Protein AF-A0A8X7VTL6-F1 (afdb_monomer)

Foldseek 3Di:
DPDDPVRVVVDDDDDPLDAAEEECEQLLDALVSLLVSLLVCVVVRHLAYEHEQFDNVDGDDLQDAATEGEALVRSVSSLVSNVVSCVVVVHPRAYEYEYSQQRHFWYQDPPHLLQLQFFWWFQQCVCVVPALLVVLVVCVVVPDDDPRNVVSLVVCVVRRPIDRLLVLLLVVLVPDPDDPVLSVVLNVVSCVCSPSLNSQGVVNSQVSSVVSVNNPGDTGQQRSADNSRITTGHGNLSSLLSSLLSCQVRGQEYEYRDNELDVVSLLSNLCSNCVNPVLHAYAEAPEPVYPPVPNPDDPVCVVCSVVVSVVSRRVYYDYPCPVVVVVVVCVVVLVVVCVPPPVVSCVPVPQVVCLVVVPPCNLVCVVVCLVVVLVVVCVVVVNDDPPRPPDPPDPCVVSVDDDDDPDPDDPDDDPDDPDDDPDPDDDVVVVVVVVVVVVVVVVPDDDDDDDDDDDDDDDDDDDPPVVPVVVVPPCPVVVVPDPPVVVVVVVVVPPDD

Organism: Brassica carinata (NCBI:txid52824)

Radius of gyration: 31.62 Å; Cα contacts (8 Å, |Δi|>4): 593; chains: 1; bounding box: 69×74×93 Å

pLDDT: mean 82.2, std 24.92, range [20.39, 98.81]

Mean predicted aligned error: 12.76 Å

InterPro domains:
  IPR006254 Isocitrate lyase [PF00463] (1-399)
  IPR006254 Isocitrate lyase [PTHR21631] (1-404)
  IPR006254 Isocitrate lyase [TIGR01346] (1-399)
  IPR015813 Pyruvate/Phosphoenolpyruvate kinase-like domain superfamily [SSF51621] (2-383)
  IPR018523 Isocitrate lyase/phosphorylmutase, conserved site [PS00161] (59-64)
  IPR039556 ICL/PEPM domain [cd00377] (18-337)
  IPR040442 Pyruvate kinase-like domain superfamily [G3DSA:3.20.20.60] (1-383)

Solvent-accessible surface area (backbone atoms only — not comparable to full-atom values): 29318 Å² total; per-residue (Å²): 136,88,68,55,74,71,53,50,77,72,46,85,86,78,84,80,87,66,81,40,74,42,85,42,57,42,28,78,53,57,49,72,40,18,28,55,50,46,49,53,40,51,79,71,64,40,43,19,41,32,38,34,32,42,30,63,90,56,65,64,61,84,85,49,82,76,29,36,27,46,33,66,66,58,42,48,47,39,46,52,30,35,51,51,40,30,57,76,71,72,48,89,56,41,36,30,40,32,34,53,34,37,70,18,46,26,25,59,52,80,86,34,41,74,51,39,71,36,32,31,17,34,50,41,71,92,45,68,94,56,30,48,42,57,56,50,49,54,40,44,76,75,68,46,53,70,71,60,45,51,51,51,50,54,54,49,55,72,63,28,53,70,35,28,62,66,58,54,48,49,51,53,49,67,68,47,98,61,56,71,68,57,34,50,50,50,44,51,55,46,54,67,59,64,31,77,92,62,36,50,32,65,67,61,47,48,53,50,35,34,75,74,72,47,66,86,69,62,67,38,45,72,40,65,18,44,85,91,56,29,30,35,31,57,40,26,60,67,51,32,22,59,49,40,56,65,42,58,78,73,29,66,27,43,26,64,53,64,88,57,97,49,66,65,59,53,48,53,36,37,54,50,28,30,73,81,37,72,83,57,36,26,34,43,73,57,52,75,87,46,61,64,83,76,64,77,58,50,73,69,52,59,72,42,44,64,68,55,46,35,77,64,33,35,78,44,73,47,53,86,51,52,68,60,54,53,50,52,52,51,52,55,58,48,51,63,40,29,77,74,52,41,69,58,36,47,47,57,71,42,55,47,44,31,60,74,71,64,45,63,66,76,42,45,59,64,62,77,35,49,67,57,52,41,48,52,50,20,62,78,52,76,72,52,66,98,77,49,79,87,46,98,84,49,74,64,61,69,74,76,58,81,78,83,74,92,81,83,75,67,97,62,95,68,94,78,79,79,76,71,72,80,84,84,76,93,64,74,68,64,58,56,58,53,54,52,58,56,54,59,68,62,68,82,70,85,87,87,82,90,87,90,84,83,88,85,88,86,85,89,83,76,88,75,66,60,72,62,56,62,62,58,74,72,45,66,83,65,68,79,78,58,79,75,61,53,69,65,56,58,62,67,74,75,74,81,130

Nearest PDB structures (foldseek):
  5e9h-assembly1_B  TM=9.713E-01  e=7.195E-42  Fusarium graminearum PH-1
  5e9f-assembly1_A  TM=9.830E-01  e=7.163E-38  Pyricularia oryzae 70-15
  8z1r-assembly1_B  TM=9.354E-01  e=1.987E-36  Pyricularia oryzae
  6edw-assembly1_A  TM=8.773E-01  e=8.609E-32  Mycobacterium tuberculosis CDC1551
  6ee1-assembly1_D  TM=8.859E-01  e=6.822E-31  Mycobacterium tuberculosis CDC1551

Sequence (497 aa):
MSMSREERTKTPFVDYLKPIIADGDTGFGGTTATVKLCKLFVERGAAGVHIEDQSSVTKKCGHMAGKVLVAVSEHINRLVAARLQFDVMGTETVLVARTDAVAATLIQSNIDSRDHQFILGVTNPSLRGKSLSSLLAEGMAVGKNGPALQAIEDQWLSSARLMTFSDAVVEALKRMDLSENEKSRRVNEWLNHARYENCLSNEQGRELAAKLGVAELFWDWDLPRTREGFYRFQGSVTAAVVRGWAFAQISDIIWMETASPDLKECTQFAEGVKSKTPEAMLAYNLSPSFNWDASGMTDQQMMEFIPRIARLGYCWQFITLAGFHADALVVDTFAKDYARRGMLAYVERIQREERSNGVDTLAHQKWSGANYYDRYLKTVQGGISSTAAMGKGVTEEQFKESWTRPGAAGMGEGTSLVVAKSRMEDELVKERVVELRERERKKQLGPANGLRVSVCAVAGVSLVTVKVLVFTSIMSPLLSALPELWSQLFVAFLNLE

Structure (mmCIF, N/CA/C/O backbone):
data_AF-A0A8X7VTL6-F1
#
_entry.id   AF-A0A8X7VTL6-F1
#
loop_
_atom_site.group_PDB
_atom_site.id
_atom_site.type_symbol
_atom_site.label_atom_id
_atom_site.label_alt_id
_atom_site.label_comp_id
_atom_site.label_asym_id
_atom_site.label_entity_id
_atom_site.label_seq_id
_atom_site.pdbx_PDB_ins_code
_atom_site.Cartn_x
_atom_site.Cartn_y
_atom_site.Cartn_z
_atom_site.occupancy
_atom_site.B_iso_or_equiv
_atom_site.auth_seq_id
_atom_site.auth_comp_id
_atom_site.auth_asym_id
_atom_site.auth_atom_id
_atom_site.pdbx_PDB_model_num
ATOM 1 N N . MET A 1 1 ? -34.498 -0.957 30.367 1.00 52.75 1 MET A N 1
ATOM 2 C CA . MET A 1 1 ? -33.807 0.316 30.674 1.00 52.75 1 MET A CA 1
ATOM 3 C C . MET A 1 1 ? -34.189 0.734 32.087 1.00 52.75 1 MET A C 1
ATOM 5 O O . MET A 1 1 ? -35.372 0.905 32.318 1.00 52.75 1 MET A O 1
ATOM 9 N N . SER A 1 2 ? -33.252 0.808 33.038 1.00 74.88 2 SER A N 1
ATOM 10 C CA . SER A 1 2 ? -33.579 1.049 34.464 1.00 74.88 2 SER A CA 1
ATOM 11 C C . SER A 1 2 ? -33.291 2.447 34.976 1.00 74.88 2 SER A C 1
ATOM 13 O O . SER A 1 2 ? -33.708 2.766 36.077 1.00 74.88 2 SER A O 1
ATOM 15 N N . MET A 1 3 ? -32.517 3.231 34.233 1.00 86.44 3 MET A N 1
ATOM 16 C CA . MET A 1 3 ? -32.206 4.596 34.637 1.00 86.44 3 MET A CA 1
ATOM 17 C C . MET A 1 3 ? -33.421 5.495 34.406 1.00 86.44 3 MET A C 1
ATOM 19 O O . MET A 1 3 ? -34.154 5.307 33.424 1.00 86.44 3 MET A O 1
ATOM 23 N N . SER A 1 4 ? -33.611 6.485 35.270 1.00 91.12 4 SER A N 1
ATOM 24 C CA . SER A 1 4 ? -34.533 7.592 35.032 1.00 91.12 4 SER A CA 1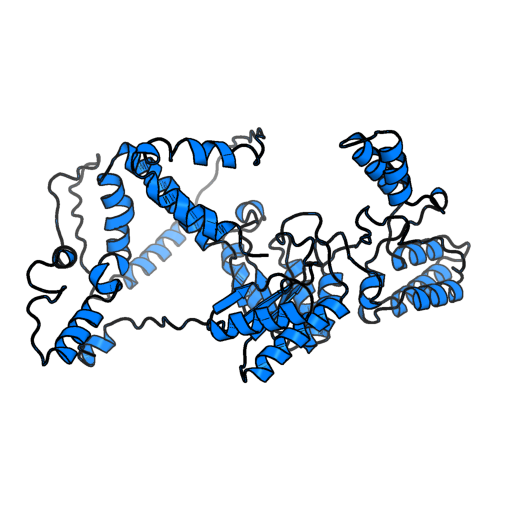
ATOM 25 C C . SER A 1 4 ? -34.074 8.423 33.824 1.00 91.12 4 SER A C 1
ATOM 27 O O . SER A 1 4 ? -32.987 8.228 33.265 1.00 91.12 4 SER A O 1
ATOM 29 N N . ARG A 1 5 ? -34.917 9.352 33.366 1.00 90.06 5 ARG A N 1
ATOM 30 C CA . ARG A 1 5 ? -34.535 10.258 32.275 1.00 90.06 5 ARG A CA 1
ATOM 31 C C . ARG A 1 5 ? -33.399 11.189 32.710 1.00 90.06 5 ARG A C 1
ATOM 33 O O . ARG A 1 5 ? -32.470 11.395 31.937 1.00 90.06 5 ARG A O 1
ATOM 40 N N . GLU A 1 6 ? -33.454 11.670 33.947 1.00 92.44 6 GLU A N 1
ATOM 41 C CA . GLU A 1 6 ? -32.462 12.542 34.579 1.00 92.44 6 GLU A CA 1
ATOM 42 C C . GLU A 1 6 ? -31.118 11.821 34.775 1.00 92.44 6 GLU A C 1
ATOM 44 O O . GLU A 1 6 ? -30.053 12.395 34.544 1.00 92.44 6 GLU A O 1
ATOM 49 N N . GLU A 1 7 ? -31.147 10.542 35.154 1.00 90.81 7 GLU A N 1
ATOM 50 C CA . GLU A 1 7 ? -29.940 9.716 35.268 1.00 90.81 7 GLU A CA 1
ATOM 51 C C . GLU A 1 7 ? -29.293 9.464 33.902 1.00 90.81 7 GLU A C 1
ATOM 53 O O . GLU A 1 7 ? -28.072 9.563 33.769 1.00 90.81 7 GLU A O 1
ATOM 58 N N . ARG A 1 8 ? -30.098 9.208 32.858 1.00 91.00 8 ARG A N 1
ATOM 59 C CA . ARG A 1 8 ? -29.589 9.062 31.484 1.00 91.00 8 ARG A CA 1
ATOM 60 C C . ARG A 1 8 ? -28.898 10.328 30.989 1.00 91.00 8 ARG A C 1
ATOM 62 O O . ARG A 1 8 ? -27.847 10.216 30.380 1.00 91.00 8 ARG A O 1
ATOM 69 N N . THR A 1 9 ? -29.434 11.515 31.282 1.00 89.88 9 THR A N 1
ATOM 70 C CA . THR A 1 9 ? -28.790 12.783 30.887 1.00 89.88 9 THR A CA 1
ATOM 71 C C . THR A 1 9 ? -27.435 13.017 31.552 1.00 89.88 9 THR A C 1
ATOM 73 O O . THR A 1 9 ? -26.610 13.732 30.997 1.00 89.88 9 THR A O 1
ATOM 76 N N . LYS A 1 10 ? -27.189 12.414 32.722 1.00 89.56 10 LYS A N 1
ATOM 77 C CA . LYS A 1 10 ? -25.905 12.500 33.437 1.00 89.56 10 LYS A CA 1
ATOM 78 C C . LYS A 1 10 ? -24.942 11.366 33.081 1.00 89.56 10 LYS A C 1
ATOM 80 O O . LYS A 1 10 ? -23.772 11.432 33.440 1.00 89.56 10 LYS A O 1
ATOM 85 N N . THR A 1 11 ? -25.429 10.318 32.419 1.00 87.12 11 THR A N 1
ATOM 86 C CA . THR A 1 11 ? -24.624 9.154 32.047 1.00 87.12 11 THR A CA 1
ATOM 87 C C . THR A 1 11 ? -24.042 9.382 30.653 1.00 87.12 11 THR A C 1
ATOM 89 O O . THR A 1 11 ? -24.818 9.547 29.711 1.00 87.12 11 THR A O 1
ATOM 92 N N . PRO A 1 12 ? -22.708 9.380 30.485 1.00 87.88 12 PRO A N 1
ATOM 93 C CA . PRO A 1 12 ? -22.094 9.530 29.172 1.00 87.88 12 PRO A CA 1
ATOM 94 C C . PRO A 1 12 ? -22.610 8.472 28.193 1.00 87.88 12 PRO A C 1
ATOM 96 O O . PRO A 1 12 ? -22.637 7.280 28.504 1.00 87.88 12 PRO A O 1
ATOM 99 N N . PHE A 1 13 ? -23.026 8.913 27.007 1.00 89.62 13 PHE A N 1
ATOM 100 C CA . PHE A 1 13 ? -23.388 8.010 25.924 1.00 89.62 13 PHE A CA 1
ATOM 101 C C . PHE A 1 13 ? -22.121 7.537 25.212 1.00 89.62 13 PHE A C 1
ATOM 103 O O . PHE A 1 13 ? -21.337 8.354 24.726 1.00 89.62 13 PHE A O 1
ATOM 110 N N . VAL A 1 14 ? -21.944 6.220 25.137 1.00 92.75 14 VAL A N 1
ATOM 111 C CA . VAL A 1 14 ? -20.884 5.584 24.355 1.00 92.75 14 VAL A CA 1
ATOM 112 C C . VAL A 1 14 ? -21.527 4.930 23.144 1.00 92.75 14 VAL A C 1
ATOM 114 O O . VAL A 1 14 ? -22.373 4.046 23.271 1.00 92.75 14 VAL A O 1
ATOM 117 N N . ASP A 1 15 ? -21.120 5.376 21.965 1.00 96.06 15 ASP A N 1
ATOM 118 C CA . ASP A 1 15 ? -21.501 4.736 20.716 1.00 96.06 15 ASP A CA 1
ATOM 119 C C . ASP A 1 15 ? -20.557 3.560 20.437 1.00 96.06 15 ASP A C 1
ATOM 121 O O . ASP A 1 15 ? -19.428 3.755 19.990 1.00 96.06 15 ASP A O 1
ATOM 125 N N . TYR A 1 16 ? -21.015 2.345 20.739 1.00 95.69 16 TYR A N 1
ATOM 126 C CA . TYR A 1 16 ? -20.265 1.111 20.489 1.00 95.69 16 TYR A CA 1
ATOM 127 C C . TYR A 1 16 ? -20.318 0.655 19.025 1.00 95.69 16 TYR A C 1
ATOM 129 O O . TYR A 1 16 ? -19.499 -0.165 18.617 1.00 95.69 16 TYR A O 1
ATOM 137 N N . LEU A 1 17 ? -21.255 1.168 18.221 1.00 97.00 17 LEU A N 1
ATOM 138 C CA . LEU A 1 17 ? -21.481 0.722 16.845 1.00 97.00 17 LEU A CA 1
ATOM 139 C C . LEU A 1 17 ? -20.582 1.495 15.871 1.00 97.00 17 LEU A C 1
ATOM 141 O O . LEU A 1 17 ? -21.045 2.117 14.917 1.00 97.00 17 LEU A O 1
ATOM 145 N N . LYS A 1 18 ? -19.270 1.463 16.132 1.00 97.38 18 LYS A N 1
ATOM 146 C CA . LYS A 1 18 ? -18.262 2.112 15.289 1.00 97.38 18 LYS A CA 1
ATOM 147 C C . LYS A 1 18 ? -18.055 1.317 13.990 1.00 97.38 18 LYS A C 1
ATOM 149 O O . LYS A 1 18 ? -17.749 0.129 14.077 1.00 97.38 18 LYS A O 1
ATOM 154 N N . PRO A 1 19 ? -18.180 1.940 12.801 1.00 98.12 19 PRO A N 1
ATOM 155 C CA . PRO A 1 19 ? -17.911 1.271 11.530 1.00 98.12 19 PRO A CA 1
ATOM 156 C C . PRO A 1 19 ? -16.477 0.732 11.452 1.00 98.12 19 PRO A C 1
ATOM 158 O O . PRO A 1 19 ? -15.525 1.438 11.786 1.00 98.12 19 PRO A O 1
ATOM 161 N N . ILE A 1 20 ? -16.325 -0.509 10.985 1.00 98.50 20 ILE A N 1
ATOM 162 C CA . ILE A 1 20 ? -15.029 -1.186 10.852 1.00 98.50 20 ILE A CA 1
ATOM 163 C C . ILE A 1 20 ? -14.631 -1.225 9.376 1.00 98.50 20 ILE A C 1
ATOM 165 O O . ILE A 1 20 ? -15.407 -1.698 8.544 1.00 98.50 20 ILE A O 1
ATOM 169 N N . ILE A 1 21 ? -13.411 -0.781 9.068 1.00 98.62 21 ILE A N 1
ATOM 170 C CA . ILE A 1 21 ? -12.754 -1.033 7.780 1.00 98.62 21 ILE A CA 1
ATOM 171 C C . ILE A 1 21 ? -11.718 -2.136 7.990 1.00 98.62 21 ILE A C 1
ATOM 173 O O . ILE A 1 21 ? -10.886 -2.032 8.891 1.00 98.62 21 ILE A O 1
ATOM 177 N N . ALA A 1 22 ? -11.797 -3.195 7.186 1.00 98.50 22 ALA A N 1
ATOM 178 C CA . ALA A 1 22 ? -10.975 -4.391 7.328 1.00 98.50 22 ALA A CA 1
ATOM 179 C C . ALA A 1 22 ? -9.967 -4.564 6.178 1.00 98.50 22 ALA A C 1
ATOM 181 O O . ALA A 1 22 ? -10.212 -4.133 5.049 1.00 98.50 22 ALA A O 1
ATOM 182 N N . ASP A 1 23 ? -8.847 -5.221 6.480 1.00 98.50 23 ASP A N 1
ATOM 183 C CA . ASP A 1 23 ? -7.784 -5.546 5.524 1.00 98.50 23 ASP A CA 1
ATOM 184 C C . ASP A 1 23 ? -8.140 -6.804 4.723 1.00 98.50 23 ASP A C 1
ATOM 186 O O . ASP A 1 23 ? -8.254 -7.891 5.288 1.00 98.50 23 ASP A O 1
ATOM 190 N N . GLY A 1 24 ? -8.337 -6.652 3.414 1.00 97.50 24 GLY A N 1
ATOM 191 C CA . GLY A 1 24 ? -8.557 -7.745 2.468 1.00 97.50 24 GLY A CA 1
ATOM 192 C C . GLY A 1 24 ? -7.282 -8.247 1.784 1.00 97.50 24 GLY A C 1
ATOM 193 O O . GLY A 1 24 ? -7.379 -9.011 0.818 1.00 97.50 24 GLY A O 1
ATOM 194 N N . ASP A 1 25 ? -6.105 -7.814 2.240 1.00 97.44 25 ASP A N 1
ATOM 195 C CA . ASP A 1 25 ? -4.803 -8.045 1.623 1.00 97.44 25 ASP A CA 1
ATOM 196 C C . ASP A 1 25 ? -4.866 -7.744 0.114 1.00 97.44 25 ASP A C 1
ATOM 198 O O . ASP A 1 25 ? -5.258 -6.665 -0.320 1.00 97.44 25 ASP A O 1
ATOM 202 N N . THR A 1 26 ? -4.527 -8.727 -0.715 1.00 97.12 26 THR A N 1
ATOM 203 C CA . THR A 1 26 ? -4.569 -8.657 -2.182 1.00 97.12 26 THR A CA 1
ATOM 204 C C . THR A 1 26 ? -5.831 -9.309 -2.756 1.00 97.12 26 THR A C 1
ATOM 206 O O . THR A 1 26 ? -5.921 -9.508 -3.964 1.00 97.12 26 THR A O 1
ATOM 209 N N . GLY A 1 27 ? -6.792 -9.704 -1.910 1.00 94.31 27 GLY A N 1
ATOM 210 C CA . GLY A 1 27 ? -7.962 -10.501 -2.294 1.00 94.31 27 GLY A CA 1
ATOM 211 C C . GLY A 1 27 ? -7.755 -12.023 -2.222 1.00 94.31 27 GLY A C 1
ATOM 212 O O . GLY A 1 27 ? -8.614 -12.762 -2.701 1.00 94.31 27 GLY A O 1
ATOM 213 N N . PHE A 1 28 ? -6.634 -12.482 -1.639 1.00 91.62 28 PHE A N 1
ATOM 214 C CA . PHE A 1 28 ? -6.278 -13.893 -1.385 1.00 91.62 28 PHE A CA 1
ATOM 215 C C . PHE A 1 28 ? -6.325 -14.827 -2.614 1.00 91.62 28 PHE A C 1
ATOM 217 O O . PHE A 1 28 ? -6.581 -16.025 -2.491 1.00 91.62 28 PHE A O 1
ATOM 224 N N . GLY A 1 29 ? -6.051 -14.300 -3.811 1.00 90.56 29 GLY A N 1
ATOM 225 C CA . GLY A 1 29 ? -5.970 -15.081 -5.044 1.00 90.56 29 GLY A CA 1
ATOM 226 C C . GLY A 1 29 ? -6.555 -14.355 -6.254 1.00 90.56 29 GLY A C 1
ATOM 227 O O . GLY A 1 29 ? -6.406 -13.143 -6.410 1.00 90.56 29 GLY A O 1
ATOM 228 N N . GLY A 1 30 ? -7.201 -15.125 -7.134 1.00 90.31 30 GLY A N 1
ATOM 229 C CA . GLY A 1 30 ? -7.930 -14.595 -8.288 1.00 90.31 30 GLY A CA 1
ATOM 230 C C . GLY A 1 30 ? -9.289 -13.991 -7.915 1.00 90.31 30 GLY A C 1
ATOM 231 O O . GLY A 1 30 ? -9.716 -14.022 -6.761 1.00 90.31 30 GLY A O 1
ATOM 232 N N . THR A 1 31 ? -10.020 -13.501 -8.915 1.00 93.88 31 THR A N 1
ATOM 233 C CA . THR A 1 31 ? -11.300 -12.791 -8.729 1.00 93.88 31 THR A CA 1
ATOM 234 C C . THR A 1 31 ? -12.335 -13.582 -7.927 1.00 93.88 31 THR A C 1
ATOM 236 O O . THR A 1 31 ? -12.996 -13.020 -7.061 1.00 93.88 31 THR A O 1
ATOM 239 N N . THR A 1 32 ? -12.448 -14.899 -8.125 1.00 96.62 32 THR A N 1
ATOM 240 C CA . THR A 1 32 ? -13.384 -15.742 -7.357 1.00 96.62 32 THR A CA 1
ATOM 241 C C . THR A 1 32 ? -13.050 -15.809 -5.866 1.00 96.62 32 THR A C 1
ATOM 243 O O . THR A 1 32 ? -13.956 -15.935 -5.043 1.00 96.62 32 THR A O 1
ATOM 246 N N . ALA A 1 33 ? -11.763 -15.744 -5.506 1.00 97.44 33 ALA A N 1
ATOM 247 C CA . ALA A 1 33 ? -11.337 -15.679 -4.111 1.00 97.44 33 ALA A CA 1
ATOM 248 C C . ALA A 1 33 ? -11.706 -14.318 -3.511 1.00 97.44 33 ALA A C 1
ATOM 250 O O . ALA A 1 33 ? -12.282 -14.276 -2.427 1.00 97.44 33 ALA A O 1
ATOM 251 N N . THR A 1 34 ? -11.500 -13.233 -4.266 1.00 97.56 34 THR A N 1
ATOM 252 C CA . THR A 1 34 ? -11.905 -11.877 -3.868 1.00 97.56 34 THR A CA 1
ATOM 253 C C . THR A 1 34 ? -13.409 -11.785 -3.603 1.00 97.56 34 THR A C 1
ATOM 255 O O . THR A 1 34 ? -13.809 -11.289 -2.556 1.00 97.56 34 THR A O 1
ATOM 258 N N . VAL A 1 35 ? -14.247 -12.350 -4.480 1.00 98.06 35 VAL A N 1
ATOM 259 C CA . VAL A 1 35 ? -15.707 -12.432 -4.277 1.00 98.06 35 VAL A CA 1
ATOM 260 C C . VAL A 1 35 ? -16.043 -13.143 -2.960 1.00 98.06 35 VAL A C 1
ATOM 262 O O . VAL A 1 35 ? -16.788 -12.619 -2.134 1.00 98.06 35 VAL A O 1
ATOM 265 N N . LYS A 1 36 ? -15.469 -14.328 -2.713 1.00 98.44 36 LYS A N 1
ATOM 266 C CA . LYS A 1 36 ? -15.723 -15.081 -1.471 1.00 98.44 36 LYS A CA 1
ATOM 267 C C . LYS A 1 36 ? -15.239 -14.333 -0.228 1.00 98.44 36 LYS A C 1
ATOM 269 O O . LYS A 1 36 ? -15.924 -14.352 0.790 1.00 98.44 36 LYS A O 1
ATOM 274 N N . LEU A 1 37 ? -14.094 -13.663 -0.312 1.00 98.38 37 LEU A N 1
ATOM 275 C CA . LEU A 1 37 ? -13.549 -12.853 0.771 1.00 98.38 37 LEU A CA 1
ATOM 276 C C . LEU A 1 37 ? -14.473 -11.674 1.106 1.00 98.38 37 LEU A C 1
ATOM 278 O O . LEU A 1 37 ? -14.837 -11.489 2.264 1.00 98.38 37 LEU A O 1
ATOM 282 N N . CYS A 1 38 ? -14.906 -10.916 0.097 1.00 98.44 38 CYS A N 1
ATOM 283 C CA . CYS A 1 38 ? -15.832 -9.799 0.271 1.00 98.44 38 CYS A CA 1
ATOM 284 C C . CYS A 1 38 ? -17.165 -10.254 0.871 1.00 98.44 38 CYS A C 1
ATOM 286 O O . CYS A 1 38 ? -17.679 -9.596 1.773 1.00 98.44 38 CYS A O 1
ATOM 288 N N . LYS A 1 39 ? -17.679 -11.418 0.453 1.00 98.62 39 LYS A N 1
ATOM 289 C CA . LYS A 1 39 ? -18.854 -12.033 1.078 1.00 98.62 39 LYS A CA 1
ATOM 290 C C . LYS A 1 39 ? -18.652 -12.253 2.580 1.00 98.62 39 LYS A C 1
ATOM 292 O O . LYS A 1 39 ? -19.498 -11.847 3.372 1.00 98.62 39 LYS A O 1
ATOM 297 N N . LEU A 1 40 ? -17.528 -12.860 2.968 1.00 98.69 40 LEU A N 1
ATOM 298 C CA . LEU A 1 40 ? -17.212 -13.106 4.376 1.00 98.69 40 LEU A CA 1
ATOM 299 C C . LEU A 1 40 ? -17.118 -11.801 5.170 1.00 98.69 40 LEU A C 1
ATOM 301 O O . LEU A 1 40 ? -17.628 -11.741 6.283 1.00 98.69 40 LEU A O 1
ATOM 305 N N . PHE A 1 41 ? -16.517 -10.747 4.616 1.00 98.62 41 PHE A N 1
ATOM 306 C CA . PHE A 1 41 ? -16.455 -9.451 5.295 1.00 98.62 41 PHE A CA 1
ATOM 307 C C . PHE A 1 41 ? -17.838 -8.867 5.576 1.00 98.62 41 PHE A C 1
ATOM 309 O O . PHE A 1 41 ? -18.108 -8.454 6.707 1.00 98.62 41 PHE A O 1
ATOM 316 N N . VAL A 1 42 ? -18.727 -8.882 4.583 1.00 98.31 42 VAL A N 1
ATOM 317 C CA . VAL A 1 42 ? -20.096 -8.378 4.743 1.00 98.31 42 VAL A CA 1
ATOM 318 C C . VAL A 1 42 ? -20.864 -9.196 5.786 1.00 98.31 42 VAL A C 1
ATOM 320 O O . VAL A 1 42 ? -21.459 -8.623 6.695 1.00 98.31 42 VAL A O 1
ATOM 323 N N . GLU A 1 43 ? -20.793 -10.530 5.733 1.00 98.50 43 GLU A N 1
ATOM 324 C CA . GLU A 1 43 ? -21.457 -11.415 6.709 1.00 98.50 43 GLU A CA 1
ATOM 325 C C . GLU A 1 43 ? -20.937 -11.235 8.147 1.00 98.50 43 GLU A C 1
ATOM 327 O O . GLU A 1 43 ? -21.632 -11.570 9.108 1.00 98.50 43 GLU A O 1
ATOM 332 N N . ARG A 1 44 ? -19.720 -10.702 8.314 1.00 98.44 44 ARG A N 1
ATOM 333 C CA . ARG A 1 44 ? -19.115 -10.391 9.619 1.00 98.44 44 ARG A CA 1
ATOM 334 C C . ARG A 1 44 ? -19.307 -8.937 10.057 1.00 98.44 44 ARG A C 1
ATOM 336 O O . ARG A 1 44 ? -18.829 -8.578 11.130 1.00 98.44 44 ARG A O 1
ATOM 343 N N . GLY A 1 45 ? -20.033 -8.127 9.285 1.00 98.00 45 GLY A N 1
ATOM 344 C CA . GLY A 1 45 ? -20.388 -6.753 9.648 1.00 98.00 45 GLY A CA 1
ATOM 345 C C . GLY A 1 45 ? -19.316 -5.708 9.331 1.00 98.00 45 GLY A C 1
ATOM 346 O O . GLY A 1 45 ? -19.308 -4.647 9.954 1.00 98.00 45 GLY A O 1
ATOM 347 N N . ALA A 1 46 ? -18.407 -5.979 8.388 1.00 98.44 46 ALA A N 1
ATOM 348 C CA . ALA A 1 46 ? -17.464 -4.967 7.918 1.00 98.44 46 ALA A CA 1
ATOM 349 C C . ALA A 1 46 ? -18.210 -3.836 7.189 1.00 98.44 46 ALA A C 1
ATOM 351 O O . ALA A 1 46 ? -18.985 -4.079 6.262 1.00 98.44 46 ALA A O 1
ATOM 352 N N . ALA A 1 47 ? -17.948 -2.592 7.590 1.00 98.62 47 ALA A N 1
ATOM 353 C CA . ALA A 1 47 ? -18.488 -1.408 6.927 1.00 98.62 47 ALA A CA 1
ATOM 354 C C . ALA A 1 47 ? -17.667 -1.024 5.687 1.00 98.62 47 ALA A C 1
ATOM 356 O O . ALA A 1 47 ? -18.199 -0.434 4.749 1.00 98.62 47 ALA A O 1
ATOM 357 N N . GLY A 1 48 ? -16.384 -1.390 5.666 1.00 98.56 48 GLY A N 1
ATOM 358 C CA . GLY A 1 48 ? -15.535 -1.263 4.492 1.00 98.56 48 GLY A CA 1
ATOM 359 C C . GLY A 1 48 ? -14.433 -2.312 4.431 1.00 98.56 48 GLY A C 1
ATOM 360 O O . GLY A 1 48 ? -14.108 -2.962 5.426 1.00 98.56 48 GLY A O 1
ATOM 361 N N . VAL A 1 49 ? -13.852 -2.469 3.246 1.00 98.56 49 VAL A N 1
ATOM 362 C CA . VAL A 1 49 ? -12.751 -3.394 2.966 1.00 98.56 49 VAL A CA 1
ATOM 363 C C . VAL A 1 49 ? -11.717 -2.673 2.114 1.00 98.56 49 VAL A C 1
ATOM 365 O O . VAL A 1 49 ? -12.077 -2.015 1.136 1.00 98.56 49 VAL A O 1
ATOM 368 N N . HIS A 1 50 ? -10.437 -2.810 2.457 1.00 98.62 50 HIS A N 1
ATOM 369 C CA . HIS A 1 50 ? -9.348 -2.354 1.600 1.00 98.62 50 HIS A CA 1
ATOM 370 C C . HIS A 1 50 ? -8.637 -3.519 0.912 1.00 98.62 50 HIS A C 1
ATOM 372 O O . HIS A 1 50 ? -8.410 -4.555 1.529 1.00 98.62 50 HIS A O 1
ATOM 378 N N . ILE A 1 51 ? -8.276 -3.355 -0.363 1.00 98.44 51 ILE A N 1
ATOM 379 C CA . ILE A 1 51 ? -7.546 -4.357 -1.159 1.00 98.44 51 ILE A CA 1
ATOM 380 C C . ILE A 1 51 ? -6.357 -3.671 -1.831 1.00 98.44 51 ILE A C 1
ATOM 382 O O . ILE A 1 51 ? -6.493 -2.546 -2.307 1.00 98.44 51 ILE A O 1
ATOM 386 N N . GLU A 1 52 ? -5.205 -4.340 -1.892 1.00 98.12 52 GLU A N 1
ATOM 387 C CA . GLU A 1 52 ? -3.956 -3.797 -2.438 1.00 98.12 52 GLU A CA 1
ATOM 388 C C . GLU A 1 52 ? -3.510 -4.428 -3.770 1.00 98.12 52 GLU A C 1
ATOM 390 O O . GLU A 1 52 ? -3.872 -5.557 -4.126 1.00 98.12 52 GLU A O 1
ATOM 395 N N . ASP A 1 53 ? -2.716 -3.677 -4.533 1.00 98.06 53 ASP A N 1
ATOM 396 C CA . ASP A 1 53 ? -2.232 -4.036 -5.872 1.00 98.06 53 ASP A CA 1
ATOM 397 C C . ASP A 1 53 ? -0.925 -4.849 -5.882 1.00 98.06 53 ASP A C 1
ATOM 399 O O . ASP A 1 53 ? -0.267 -4.967 -6.920 1.00 98.06 53 ASP A O 1
ATOM 403 N N . GLN A 1 54 ? -0.563 -5.465 -4.754 1.00 97.81 54 GLN A N 1
ATOM 404 C CA . GLN A 1 54 ? 0.493 -6.474 -4.700 1.00 97.81 54 GLN A CA 1
ATOM 405 C C . GLN A 1 54 ? 0.014 -7.830 -5.240 1.00 97.81 54 GLN A C 1
ATOM 407 O O . GLN A 1 54 ? -1.180 -8.139 -5.313 1.00 97.81 54 GLN A O 1
ATOM 412 N N . SER A 1 55 ? 0.969 -8.678 -5.609 1.00 94.69 55 SER A N 1
ATOM 413 C CA . SER A 1 55 ? 0.712 -10.076 -5.944 1.00 94.69 55 SER A CA 1
ATOM 414 C C . SER A 1 55 ? 0.363 -10.898 -4.705 1.00 94.69 55 SER A C 1
ATOM 416 O O . SER A 1 55 ? 1.090 -10.881 -3.710 1.00 94.69 55 SER A O 1
ATOM 418 N N . SER A 1 56 ? -0.690 -11.716 -4.792 1.00 90.94 56 SER A N 1
ATOM 419 C CA . SER A 1 56 ? -1.066 -12.649 -3.719 1.00 90.94 56 SER A CA 1
ATOM 420 C C . SER A 1 56 ? 0.001 -13.706 -3.417 1.00 90.94 56 SER A C 1
ATOM 422 O O . SER A 1 56 ? 0.021 -14.248 -2.318 1.00 90.94 56 SER A O 1
ATOM 424 N N . VAL A 1 57 ? 0.903 -13.996 -4.362 1.00 87.06 57 VAL A N 1
ATOM 425 C CA . VAL A 1 57 ? 1.962 -15.009 -4.189 1.00 87.06 57 VAL A CA 1
ATOM 426 C C . VAL A 1 57 ? 3.144 -14.458 -3.392 1.00 87.06 57 VAL A C 1
ATOM 428 O O . VAL A 1 57 ? 3.853 -15.201 -2.716 1.00 87.06 57 VAL A O 1
ATOM 431 N N . THR A 1 58 ? 3.379 -13.149 -3.464 1.00 88.50 58 THR A N 1
ATOM 432 C CA . THR A 1 58 ? 4.585 -12.518 -2.914 1.00 88.50 58 THR A CA 1
ATOM 433 C C . THR A 1 58 ? 4.287 -11.377 -1.955 1.00 88.50 58 THR A C 1
ATOM 435 O O . THR A 1 58 ? 5.217 -10.654 -1.601 1.00 88.50 58 THR A O 1
ATOM 438 N N . LYS A 1 59 ? 3.036 -11.248 -1.494 1.00 86.38 59 LYS A N 1
ATOM 439 C CA . LYS A 1 59 ? 2.579 -10.174 -0.605 1.00 86.38 59 LYS A CA 1
ATOM 440 C C . LYS A 1 59 ? 3.553 -9.932 0.544 1.00 86.38 59 LYS A C 1
ATOM 442 O O . LYS A 1 59 ? 3.938 -10.859 1.267 1.00 86.38 59 LYS A O 1
ATOM 447 N N . LYS A 1 60 ? 3.933 -8.668 0.727 1.00 84.62 60 LYS A N 1
ATOM 448 C CA . LYS A 1 60 ? 4.758 -8.197 1.844 1.00 84.62 60 LYS A CA 1
ATOM 449 C C . LYS A 1 60 ? 4.059 -7.063 2.579 1.00 84.62 60 LYS A C 1
ATOM 451 O O . LYS A 1 60 ? 3.148 -6.425 2.062 1.00 84.62 60 LYS A O 1
ATOM 456 N N . CYS A 1 61 ? 4.508 -6.802 3.805 1.00 81.69 61 CYS A N 1
ATOM 457 C CA . CYS A 1 61 ? 4.134 -5.573 4.497 1.00 81.69 61 CYS A CA 1
ATOM 458 C C . CYS A 1 61 ? 4.629 -4.360 3.691 1.00 81.69 61 CYS A C 1
ATOM 460 O O . CYS A 1 61 ? 5.720 -4.401 3.120 1.00 81.69 61 CYS A O 1
ATOM 462 N N . GLY A 1 62 ? 3.867 -3.264 3.697 1.00 60.41 62 GLY A N 1
ATOM 463 C CA . GLY A 1 62 ? 4.160 -2.044 2.940 1.00 60.41 62 GLY A CA 1
ATOM 464 C C . GLY A 1 62 ? 5.500 -1.358 3.245 1.00 60.41 62 GLY A C 1
ATOM 465 O O . GLY A 1 62 ? 5.928 -0.485 2.500 1.00 60.41 62 GLY A O 1
ATOM 466 N N . HIS A 1 63 ? 6.215 -1.785 4.283 1.00 71.69 63 HIS A N 1
ATOM 467 C CA . HIS A 1 63 ? 7.525 -1.241 4.661 1.00 71.69 63 HIS A CA 1
ATOM 468 C C . HIS A 1 63 ? 8.677 -2.223 4.396 1.00 71.69 63 HIS A C 1
ATOM 470 O O . HIS A 1 63 ? 9.818 -1.965 4.767 1.00 71.69 63 HIS A O 1
ATOM 476 N N . MET A 1 64 ? 8.392 -3.370 3.773 1.00 69.06 64 MET A N 1
ATOM 477 C CA . MET A 1 64 ? 9.396 -4.362 3.390 1.00 69.06 64 MET A CA 1
ATOM 478 C C . MET A 1 64 ? 9.828 -4.173 1.932 1.00 69.06 64 MET A C 1
ATOM 480 O O . MET A 1 64 ? 9.035 -3.787 1.074 1.00 69.06 64 MET A O 1
ATOM 484 N N . ALA A 1 65 ? 11.095 -4.484 1.652 1.00 78.88 65 ALA A N 1
ATOM 485 C CA . ALA A 1 65 ? 11.633 -4.508 0.297 1.00 78.88 65 ALA A CA 1
ATOM 486 C C . ALA A 1 65 ? 11.085 -5.692 -0.523 1.00 78.88 65 ALA A C 1
ATOM 488 O O . ALA A 1 65 ? 10.562 -6.665 0.025 1.00 78.88 65 ALA A O 1
ATOM 489 N N . GLY A 1 66 ? 11.258 -5.626 -1.847 1.00 84.75 66 GLY A N 1
ATOM 490 C CA . GLY A 1 66 ? 10.905 -6.721 -2.755 1.00 84.75 66 GLY A CA 1
ATOM 491 C C . GLY A 1 66 ? 9.405 -6.865 -3.007 1.00 84.75 66 GLY A C 1
ATOM 492 O O . GLY A 1 66 ? 8.938 -7.973 -3.266 1.00 84.75 66 GLY A O 1
ATOM 493 N N . LYS A 1 67 ? 8.644 -5.766 -2.918 1.00 93.31 67 LYS A N 1
ATOM 494 C CA . LYS A 1 67 ? 7.225 -5.769 -3.285 1.00 93.31 67 LYS A CA 1
ATOM 495 C C . LYS A 1 67 ? 7.073 -6.014 -4.781 1.00 93.31 67 LYS A C 1
ATOM 497 O O . LYS A 1 67 ? 7.778 -5.400 -5.588 1.00 93.31 67 LYS A O 1
ATOM 502 N N . VAL A 1 68 ? 6.119 -6.871 -5.123 1.00 97.50 68 VAL A N 1
ATOM 503 C CA . VAL A 1 68 ? 5.773 -7.198 -6.505 1.00 97.50 68 VAL A CA 1
ATOM 504 C C . VAL A 1 68 ? 4.343 -6.754 -6.756 1.00 97.50 68 VAL A C 1
ATOM 506 O O . VAL A 1 68 ? 3.420 -7.268 -6.124 1.00 97.50 68 VAL A O 1
ATOM 509 N N . LEU A 1 69 ? 4.167 -5.812 -7.675 1.00 98.25 69 LEU A N 1
ATOM 510 C CA . LEU A 1 69 ? 2.850 -5.355 -8.102 1.00 98.25 69 LEU A CA 1
ATOM 511 C C . LEU A 1 69 ? 2.221 -6.334 -9.090 1.00 98.25 69 LEU A C 1
ATOM 513 O O . LEU A 1 69 ? 2.918 -7.037 -9.828 1.00 98.25 69 LEU A O 1
ATOM 517 N N . VAL A 1 70 ? 0.897 -6.316 -9.159 1.00 98.31 70 VAL A N 1
ATOM 518 C CA . VAL A 1 70 ? 0.148 -6.853 -10.298 1.00 98.31 70 VAL A CA 1
ATOM 519 C C . VAL A 1 70 ? -0.050 -5.775 -11.364 1.00 98.31 70 VAL A C 1
ATOM 521 O O . VAL A 1 70 ? 0.139 -4.578 -11.105 1.00 98.31 70 VAL A O 1
ATOM 524 N N . ALA A 1 71 ? -0.432 -6.195 -12.568 1.00 98.25 71 ALA A N 1
ATOM 525 C CA . ALA A 1 71 ? -0.831 -5.273 -13.628 1.00 98.25 71 ALA A CA 1
ATOM 526 C C . ALA A 1 71 ? -2.044 -4.430 -13.191 1.00 98.25 71 ALA A C 1
ATOM 528 O O . ALA A 1 71 ? -2.910 -4.925 -12.463 1.00 98.25 71 ALA A O 1
ATOM 529 N N . VAL A 1 72 ? -2.146 -3.178 -13.652 1.00 98.38 72 VAL A N 1
ATOM 530 C CA . VAL A 1 72 ? -3.275 -2.289 -13.286 1.00 98.38 72 VAL A CA 1
ATOM 531 C C . VAL A 1 72 ? -4.637 -2.944 -13.546 1.00 98.38 72 VAL A C 1
ATOM 533 O O . VAL A 1 72 ? -5.518 -2.909 -12.687 1.00 98.38 72 VAL A O 1
ATOM 536 N N . SER A 1 73 ? -4.804 -3.585 -14.702 1.00 98.00 73 SER A N 1
ATOM 537 C CA . SER A 1 73 ? -6.011 -4.338 -15.072 1.00 98.00 73 SER A CA 1
ATOM 538 C C . SER A 1 73 ? -6.355 -5.479 -14.111 1.00 98.00 73 SER A C 1
ATOM 540 O O . SER A 1 73 ? -7.533 -5.714 -13.849 1.00 98.00 73 SER A O 1
ATOM 542 N N . GLU A 1 74 ? -5.367 -6.166 -13.537 1.00 98.12 74 GLU A N 1
ATOM 543 C CA . GLU A 1 74 ? -5.622 -7.232 -12.566 1.00 98.12 74 GLU A CA 1
ATOM 544 C C . GLU A 1 74 ? -6.192 -6.671 -11.260 1.00 98.12 74 GLU A C 1
ATOM 546 O O . GLU A 1 74 ? -7.174 -7.200 -10.737 1.00 98.12 74 GLU A O 1
ATOM 551 N N . HIS A 1 75 ? -5.630 -5.570 -10.753 1.00 98.56 75 HIS A N 1
ATOM 552 C CA . HIS A 1 75 ? -6.164 -4.941 -9.548 1.00 98.56 75 HIS A CA 1
ATOM 553 C C . HIS A 1 75 ? -7.556 -4.337 -9.789 1.00 98.56 75 HIS A C 1
ATOM 555 O O . HIS A 1 75 ? -8.444 -4.510 -8.959 1.00 98.56 75 HIS A O 1
ATOM 561 N N . ILE A 1 76 ? -7.802 -3.747 -10.964 1.00 98.38 76 ILE A N 1
ATOM 562 C CA . ILE A 1 76 ? -9.151 -3.336 -11.391 1.00 98.38 76 ILE A CA 1
ATOM 563 C C . ILE A 1 76 ? -10.138 -4.504 -11.310 1.00 98.38 76 ILE A C 1
ATOM 565 O O . ILE A 1 76 ? -11.215 -4.352 -10.740 1.00 98.38 76 ILE A O 1
ATOM 569 N N . ASN A 1 77 ? -9.768 -5.684 -11.815 1.00 98.25 77 ASN A N 1
ATOM 570 C CA . ASN A 1 77 ? -10.642 -6.856 -11.762 1.00 98.25 77 ASN A CA 1
ATOM 571 C C . ASN A 1 77 ? -10.962 -7.281 -10.321 1.00 98.25 77 ASN A C 1
ATOM 573 O O . ASN A 1 77 ? -12.081 -7.718 -10.057 1.00 98.25 77 ASN A O 1
ATOM 577 N N . ARG A 1 78 ? -10.021 -7.128 -9.378 1.00 98.44 78 ARG A N 1
ATOM 578 C CA . ARG A 1 78 ? -10.272 -7.362 -7.943 1.00 98.44 78 ARG A CA 1
ATOM 579 C C . ARG A 1 78 ? -11.273 -6.355 -7.380 1.00 98.44 78 ARG A C 1
ATOM 581 O O . ARG A 1 78 ? -12.211 -6.761 -6.701 1.00 98.44 78 ARG A O 1
ATOM 588 N N . LEU A 1 79 ? -11.113 -5.070 -7.696 1.00 98.56 79 LEU A N 1
ATOM 589 C CA . LEU A 1 79 ? -12.023 -4.014 -7.240 1.00 98.56 79 LEU A CA 1
ATOM 590 C C . LEU A 1 79 ? -13.439 -4.198 -7.810 1.00 98.56 79 LEU A C 1
ATOM 592 O O . LEU A 1 79 ? -14.415 -4.119 -7.069 1.00 98.56 79 LEU A O 1
ATOM 596 N N . VAL A 1 80 ? -13.558 -4.528 -9.100 1.00 98.50 80 VAL A N 1
ATOM 597 C CA . VAL A 1 80 ? -14.849 -4.832 -9.743 1.00 98.50 80 VAL A CA 1
ATOM 598 C C . VAL A 1 80 ? -15.487 -6.077 -9.126 1.00 98.50 80 VAL A C 1
ATOM 600 O O . VAL A 1 80 ? -16.683 -6.074 -8.850 1.00 98.50 80 VAL A O 1
ATOM 603 N N . ALA A 1 81 ? -14.706 -7.128 -8.861 1.00 98.50 81 ALA A N 1
ATOM 604 C CA . ALA A 1 81 ? -15.198 -8.334 -8.197 1.00 98.50 81 ALA A CA 1
ATOM 605 C C . ALA A 1 81 ? -15.711 -8.048 -6.774 1.00 98.50 81 ALA A C 1
ATOM 607 O O . ALA A 1 81 ? -16.751 -8.577 -6.382 1.00 98.50 81 ALA A O 1
ATOM 608 N N . ALA A 1 82 ? -15.010 -7.194 -6.022 1.00 98.44 82 ALA A N 1
ATOM 609 C CA . ALA A 1 82 ? -15.438 -6.750 -4.700 1.00 98.44 82 ALA A CA 1
ATOM 610 C C . ALA A 1 82 ? -16.754 -5.962 -4.769 1.00 98.44 82 ALA A C 1
ATOM 612 O O . ALA A 1 82 ? -17.706 -6.311 -4.072 1.00 98.44 82 ALA A O 1
ATOM 613 N N . ARG A 1 83 ? -16.840 -4.961 -5.659 1.00 98.31 83 ARG A N 1
ATOM 614 C CA . ARG A 1 83 ? -18.059 -4.161 -5.848 1.00 98.31 83 ARG A CA 1
ATOM 615 C C . ARG A 1 83 ? -19.246 -5.024 -6.264 1.00 98.31 83 ARG A C 1
ATOM 617 O O . ARG A 1 83 ? -20.287 -4.948 -5.624 1.00 98.31 83 ARG A O 1
ATOM 624 N N . LEU A 1 84 ? -19.065 -5.904 -7.251 1.00 98.25 84 LEU A N 1
ATOM 625 C CA . LEU A 1 84 ? -20.113 -6.824 -7.693 1.00 98.25 84 LEU A CA 1
ATOM 626 C C . LEU A 1 84 ? -20.628 -7.691 -6.538 1.00 98.25 84 LEU A C 1
ATOM 628 O O . LEU A 1 84 ? -21.828 -7.922 -6.428 1.00 98.25 84 LEU A O 1
ATOM 632 N N . GLN A 1 85 ? -19.740 -8.175 -5.666 1.00 98.62 85 GLN A N 1
ATOM 633 C CA . GLN A 1 85 ? -20.167 -8.962 -4.514 1.00 98.62 85 GLN A CA 1
ATOM 634 C C . GLN A 1 85 ? -20.994 -8.132 -3.520 1.00 98.62 85 GLN A C 1
ATOM 636 O O . GLN A 1 85 ? -21.963 -8.656 -2.970 1.00 98.62 85 GLN A O 1
ATOM 641 N N . PHE A 1 86 ? -20.637 -6.866 -3.290 1.00 98.56 86 PHE A N 1
ATOM 642 C CA . PHE A 1 86 ? -21.425 -5.959 -2.449 1.00 98.56 86 PHE A CA 1
ATOM 643 C C . PHE A 1 86 ? -22.804 -5.688 -3.062 1.00 98.56 86 PHE A C 1
ATOM 645 O O . PHE A 1 86 ? -23.811 -5.813 -2.367 1.00 98.56 86 PHE A O 1
ATOM 652 N N . ASP A 1 87 ? -22.869 -5.462 -4.377 1.00 98.50 87 ASP A N 1
ATOM 653 C CA . ASP A 1 87 ? -24.128 -5.267 -5.106 1.00 98.50 87 ASP A CA 1
ATOM 654 C C . ASP A 1 87 ? -25.037 -6.503 -5.012 1.00 98.50 87 ASP A C 1
ATOM 656 O O . ASP A 1 87 ? -26.227 -6.388 -4.721 1.00 98.50 87 ASP A O 1
ATOM 660 N N . VAL A 1 88 ? -24.480 -7.709 -5.186 1.00 98.56 88 VAL A N 1
ATOM 661 C CA . VAL A 1 88 ? -25.218 -8.982 -5.053 1.00 98.56 88 VAL A CA 1
ATOM 662 C C . VAL A 1 88 ? -25.786 -9.170 -3.644 1.00 98.56 88 VAL A C 1
ATOM 664 O O . VAL A 1 88 ? -26.862 -9.749 -3.487 1.00 98.56 88 VAL A O 1
ATOM 667 N N . MET A 1 89 ? -25.080 -8.699 -2.614 1.00 98.62 89 MET A N 1
ATOM 668 C CA . MET A 1 89 ? -25.550 -8.743 -1.224 1.00 98.62 89 MET A CA 1
ATOM 669 C C . MET A 1 89 ? -26.452 -7.559 -0.854 1.00 98.62 89 MET A C 1
ATOM 671 O O . MET A 1 89 ? -27.013 -7.559 0.241 1.00 98.62 89 MET A O 1
ATOM 675 N N . GLY A 1 90 ? -26.609 -6.576 -1.746 1.00 98.44 90 GLY A N 1
ATOM 676 C CA . GLY A 1 90 ? -27.390 -5.367 -1.511 1.00 98.44 90 GLY A CA 1
ATOM 677 C C . GLY A 1 90 ? -26.793 -4.460 -0.434 1.00 98.44 90 GLY A C 1
ATOM 678 O O . GLY A 1 90 ? -27.550 -3.895 0.355 1.00 98.44 90 GLY A O 1
ATOM 679 N N . THR A 1 91 ? -25.459 -4.354 -0.353 1.00 98.25 91 THR A N 1
ATOM 680 C CA . THR A 1 91 ? -24.771 -3.541 0.664 1.00 98.25 91 THR A CA 1
ATOM 681 C C . THR A 1 91 ? -23.993 -2.373 0.073 1.00 98.25 91 THR A C 1
ATOM 683 O O . THR A 1 91 ? -23.381 -2.465 -0.986 1.00 98.25 91 THR A O 1
ATOM 686 N N . GLU A 1 92 ? -23.944 -1.272 0.820 1.00 97.31 92 GLU A N 1
ATOM 687 C CA . GLU A 1 92 ? -23.164 -0.070 0.490 1.00 97.31 92 GLU A CA 1
ATOM 688 C C . GLU A 1 92 ? -21.760 -0.128 1.120 1.00 97.31 92 GLU A C 1
ATOM 690 O O . GLU A 1 92 ? -21.245 0.857 1.646 1.00 97.31 92 GLU A O 1
ATOM 695 N N . THR A 1 93 ? -21.149 -1.316 1.141 1.00 98.38 93 THR A N 1
ATOM 696 C CA . THR A 1 93 ? -19.837 -1.523 1.767 1.00 98.38 93 THR A CA 1
ATOM 697 C C . THR A 1 93 ? -18.780 -0.661 1.072 1.00 98.38 93 THR A C 1
ATOM 699 O O . THR A 1 93 ? -18.654 -0.687 -0.157 1.00 98.38 93 THR A O 1
ATOM 702 N N . VAL A 1 94 ? -18.015 0.091 1.870 1.00 98.56 94 VAL A N 1
ATOM 703 C CA . VAL A 1 94 ? -16.963 0.994 1.384 1.00 98.56 94 VAL A CA 1
ATOM 704 C C . VAL A 1 94 ? -15.791 0.179 0.844 1.00 98.56 94 VAL A C 1
ATOM 706 O O . VAL A 1 94 ? -15.233 -0.663 1.547 1.00 98.56 94 VAL A O 1
ATOM 709 N N . LEU A 1 95 ? -15.380 0.450 -0.389 1.00 98.69 95 LEU A N 1
ATOM 710 C CA . LEU A 1 95 ? -14.231 -0.175 -1.030 1.00 98.69 95 LEU A CA 1
ATOM 711 C C . LEU A 1 95 ? -13.052 0.797 -1.071 1.00 98.69 95 LEU A C 1
ATOM 713 O O . LEU A 1 95 ? -13.138 1.868 -1.672 1.00 98.69 95 LEU A O 1
ATOM 717 N N . VAL A 1 96 ? -11.930 0.401 -0.477 1.00 98.81 96 VAL A N 1
ATOM 718 C CA . VAL A 1 96 ? -10.690 1.184 -0.479 1.00 98.81 96 VAL A CA 1
ATOM 719 C C . VAL A 1 96 ? -9.653 0.498 -1.371 1.00 98.81 96 VAL A C 1
ATOM 721 O O . VAL A 1 96 ? -9.282 -0.650 -1.127 1.00 98.81 96 VAL A O 1
ATOM 724 N N . ALA A 1 97 ? -9.155 1.189 -2.395 1.00 98.75 97 ALA A N 1
ATOM 725 C CA . ALA A 1 97 ? -8.068 0.681 -3.228 1.00 98.75 97 ALA A CA 1
ATOM 726 C C . ALA A 1 97 ? -6.723 1.174 -2.697 1.00 98.75 97 ALA A C 1
ATOM 728 O O . ALA A 1 97 ? -6.458 2.380 -2.650 1.00 98.75 97 ALA A O 1
ATOM 729 N N . ARG A 1 98 ? -5.864 0.234 -2.307 1.00 98.75 98 ARG A N 1
ATOM 730 C CA . ARG A 1 98 ? -4.498 0.507 -1.871 1.00 98.75 98 ARG A CA 1
ATOM 731 C C . ARG A 1 98 ? -3.520 0.274 -3.017 1.00 98.75 98 ARG A C 1
ATOM 733 O O . ARG A 1 98 ? -3.562 -0.759 -3.678 1.00 98.75 98 ARG A O 1
ATOM 740 N N . THR A 1 99 ? -2.584 1.200 -3.196 1.00 98.50 99 THR A N 1
ATOM 741 C CA . THR A 1 99 ? -1.438 1.016 -4.088 1.00 98.50 99 THR A CA 1
ATOM 742 C C . THR A 1 99 ? -0.115 1.031 -3.329 1.00 98.50 99 THR A C 1
ATOM 744 O O . THR A 1 99 ? 0.154 1.927 -2.527 1.00 98.50 99 THR A O 1
ATOM 747 N N . ASP A 1 100 ? 0.735 0.042 -3.603 1.00 98.12 100 ASP A N 1
ATOM 748 C CA . ASP A 1 100 ? 2.083 -0.087 -3.034 1.00 98.12 100 ASP A CA 1
ATOM 749 C C . ASP A 1 100 ? 3.186 0.427 -3.978 1.00 98.12 100 ASP A C 1
ATOM 751 O O . ASP A 1 100 ? 4.383 0.221 -3.736 1.00 98.12 100 ASP A O 1
ATOM 755 N N . ALA A 1 101 ? 2.795 1.123 -5.049 1.00 97.75 101 ALA A N 1
ATOM 756 C CA . ALA A 1 101 ? 3.666 1.485 -6.160 1.00 97.75 101 ALA A CA 1
ATOM 757 C C . ALA A 1 101 ? 4.789 2.474 -5.825 1.00 97.75 101 ALA A C 1
ATOM 759 O O . ALA A 1 101 ? 5.732 2.572 -6.601 1.00 97.75 101 ALA A O 1
ATOM 760 N N . VAL A 1 102 ? 4.751 3.174 -4.687 1.00 96.94 102 VAL A N 1
ATOM 761 C CA . VAL A 1 102 ? 5.824 4.111 -4.298 1.00 96.94 102 VAL A CA 1
ATOM 762 C C . VAL A 1 102 ? 7.145 3.383 -4.066 1.00 96.94 102 VAL A C 1
ATOM 764 O O . VAL A 1 102 ? 8.179 3.793 -4.581 1.00 96.94 102 VAL A O 1
ATOM 767 N N . ALA A 1 103 ? 7.107 2.283 -3.313 1.00 95.19 103 ALA A N 1
ATOM 768 C CA . ALA A 1 103 ? 8.299 1.537 -2.905 1.00 95.19 103 ALA A CA 1
ATOM 769 C C . ALA A 1 103 ? 8.452 0.191 -3.634 1.00 95.19 103 ALA A C 1
ATOM 771 O O . ALA A 1 103 ? 9.336 -0.601 -3.302 1.00 95.19 103 ALA A O 1
ATOM 772 N N . ALA A 1 104 ? 7.573 -0.108 -4.594 1.00 96.44 104 ALA A N 1
ATOM 773 C CA . ALA A 1 104 ? 7.655 -1.339 -5.360 1.00 96.44 104 ALA A CA 1
ATOM 774 C C . ALA A 1 104 ? 8.835 -1.325 -6.335 1.00 96.44 104 ALA A C 1
ATOM 776 O O . ALA A 1 104 ? 9.097 -0.332 -7.012 1.00 96.44 104 ALA A O 1
ATOM 777 N N . THR A 1 105 ? 9.525 -2.460 -6.425 1.00 97.19 105 THR A N 1
ATOM 778 C CA . THR A 1 105 ? 10.687 -2.638 -7.309 1.00 97.19 105 THR A CA 1
ATOM 779 C C . THR A 1 105 ? 10.444 -3.673 -8.402 1.00 97.19 105 THR A C 1
ATOM 781 O O . THR A 1 105 ? 11.287 -3.852 -9.284 1.00 97.19 105 THR A O 1
ATOM 784 N N . LEU A 1 106 ? 9.305 -4.370 -8.352 1.00 98.25 106 LEU A N 1
ATOM 785 C CA . LEU A 1 106 ? 8.952 -5.456 -9.256 1.00 98.25 106 LEU A CA 1
ATOM 786 C C . LEU A 1 106 ? 7.477 -5.382 -9.669 1.00 98.25 106 LEU A C 1
ATOM 788 O O . LEU A 1 106 ? 6.631 -4.914 -8.906 1.00 98.25 106 LEU A O 1
ATOM 792 N N . ILE A 1 107 ? 7.165 -5.911 -10.851 1.00 98.44 107 ILE A N 1
ATOM 793 C CA . ILE A 1 107 ? 5.796 -6.128 -11.337 1.00 98.44 107 ILE A CA 1
ATOM 794 C C . ILE A 1 107 ? 5.691 -7.500 -12.013 1.00 98.44 107 ILE A C 1
ATOM 796 O O . ILE A 1 107 ? 6.626 -7.950 -12.677 1.00 98.44 107 ILE A O 1
ATOM 800 N N . GLN A 1 108 ? 4.569 -8.197 -11.828 1.00 96.94 108 GLN A N 1
ATOM 801 C CA . GLN A 1 108 ? 4.393 -9.561 -12.334 1.00 96.94 108 GLN A CA 1
ATOM 802 C C . GLN A 1 108 ? 4.346 -9.651 -13.857 1.00 96.94 108 GLN A C 1
ATOM 804 O O . GLN A 1 108 ? 4.831 -10.621 -14.431 1.00 96.94 108 GLN A O 1
ATOM 809 N N . SER A 1 109 ? 3.741 -8.663 -14.507 1.00 96.94 109 SER A N 1
ATOM 810 C CA . SER A 1 109 ? 3.492 -8.680 -15.941 1.00 96.94 109 SER A CA 1
ATOM 811 C C . SER A 1 109 ? 3.599 -7.275 -16.515 1.00 96.94 109 SER A C 1
ATOM 813 O O . SER A 1 109 ? 3.246 -6.299 -15.857 1.00 96.94 109 SER A O 1
ATOM 815 N N . ASN A 1 110 ? 4.062 -7.193 -17.756 1.00 97.56 110 ASN A N 1
ATOM 816 C CA . ASN A 1 110 ? 4.086 -5.990 -18.576 1.00 97.56 110 ASN A CA 1
ATOM 817 C C . ASN A 1 110 ? 2.876 -5.911 -19.523 1.00 97.56 110 ASN A C 1
ATOM 819 O O . ASN A 1 110 ? 2.947 -5.212 -20.519 1.00 97.56 110 ASN A O 1
ATOM 823 N N . ILE A 1 111 ? 1.795 -6.657 -19.276 1.00 98.25 111 ILE A N 1
ATOM 824 C CA . ILE A 1 111 ? 0.663 -6.742 -20.213 1.00 98.25 111 ILE A CA 1
ATOM 825 C C . ILE A 1 111 ? -0.150 -5.440 -20.317 1.00 98.25 111 ILE A C 1
ATOM 827 O O . ILE A 1 111 ? -0.842 -5.217 -21.307 1.00 98.25 111 ILE A O 1
ATOM 831 N N . ASP A 1 112 ? -0.096 -4.589 -19.291 1.00 98.31 112 ASP A N 1
ATOM 832 C CA . ASP A 1 112 ? -0.894 -3.369 -19.204 1.00 98.31 112 ASP A CA 1
ATOM 833 C C . ASP A 1 112 ? -0.080 -2.141 -19.616 1.00 98.31 112 ASP A C 1
ATOM 835 O O . ASP A 1 112 ? 0.948 -1.818 -19.013 1.00 98.31 112 ASP A O 1
ATOM 839 N N . SER A 1 113 ? -0.564 -1.407 -20.621 1.00 97.69 113 SER A N 1
ATOM 840 C CA . SER A 1 113 ? 0.171 -0.268 -21.175 1.00 97.69 113 SER A CA 1
ATOM 841 C C . SER A 1 113 ? 0.399 0.862 -20.175 1.00 97.69 113 SER A C 1
ATOM 843 O O . SER A 1 113 ? 1.382 1.592 -20.299 1.00 97.69 113 SER A O 1
ATOM 845 N N . ARG A 1 114 ? -0.458 0.980 -19.154 1.00 97.75 114 ARG A N 1
ATOM 846 C CA . ARG A 1 114 ? -0.324 1.980 -18.082 1.00 97.75 114 ARG A CA 1
ATOM 847 C C . ARG A 1 114 ? 0.917 1.747 -17.223 1.00 97.75 114 ARG A C 1
ATOM 849 O O . ARG A 1 114 ? 1.442 2.705 -16.658 1.00 97.75 114 ARG A O 1
ATOM 856 N N . ASP A 1 115 ? 1.403 0.507 -17.166 1.00 98.44 115 ASP A N 1
ATOM 857 C CA . ASP A 1 115 ? 2.592 0.127 -16.405 1.00 98.44 115 ASP A CA 1
ATOM 858 C C . ASP A 1 115 ? 3.894 0.304 -17.197 1.00 98.44 115 ASP A C 1
ATOM 860 O O . ASP A 1 115 ? 4.946 0.506 -16.593 1.00 98.44 115 ASP A O 1
ATOM 864 N N . HIS A 1 116 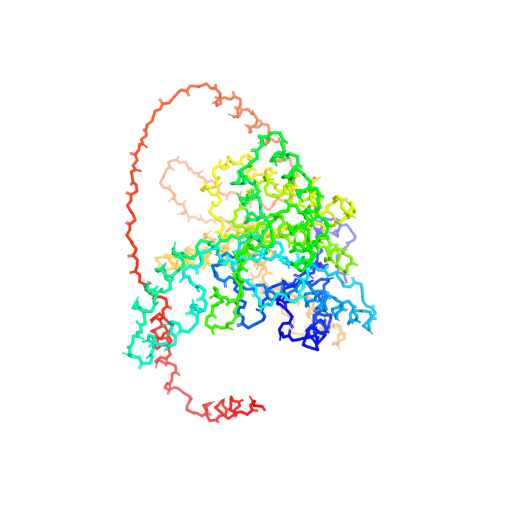? 3.850 0.285 -18.535 1.00 98.50 116 HIS A N 1
ATOM 865 C CA . HIS A 1 116 ? 5.048 0.278 -19.389 1.00 98.50 116 HIS A CA 1
ATOM 866 C C . HIS A 1 116 ? 6.034 1.412 -19.094 1.00 98.50 116 HIS A C 1
ATOM 868 O O . HIS A 1 116 ? 7.245 1.201 -19.101 1.00 98.50 116 HIS A O 1
ATOM 874 N N . GLN A 1 117 ? 5.518 2.607 -18.813 1.00 97.38 117 GLN A N 1
ATOM 875 C CA . GLN A 1 117 ? 6.306 3.804 -18.514 1.00 97.38 117 GLN A CA 1
ATOM 876 C C . GLN A 1 117 ? 7.157 3.697 -17.238 1.00 97.38 117 GLN A C 1
ATOM 878 O O . GLN A 1 117 ? 8.095 4.471 -17.069 1.00 97.38 117 GLN A O 1
ATOM 883 N N . PHE A 1 118 ? 6.859 2.730 -16.369 1.00 98.38 118 PHE A N 1
ATOM 884 C CA . PHE A 1 118 ? 7.574 2.484 -15.116 1.00 98.38 118 PHE A CA 1
ATOM 885 C C . PHE A 1 118 ? 8.407 1.197 -15.151 1.00 98.38 118 PHE A C 1
ATOM 887 O O . PHE A 1 118 ? 9.149 0.919 -14.211 1.00 98.38 118 PHE A O 1
ATOM 894 N N . ILE A 1 119 ? 8.304 0.389 -16.209 1.00 98.62 119 ILE A N 1
ATOM 895 C CA . ILE A 1 119 ? 9.089 -0.841 -16.331 1.00 98.62 119 ILE A CA 1
ATOM 896 C C . ILE A 1 119 ? 10.507 -0.489 -16.776 1.00 98.62 119 ILE A C 1
ATOM 898 O O . ILE A 1 119 ? 10.720 0.312 -17.687 1.00 98.62 119 ILE A O 1
ATOM 902 N N . LEU A 1 120 ? 11.487 -1.102 -16.119 1.00 98.56 120 LEU A N 1
ATOM 903 C CA . LEU A 1 120 ? 12.900 -0.886 -16.388 1.00 98.56 120 LEU A CA 1
ATOM 904 C C . LEU A 1 120 ? 13.428 -1.932 -17.371 1.00 98.56 120 LEU A C 1
ATOM 906 O O . LEU A 1 120 ? 13.272 -3.136 -17.164 1.00 98.56 120 LEU A O 1
ATOM 910 N N . GLY A 1 121 ? 14.114 -1.457 -18.407 1.00 98.00 121 GLY A N 1
ATOM 911 C CA . GLY A 1 121 ? 14.795 -2.290 -19.390 1.00 98.00 121 GLY A CA 1
ATOM 912 C C . GLY A 1 121 ? 16.296 -2.046 -19.427 1.00 98.00 121 GLY A C 1
ATOM 913 O O . GLY A 1 121 ? 16.803 -1.005 -19.002 1.00 98.00 121 GLY A O 1
ATOM 914 N N . VAL A 1 122 ? 17.012 -3.043 -19.933 1.00 97.94 122 VAL A N 1
ATOM 915 C CA . VAL A 1 122 ? 18.458 -3.016 -20.162 1.00 97.94 122 VAL A CA 1
ATOM 916 C C . VAL A 1 122 ? 18.760 -2.114 -21.345 1.00 97.94 122 VAL A C 1
ATOM 918 O O . VAL A 1 122 ? 18.186 -2.300 -22.414 1.00 97.94 122 VAL A O 1
ATOM 921 N N . THR A 1 123 ? 19.710 -1.193 -21.183 1.00 96.75 123 THR A N 1
ATOM 922 C CA . THR A 1 123 ? 20.180 -0.320 -22.275 1.00 96.75 123 THR A CA 1
ATOM 923 C C . THR A 1 123 ? 21.595 -0.650 -22.747 1.00 96.75 123 THR A C 1
ATOM 925 O O . THR A 1 123 ? 22.044 -0.105 -23.751 1.00 96.75 123 THR A O 1
ATOM 928 N N . ASN A 1 124 ? 22.312 -1.552 -22.063 1.00 96.00 124 ASN A N 1
ATOM 929 C CA . ASN A 1 124 ? 23.655 -1.989 -22.449 1.00 96.00 124 ASN A CA 1
ATOM 930 C C . ASN A 1 124 ? 23.616 -3.062 -23.565 1.00 96.00 124 ASN A C 1
ATOM 932 O O . ASN A 1 124 ? 23.301 -4.221 -23.275 1.00 96.00 124 ASN A O 1
ATOM 936 N N . PRO A 1 125 ? 24.027 -2.753 -24.814 1.00 93.69 125 PRO A N 1
ATOM 937 C CA . PRO A 1 125 ? 23.940 -3.698 -25.931 1.00 93.69 125 PRO A CA 1
ATOM 938 C C . PRO A 1 125 ? 24.827 -4.941 -25.782 1.00 93.69 125 PRO A C 1
ATOM 940 O O . PRO A 1 125 ? 24.551 -5.960 -26.410 1.00 93.69 125 PRO A O 1
ATOM 943 N N . SER A 1 126 ? 25.869 -4.899 -24.941 1.00 94.31 126 SER A N 1
ATOM 944 C CA . SER A 1 126 ? 26.757 -6.054 -24.699 1.00 94.31 126 SER A CA 1
ATOM 945 C C . SER A 1 126 ? 26.075 -7.221 -23.968 1.00 94.31 126 SER A C 1
ATOM 947 O O . SER A 1 126 ? 26.593 -8.347 -23.966 1.00 94.31 126 SER A O 1
ATOM 949 N N . LEU A 1 127 ? 24.904 -6.955 -23.376 1.00 93.94 127 LEU A N 1
ATOM 950 C CA . LEU A 1 127 ? 24.039 -7.938 -22.729 1.00 93.94 127 LEU A CA 1
ATOM 951 C C . LEU A 1 127 ? 22.948 -8.481 -23.658 1.00 93.94 127 LEU A C 1
ATOM 953 O O . LEU A 1 127 ? 22.119 -9.274 -23.217 1.00 93.94 127 LEU A O 1
ATOM 957 N N . ARG A 1 128 ? 22.933 -8.100 -24.942 1.00 93.44 128 ARG A N 1
ATOM 958 C CA . ARG A 1 128 ? 21.989 -8.656 -25.919 1.00 93.44 128 ARG A CA 1
ATOM 959 C C . ARG A 1 128 ? 22.087 -10.186 -25.927 1.00 93.44 128 ARG A C 1
ATOM 961 O O . ARG A 1 128 ? 23.166 -10.743 -26.118 1.00 93.44 128 ARG A O 1
ATOM 968 N N . GLY A 1 129 ? 20.957 -10.851 -25.684 1.00 91.31 129 GLY A N 1
ATOM 969 C CA . GLY A 1 129 ? 20.870 -12.312 -25.587 1.00 91.31 129 GLY A CA 1
ATOM 970 C C . GLY A 1 129 ? 21.411 -12.922 -24.284 1.00 91.31 129 GLY A C 1
ATOM 971 O O . GLY A 1 129 ? 21.385 -14.139 -24.143 1.00 91.31 129 GLY A O 1
ATOM 972 N N . LYS A 1 130 ? 21.878 -12.115 -23.322 1.00 92.81 130 LYS A N 1
ATOM 973 C CA . LYS A 1 130 ? 22.417 -12.569 -22.028 1.00 92.81 130 LYS A CA 1
ATOM 974 C C . LYS A 1 130 ? 21.464 -12.199 -20.897 1.00 92.81 130 LYS A C 1
ATOM 976 O O . LYS A 1 130 ? 21.702 -11.237 -20.163 1.00 92.81 130 LYS A O 1
ATOM 981 N N . SER A 1 131 ? 20.364 -12.941 -20.790 1.00 95.62 131 SER A N 1
ATOM 982 C CA . SER A 1 131 ? 19.371 -12.697 -19.741 1.00 95.62 131 SER A CA 1
ATOM 983 C C . SER A 1 131 ? 19.934 -13.017 -18.352 1.00 95.62 131 SER A C 1
ATOM 985 O O . SER A 1 131 ? 20.740 -13.940 -18.189 1.00 95.62 131 SER A O 1
ATOM 987 N N . LEU A 1 132 ? 19.492 -12.264 -17.343 1.00 95.62 132 LEU A N 1
ATOM 988 C CA . LEU A 1 132 ? 19.854 -12.503 -15.948 1.00 95.62 132 LEU A CA 1
ATOM 989 C C . LEU A 1 132 ? 19.455 -13.919 -15.509 1.00 95.62 132 LEU A C 1
ATOM 991 O O . LEU A 1 132 ? 20.240 -14.620 -14.873 1.00 95.62 132 LEU A O 1
ATOM 995 N N . SER A 1 133 ? 18.255 -14.364 -15.887 1.00 94.00 133 SER A N 1
ATOM 996 C CA . SER A 1 133 ? 17.743 -15.686 -15.521 1.00 94.00 133 SER A CA 1
ATOM 997 C C . SER A 1 133 ? 18.579 -16.822 -16.117 1.00 94.00 133 SER A C 1
ATOM 999 O O . SER A 1 133 ? 18.876 -17.779 -15.403 1.00 94.00 133 SER A O 1
ATOM 1001 N N . SER A 1 134 ? 19.030 -16.700 -17.372 1.00 93.69 134 SER A N 1
ATOM 1002 C CA . SER A 1 134 ? 19.940 -17.671 -17.999 1.00 93.69 134 SER A CA 1
ATOM 1003 C C . SER A 1 134 ? 21.273 -17.758 -17.256 1.00 93.69 134 SER A C 1
ATOM 1005 O O . SER A 1 134 ? 21.709 -18.855 -16.921 1.00 93.69 134 SER A O 1
ATOM 1007 N N . LEU A 1 135 ? 21.885 -16.619 -16.916 1.00 94.38 135 LEU A N 1
ATOM 1008 C CA . LEU A 1 135 ? 23.168 -16.594 -16.202 1.00 94.38 135 LEU A CA 1
ATOM 1009 C C . LEU A 1 135 ? 23.071 -17.176 -14.787 1.00 94.38 135 LEU A C 1
ATOM 1011 O O . LEU A 1 135 ? 23.978 -17.876 -14.334 1.00 94.38 135 LE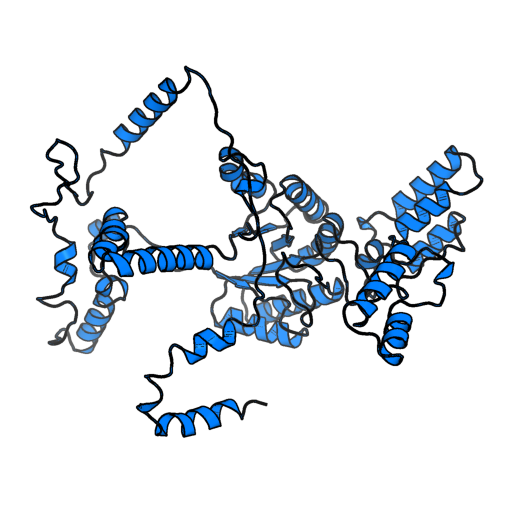U A O 1
ATOM 1015 N N . LEU A 1 136 ? 21.965 -16.918 -14.086 1.00 94.81 136 LEU A N 1
ATOM 1016 C CA . LEU A 1 136 ? 21.705 -17.530 -12.784 1.00 94.81 136 LEU A CA 1
ATOM 1017 C C . LEU A 1 136 ? 21.480 -19.043 -12.912 1.00 94.81 136 LEU A C 1
ATOM 1019 O O . LEU A 1 136 ? 21.995 -19.800 -12.089 1.00 94.81 136 LEU A O 1
ATOM 1023 N N . ALA A 1 137 ? 20.759 -19.494 -13.944 1.00 94.12 137 ALA A N 1
ATOM 1024 C CA . ALA A 1 137 ? 20.545 -20.915 -14.216 1.00 94.12 137 ALA A CA 1
ATOM 1025 C C . ALA A 1 137 ? 21.857 -21.648 -14.541 1.00 94.12 137 ALA A C 1
ATOM 1027 O O . ALA A 1 137 ? 22.122 -22.705 -13.970 1.00 94.12 137 ALA A O 1
ATOM 1028 N N . GLU A 1 138 ? 22.714 -21.061 -15.377 1.00 94.88 138 GLU A N 1
ATOM 1029 C CA . GLU A 1 138 ? 24.059 -21.571 -15.668 1.00 94.88 138 GLU A CA 1
ATOM 1030 C C . GLU A 1 138 ? 24.927 -21.625 -14.404 1.00 94.88 138 GLU A C 1
ATOM 1032 O O . GLU A 1 138 ? 25.586 -22.630 -14.140 1.00 94.88 138 GLU A O 1
ATOM 1037 N N . GLY A 1 139 ? 24.882 -20.574 -13.577 1.00 94.56 139 GLY A N 1
ATOM 1038 C CA . GLY A 1 139 ? 25.568 -20.531 -12.287 1.00 94.56 139 GLY A CA 1
ATOM 1039 C C . GLY A 1 139 ? 25.140 -21.664 -11.351 1.00 94.56 139 GLY A C 1
ATOM 1040 O O . GLY A 1 139 ? 25.993 -22.320 -10.752 1.00 94.56 139 GLY A O 1
ATOM 1041 N N . MET A 1 140 ? 23.835 -21.931 -11.260 1.00 94.56 140 MET A N 1
ATOM 1042 C CA . MET A 1 140 ? 23.291 -23.044 -10.476 1.00 94.56 140 MET A CA 1
ATOM 1043 C C . MET A 1 140 ? 23.702 -24.406 -11.044 1.00 94.56 140 MET A C 1
ATOM 1045 O O . MET A 1 140 ? 24.062 -25.294 -10.273 1.00 94.56 140 MET A O 1
ATOM 1049 N N . ALA A 1 141 ? 23.709 -24.567 -12.371 1.00 96.06 141 ALA A N 1
ATOM 1050 C CA . ALA A 1 141 ? 24.098 -25.815 -13.029 1.00 96.06 141 ALA A CA 1
ATOM 1051 C C . ALA A 1 141 ? 25.555 -26.215 -12.735 1.00 96.06 141 ALA A C 1
ATOM 1053 O O . ALA A 1 141 ? 25.864 -27.402 -12.663 1.00 96.06 141 ALA A O 1
ATOM 1054 N N . VAL A 1 142 ? 26.438 -25.238 -12.498 1.00 96.31 142 VAL A N 1
ATOM 1055 C CA . VAL A 1 142 ? 27.833 -25.472 -12.076 1.00 96.31 142 VAL A CA 1
ATOM 1056 C C . VAL A 1 142 ? 28.026 -25.454 -10.551 1.00 96.31 142 VAL A C 1
ATOM 1058 O O . VAL A 1 142 ? 29.155 -25.392 -10.068 1.00 96.31 142 VAL A O 1
ATOM 1061 N N . GLY A 1 143 ? 26.939 -25.500 -9.775 1.00 95.75 143 GLY A N 1
ATOM 1062 C CA . GLY A 1 143 ? 26.961 -25.651 -8.317 1.00 95.75 143 GLY A CA 1
ATOM 1063 C C . GLY A 1 143 ? 27.070 -24.355 -7.504 1.00 95.75 143 GLY A C 1
ATOM 1064 O O . GLY A 1 143 ? 27.218 -24.428 -6.282 1.00 95.75 143 GLY A O 1
ATOM 1065 N N . LYS A 1 144 ? 26.984 -23.165 -8.121 1.00 95.31 144 LYS A N 1
ATOM 1066 C CA . LYS A 1 144 ? 26.971 -21.896 -7.368 1.00 95.31 144 LYS A CA 1
ATOM 1067 C C . LYS A 1 144 ? 25.659 -21.747 -6.597 1.00 95.31 144 LYS A C 1
ATOM 1069 O O . LYS A 1 144 ? 24.585 -22.049 -7.109 1.00 95.31 144 LYS A O 1
ATOM 1074 N N . ASN A 1 145 ? 25.743 -21.230 -5.374 1.00 95.25 145 ASN A N 1
ATOM 1075 C CA . ASN A 1 145 ? 24.593 -20.997 -4.502 1.00 95.25 145 ASN A CA 1
ATOM 1076 C C . ASN A 1 145 ? 24.810 -19.772 -3.597 1.00 95.25 145 ASN A C 1
ATOM 1078 O O . ASN A 1 145 ? 25.917 -19.234 -3.513 1.00 95.25 145 ASN A O 1
ATOM 1082 N N . GLY A 1 146 ? 23.729 -19.321 -2.951 1.00 94.31 146 GLY A N 1
ATOM 1083 C CA . GLY A 1 146 ? 23.755 -18.269 -1.933 1.00 94.31 146 GLY A CA 1
ATOM 1084 C C . GLY A 1 146 ? 24.527 -17.015 -2.380 1.00 94.31 146 GLY A C 1
ATOM 1085 O O . GLY A 1 146 ? 24.191 -16.451 -3.425 1.00 94.31 146 GLY A O 1
ATOM 1086 N N . PRO A 1 147 ? 25.580 -16.593 -1.650 1.00 95.62 147 PRO A N 1
ATOM 1087 C CA . PRO A 1 147 ? 26.354 -15.392 -1.977 1.00 95.62 147 PRO A CA 1
ATOM 1088 C C . PRO A 1 147 ? 26.950 -15.379 -3.391 1.00 95.62 147 PRO A C 1
ATOM 1090 O O . PRO A 1 147 ? 27.060 -14.319 -3.999 1.00 95.62 147 PRO A O 1
ATOM 1093 N N . ALA A 1 148 ? 27.317 -16.543 -3.939 1.00 95.38 148 ALA A N 1
ATOM 1094 C CA . ALA A 1 148 ? 27.913 -16.619 -5.272 1.00 95.38 148 ALA A CA 1
ATOM 1095 C C . ALA A 1 148 ? 26.902 -16.303 -6.386 1.00 95.38 148 ALA A C 1
ATOM 1097 O O . ALA A 1 148 ? 27.282 -15.728 -7.403 1.00 95.38 148 ALA A O 1
ATOM 1098 N N . LEU A 1 149 ? 25.626 -16.665 -6.203 1.00 94.31 149 LEU A N 1
ATOM 1099 C CA . LEU A 1 149 ? 24.558 -16.286 -7.136 1.00 94.31 149 LEU A CA 1
ATOM 1100 C C . LEU A 1 149 ? 24.185 -14.812 -6.976 1.00 94.31 149 LEU A C 1
ATOM 1102 O O . LEU A 1 149 ? 24.014 -14.132 -7.983 1.00 94.31 149 LEU A O 1
ATOM 1106 N N . GLN A 1 150 ? 24.137 -14.310 -5.738 1.00 94.12 150 GLN A N 1
ATOM 1107 C CA . GLN A 1 150 ? 23.876 -12.891 -5.484 1.00 94.12 150 GLN A CA 1
ATOM 1108 C C . GLN A 1 150 ? 24.931 -12.002 -6.151 1.00 94.12 150 GLN A C 1
ATOM 1110 O O . GLN A 1 150 ? 24.586 -11.047 -6.833 1.00 94.12 150 GLN A O 1
ATOM 1115 N N . ALA A 1 151 ? 26.213 -12.372 -6.059 1.00 95.62 151 ALA A N 1
ATOM 1116 C CA . ALA A 1 151 ? 27.289 -11.636 -6.717 1.00 95.62 151 ALA A CA 1
ATOM 1117 C C . ALA A 1 151 ? 27.144 -11.598 -8.252 1.00 95.62 151 ALA A C 1
ATOM 1119 O O . ALA A 1 151 ? 27.473 -10.587 -8.869 1.00 95.62 151 ALA A O 1
ATOM 1120 N N . ILE A 1 152 ? 26.639 -12.675 -8.873 1.00 94.69 152 ILE A N 1
ATOM 1121 C CA . ILE A 1 152 ? 26.343 -12.698 -10.317 1.00 94.69 152 ILE A CA 1
ATOM 1122 C C . ILE A 1 152 ? 25.214 -11.721 -10.642 1.00 94.69 152 ILE A C 1
ATOM 1124 O O . ILE A 1 152 ? 25.336 -10.958 -11.599 1.00 94.69 152 ILE A O 1
ATOM 1128 N N . GLU A 1 153 ? 24.132 -11.738 -9.860 1.00 95.31 153 GLU A N 1
ATOM 1129 C CA . GLU A 1 153 ? 23.010 -10.817 -10.046 1.00 95.31 153 GLU A CA 1
ATOM 1130 C C . GLU A 1 153 ? 23.453 -9.360 -9.888 1.00 95.31 153 GLU A C 1
ATOM 1132 O O . GLU A 1 153 ? 23.203 -8.551 -10.780 1.00 95.31 153 GLU A O 1
ATOM 1137 N N . ASP A 1 154 ? 24.175 -9.038 -8.817 1.00 95.19 154 ASP A N 1
ATOM 1138 C CA . ASP A 1 154 ? 24.646 -7.683 -8.531 1.00 95.19 154 ASP A CA 1
ATOM 1139 C C . ASP A 1 154 ? 25.588 -7.176 -9.635 1.00 95.19 154 ASP A C 1
ATOM 1141 O O . ASP A 1 154 ? 25.441 -6.056 -10.137 1.00 95.19 154 ASP A O 1
ATOM 1145 N N . GLN A 1 155 ? 26.529 -8.021 -10.079 1.00 95.62 155 GLN A N 1
ATOM 1146 C CA . GLN A 1 155 ? 27.428 -7.694 -11.184 1.00 95.62 155 GLN A CA 1
ATOM 1147 C C . GLN A 1 155 ? 26.644 -7.455 -12.477 1.00 95.62 155 GLN A C 1
ATOM 1149 O O . GLN A 1 155 ? 26.876 -6.459 -13.167 1.00 95.62 155 GLN A O 1
ATOM 1154 N N . TRP A 1 156 ? 25.698 -8.334 -12.803 1.00 96.44 156 TRP A N 1
ATOM 1155 C CA . TRP A 1 156 ? 24.893 -8.194 -14.008 1.00 96.44 156 TRP A CA 1
ATOM 1156 C C . TRP A 1 156 ? 24.060 -6.909 -13.970 1.00 96.44 156 TRP A C 1
ATOM 1158 O O . TRP A 1 156 ? 24.128 -6.116 -14.910 1.00 96.44 156 TRP A O 1
ATOM 1168 N N . LEU A 1 157 ? 23.363 -6.642 -12.861 1.00 95.00 157 LEU A N 1
ATOM 1169 C CA . LEU A 1 157 ? 22.537 -5.446 -12.671 1.00 95.00 157 LEU A CA 1
ATOM 1170 C C . LEU A 1 157 ? 23.361 -4.159 -12.759 1.00 95.00 157 LEU A C 1
ATOM 1172 O O . LEU A 1 157 ? 22.943 -3.217 -13.434 1.00 95.00 157 LEU A O 1
ATOM 1176 N N . SER A 1 158 ? 24.556 -4.132 -12.158 1.00 94.94 158 SER A N 1
ATOM 1177 C CA . SER A 1 158 ? 25.460 -2.977 -12.257 1.00 94.94 158 SER A CA 1
ATOM 1178 C C . SER A 1 158 ? 25.896 -2.690 -13.700 1.00 94.94 158 SER A C 1
ATOM 1180 O O . SER A 1 158 ? 26.052 -1.532 -14.084 1.00 94.94 158 SER A O 1
ATOM 1182 N N . SER A 1 159 ? 26.024 -3.731 -14.531 1.00 95.50 159 SER A N 1
ATOM 1183 C CA . SER A 1 159 ? 26.375 -3.599 -15.948 1.00 95.50 159 SER A CA 1
ATOM 1184 C C . SER A 1 159 ? 25.177 -3.315 -16.864 1.00 95.50 159 SER A C 1
ATOM 1186 O O . SER A 1 159 ? 25.361 -2.827 -17.980 1.00 95.50 159 SER A O 1
ATOM 1188 N N . ALA A 1 160 ? 23.952 -3.611 -16.421 1.00 95.25 160 ALA A N 1
ATOM 1189 C CA . ALA A 1 160 ? 22.753 -3.592 -17.256 1.00 95.25 160 ALA A CA 1
ATOM 1190 C C . ALA A 1 160 ? 22.263 -2.192 -17.624 1.00 95.25 160 ALA A C 1
ATOM 1192 O O . ALA A 1 160 ? 21.642 -2.015 -18.677 1.00 95.25 160 ALA A O 1
ATOM 1193 N N . ARG A 1 161 ? 22.569 -1.202 -16.775 1.00 96.00 161 ARG A N 1
ATOM 1194 C CA . ARG A 1 161 ? 22.125 0.186 -16.939 1.00 96.00 161 ARG A CA 1
ATOM 1195 C C . ARG A 1 161 ? 20.606 0.256 -17.147 1.00 96.00 161 ARG A C 1
ATOM 1197 O O . ARG A 1 161 ? 20.114 0.602 -18.222 1.00 96.00 161 ARG A O 1
ATOM 1204 N N . LEU A 1 162 ? 19.879 -0.149 -16.109 1.00 97.44 162 LEU A N 1
ATOM 1205 C CA . LEU A 1 162 ? 18.421 -0.203 -16.119 1.00 97.44 162 LEU A CA 1
ATOM 1206 C C . LEU A 1 162 ? 17.820 1.202 -16.178 1.00 97.44 162 LEU A C 1
ATOM 1208 O O . LEU A 1 162 ? 18.146 2.049 -15.349 1.00 97.44 162 LEU A O 1
ATOM 1212 N N . MET A 1 163 ? 16.951 1.437 -17.158 1.00 97.38 163 MET A N 1
ATOM 1213 C CA . MET A 1 163 ? 16.273 2.718 -17.377 1.00 97.38 163 MET A CA 1
ATOM 1214 C C . MET A 1 163 ? 14.854 2.476 -17.893 1.00 97.38 163 MET A C 1
ATOM 1216 O O . MET A 1 163 ? 14.583 1.433 -18.500 1.00 97.38 163 MET A O 1
ATOM 1220 N N . THR A 1 164 ? 13.952 3.438 -17.700 1.00 98.19 164 THR A N 1
ATOM 1221 C CA . THR A 1 164 ? 12.666 3.423 -18.412 1.00 98.19 164 THR A CA 1
ATOM 1222 C C . THR A 1 164 ? 12.907 3.596 -19.912 1.00 98.19 164 THR A C 1
ATOM 1224 O O . THR A 1 164 ? 13.943 4.124 -20.335 1.00 98.19 164 THR A O 1
ATOM 1227 N N . PHE A 1 165 ? 11.955 3.167 -20.744 1.00 98.06 165 PHE A N 1
ATOM 1228 C CA . PHE A 1 165 ? 12.064 3.392 -22.188 1.00 98.06 165 PHE A CA 1
ATOM 1229 C C . PHE A 1 165 ? 12.121 4.893 -22.520 1.00 98.06 165 PHE A C 1
ATOM 1231 O O . PHE A 1 165 ? 12.909 5.312 -23.365 1.00 98.06 165 PHE A O 1
ATOM 1238 N N . SER A 1 166 ? 11.349 5.716 -21.799 1.00 97.19 166 SER A N 1
ATOM 1239 C CA . SER A 1 166 ? 11.331 7.172 -21.978 1.00 97.19 166 SER A CA 1
ATOM 1240 C C . SER A 1 166 ? 12.695 7.808 -21.710 1.00 97.19 166 SER A C 1
ATOM 1242 O O . SER A 1 166 ? 13.188 8.568 -22.545 1.00 97.19 166 SER A O 1
ATOM 1244 N N . ASP A 1 167 ? 13.357 7.441 -20.608 1.00 97.31 167 ASP A N 1
ATOM 1245 C CA . ASP A 1 167 ? 14.689 7.967 -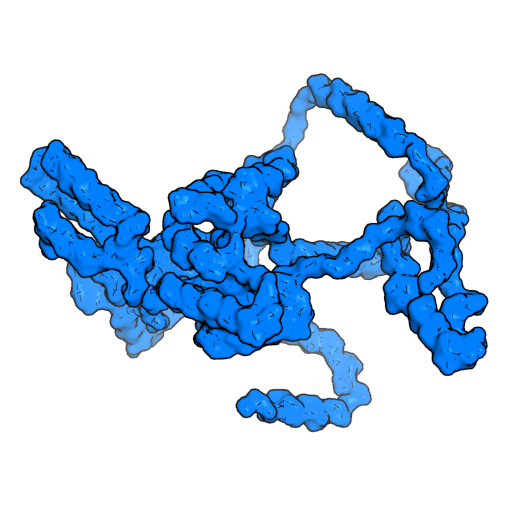20.291 1.00 97.31 167 ASP A CA 1
ATOM 1246 C C . ASP A 1 167 ? 15.728 7.544 -21.336 1.00 97.31 167 ASP A C 1
ATOM 1248 O O . ASP A 1 167 ? 16.569 8.349 -21.744 1.00 97.31 167 ASP A O 1
ATOM 1252 N N . ALA A 1 168 ? 15.645 6.299 -21.819 1.00 97.44 168 ALA A N 1
ATOM 1253 C CA . ALA A 1 168 ? 16.529 5.791 -22.863 1.00 97.44 168 ALA A CA 1
ATOM 1254 C C . ALA A 1 168 ? 16.352 6.552 -24.193 1.00 97.44 168 ALA A C 1
ATOM 1256 O O . ALA A 1 168 ? 17.345 6.881 -24.849 1.00 97.44 168 ALA A O 1
ATOM 1257 N N . VAL A 1 169 ? 15.113 6.894 -24.572 1.00 97.56 169 VAL A N 1
ATOM 1258 C CA . VAL A 1 169 ? 14.825 7.713 -25.763 1.00 97.56 169 VAL A CA 1
ATOM 1259 C C . VAL A 1 169 ? 15.333 9.142 -25.589 1.00 97.56 169 VAL A C 1
ATOM 1261 O O . VAL A 1 169 ? 16.020 9.652 -26.475 1.00 97.56 169 VAL A O 1
ATOM 1264 N N . VAL A 1 170 ? 15.062 9.788 -24.449 1.00 97.12 170 VAL A N 1
ATOM 1265 C CA . VAL A 1 170 ? 15.548 11.151 -24.166 1.00 97.12 170 VAL A CA 1
ATOM 1266 C C . VAL A 1 170 ? 17.072 11.211 -24.232 1.00 97.12 170 VAL A C 1
ATOM 1268 O O . VAL A 1 170 ? 17.640 12.157 -24.781 1.00 97.12 170 VAL A O 1
ATOM 1271 N N . GLU A 1 171 ? 17.752 10.201 -23.698 1.00 96.38 171 GLU A N 1
ATOM 1272 C CA . GLU A 1 171 ? 19.203 10.129 -23.764 1.00 96.38 171 GLU A CA 1
ATOM 1273 C C . GLU A 1 171 ? 19.719 9.932 -25.196 1.00 96.38 171 GLU A C 1
ATOM 1275 O O . GLU A 1 171 ? 20.673 10.602 -25.599 1.00 96.38 171 GLU A O 1
ATOM 1280 N N . ALA A 1 172 ? 19.083 9.060 -25.980 1.00 95.94 172 ALA A N 1
ATOM 1281 C CA . ALA A 1 172 ? 19.441 8.853 -27.379 1.00 95.94 172 ALA A CA 1
ATOM 1282 C C . ALA A 1 172 ? 19.262 10.134 -28.210 1.00 95.94 172 ALA A C 1
ATOM 1284 O O . ALA A 1 172 ? 20.166 10.502 -28.959 1.00 95.94 172 ALA A O 1
ATOM 1285 N N . LEU A 1 173 ? 18.159 10.865 -28.009 1.00 95.81 173 LEU A N 1
ATOM 1286 C CA . LEU A 1 173 ? 17.897 12.150 -28.666 1.00 95.81 173 LEU A CA 1
ATOM 1287 C C . LEU A 1 173 ? 18.971 13.197 -28.340 1.00 95.81 173 LEU A C 1
ATOM 1289 O O . LEU A 1 173 ? 19.443 13.904 -29.230 1.00 95.81 173 LEU A O 1
ATOM 1293 N N . LYS A 1 174 ? 19.412 13.275 -27.079 1.00 95.06 174 LYS A N 1
ATOM 1294 C CA . LYS A 1 174 ? 20.470 14.212 -26.652 1.00 95.06 174 LYS A CA 1
ATOM 1295 C C . LYS A 1 174 ? 21.841 13.895 -27.261 1.00 95.06 174 LYS A C 1
ATOM 1297 O O . LYS A 1 174 ? 22.660 14.802 -27.420 1.00 95.06 174 LYS A O 1
ATOM 1302 N N . ARG A 1 175 ? 22.092 12.629 -27.606 1.00 93.56 175 ARG A N 1
ATOM 1303 C CA . ARG A 1 175 ? 23.351 12.151 -28.205 1.00 93.56 175 ARG A CA 1
ATOM 1304 C C . ARG A 1 175 ? 23.408 12.282 -29.728 1.00 93.56 175 ARG A C 1
ATOM 1306 O O . ARG A 1 175 ? 24.467 12.036 -30.294 1.00 93.56 175 ARG A O 1
ATOM 1313 N N . MET A 1 176 ? 22.306 12.639 -30.389 1.00 92.50 176 MET A N 1
ATOM 1314 C CA . MET A 1 176 ? 22.287 12.800 -31.845 1.00 92.50 176 MET A CA 1
ATOM 1315 C C . MET A 1 176 ? 23.246 13.908 -32.296 1.00 92.50 176 MET A C 1
ATOM 1317 O O . MET A 1 176 ? 23.393 14.923 -31.617 1.00 92.50 176 MET A O 1
ATOM 1321 N N . ASP A 1 177 ? 23.856 13.745 -33.466 1.00 92.50 177 ASP A N 1
ATOM 1322 C CA . ASP A 1 177 ? 24.689 14.780 -34.083 1.00 92.50 177 ASP A CA 1
ATOM 1323 C C . ASP A 1 177 ? 23.807 15.834 -34.777 1.00 92.50 177 ASP A C 1
ATOM 1325 O O . ASP A 1 177 ? 23.601 15.830 -35.988 1.00 92.50 177 ASP A O 1
ATOM 1329 N N . LEU A 1 178 ? 23.160 16.670 -33.962 1.00 92.75 178 LEU A N 1
ATOM 1330 C CA . LEU A 1 178 ? 22.223 17.721 -34.364 1.00 92.75 178 LEU A CA 1
ATOM 1331 C C . LEU A 1 178 ? 22.484 18.993 -33.549 1.00 92.75 178 LEU A C 1
ATOM 1333 O O . LEU A 1 178 ? 23.110 18.952 -32.488 1.00 92.75 178 LEU A O 1
ATOM 1337 N N . SER A 1 179 ? 21.957 20.130 -34.008 1.00 94.50 179 SER A N 1
ATOM 1338 C CA . SER A 1 179 ? 22.018 21.377 -33.238 1.00 94.50 179 SER A CA 1
ATOM 1339 C C . SER A 1 179 ? 21.243 21.261 -31.917 1.00 94.50 179 SER A C 1
ATOM 1341 O O . SER A 1 179 ? 20.229 20.566 -31.834 1.00 94.50 179 SER A O 1
ATOM 1343 N N . GLU A 1 180 ? 21.680 21.982 -30.881 1.00 93.25 180 GLU A N 1
ATOM 1344 C CA . GLU A 1 180 ? 21.032 21.948 -29.557 1.00 93.25 180 GLU A CA 1
ATOM 1345 C C . GLU A 1 180 ? 19.557 22.380 -29.597 1.00 93.25 180 GLU A C 1
ATOM 1347 O O . GLU A 1 180 ? 18.724 21.839 -28.865 1.00 93.25 180 GLU A O 1
ATOM 1352 N N . ASN A 1 181 ? 19.206 23.292 -30.509 1.00 94.12 181 ASN A N 1
ATOM 1353 C CA . ASN A 1 181 ? 17.819 23.702 -30.734 1.00 94.12 181 ASN A CA 1
ATOM 1354 C C . ASN A 1 181 ? 16.969 22.542 -31.266 1.00 94.12 181 ASN A C 1
ATOM 1356 O O . ASN A 1 181 ? 15.854 22.326 -30.793 1.00 94.12 181 ASN A O 1
ATOM 1360 N N . GLU A 1 182 ? 17.499 21.769 -32.215 1.00 94.50 182 GLU A N 1
ATOM 1361 C CA . GLU A 1 182 ? 16.785 20.633 -32.797 1.00 94.50 182 GLU A CA 1
ATOM 1362 C C . GLU A 1 182 ? 16.675 19.466 -31.806 1.00 94.50 182 GLU A C 1
ATOM 1364 O O . GLU A 1 182 ? 15.604 18.869 -31.681 1.00 94.50 182 GLU A O 1
ATOM 1369 N N . LYS A 1 183 ? 17.731 19.188 -31.027 1.00 93.88 183 LYS A N 1
ATOM 1370 C CA . LYS A 1 183 ? 17.675 18.219 -29.918 1.00 93.88 183 LYS A CA 1
ATOM 1371 C C . LYS A 1 183 ? 16.592 18.593 -28.913 1.00 93.88 183 LYS A C 1
ATOM 1373 O O . LYS A 1 183 ? 15.749 17.765 -28.575 1.00 93.88 183 LYS A O 1
ATOM 1378 N N . SER A 1 184 ? 16.584 19.852 -28.473 1.00 94.88 184 SER A N 1
ATOM 1379 C CA . SER A 1 184 ? 15.601 20.362 -27.513 1.00 94.88 184 SER A CA 1
ATOM 1380 C C . SER A 1 184 ? 14.181 20.269 -28.066 1.00 94.88 184 SER A C 1
ATOM 1382 O O . SER A 1 184 ? 13.275 19.839 -27.354 1.00 94.88 184 SER A O 1
ATOM 1384 N N . ARG A 1 185 ? 13.982 20.591 -29.353 1.00 96.62 185 ARG A N 1
ATOM 1385 C CA . ARG A 1 185 ? 12.690 20.445 -30.034 1.00 96.62 185 ARG A CA 1
ATOM 1386 C C . ARG A 1 185 ? 12.191 19.000 -29.985 1.00 96.62 185 ARG A C 1
ATOM 1388 O O . ARG A 1 185 ? 11.064 18.779 -29.553 1.00 96.62 185 ARG A O 1
ATOM 1395 N N . ARG A 1 186 ? 13.025 18.026 -30.366 1.00 96.69 186 ARG A N 1
ATOM 1396 C CA . ARG A 1 186 ? 12.652 16.598 -30.376 1.00 96.69 186 ARG A CA 1
ATOM 1397 C C . ARG A 1 186 ? 12.433 16.027 -28.980 1.00 96.69 186 ARG A C 1
ATOM 1399 O O . ARG A 1 186 ? 11.506 15.251 -28.787 1.00 96.69 186 ARG A O 1
ATOM 1406 N N . VAL A 1 187 ? 13.248 16.422 -28.000 1.00 96.38 187 VAL A N 1
ATOM 1407 C CA . VAL A 1 187 ? 13.055 16.022 -26.596 1.00 96.38 187 VAL A CA 1
ATOM 1408 C C . VAL A 1 187 ? 11.731 16.566 -26.065 1.00 96.38 187 VAL A C 1
ATOM 1410 O O . VAL A 1 187 ? 10.972 15.819 -25.457 1.00 96.38 187 VAL A O 1
ATOM 1413 N N . ASN A 1 188 ? 11.409 17.832 -26.333 1.00 96.38 188 ASN A N 1
ATOM 1414 C CA . ASN A 1 188 ? 10.125 18.410 -25.936 1.00 96.38 188 ASN A CA 1
ATOM 1415 C C . ASN A 1 188 ? 8.950 17.728 -26.651 1.00 96.38 188 ASN A C 1
ATOM 1417 O O . ASN A 1 188 ? 7.916 17.478 -26.037 1.00 96.38 188 ASN A O 1
ATOM 1421 N N . GLU A 1 189 ? 9.109 17.393 -27.933 1.00 96.31 189 GLU A N 1
ATOM 1422 C CA . GLU A 1 189 ? 8.119 16.636 -28.702 1.00 96.31 189 GLU A CA 1
ATOM 1423 C C . GLU A 1 189 ? 7.878 15.246 -28.093 1.00 96.31 189 GLU A C 1
ATOM 1425 O O . GLU A 1 189 ? 6.724 14.880 -27.867 1.00 96.31 189 GLU A O 1
ATOM 1430 N N . TRP A 1 190 ? 8.942 14.518 -27.731 1.00 97.00 190 TRP A N 1
ATOM 1431 C CA . TRP A 1 190 ? 8.852 13.245 -27.011 1.00 97.00 190 TRP A CA 1
ATOM 1432 C C . TRP A 1 190 ? 8.134 13.401 -25.670 1.00 97.00 190 TRP A C 1
ATOM 1434 O O . TRP A 1 190 ? 7.122 12.746 -25.439 1.00 97.00 190 TRP A O 1
ATOM 1444 N N . LEU A 1 191 ? 8.612 14.300 -24.805 1.00 95.38 191 LEU A N 1
ATOM 1445 C CA . LEU A 1 191 ? 8.076 14.490 -23.454 1.00 95.38 191 LEU A CA 1
ATOM 1446 C C . LEU A 1 191 ? 6.611 14.939 -23.452 1.00 95.38 191 LEU A C 1
ATOM 1448 O O . LEU A 1 191 ? 5.886 14.632 -22.512 1.00 95.38 191 LEU A O 1
ATOM 1452 N N . ASN A 1 192 ? 6.152 15.634 -24.496 1.00 95.31 192 ASN A N 1
ATOM 1453 C CA . ASN A 1 192 ? 4.745 16.004 -24.640 1.00 95.31 192 ASN A CA 1
ATOM 1454 C C . ASN A 1 192 ? 3.834 14.816 -24.977 1.00 95.31 192 ASN A C 1
ATOM 1456 O O . ASN A 1 192 ? 2.689 14.792 -24.529 1.00 95.31 192 ASN A O 1
ATOM 1460 N N . HIS A 1 193 ? 4.324 13.834 -25.732 1.00 93.75 193 HIS A N 1
ATOM 1461 C CA . HIS A 1 193 ? 3.556 12.633 -26.069 1.00 93.75 193 HIS A CA 1
ATOM 1462 C C . HIS A 1 193 ? 3.697 11.543 -25.001 1.00 93.75 193 HIS A C 1
ATOM 1464 O O . HIS A 1 193 ? 2.712 10.896 -24.655 1.00 93.75 193 HIS A O 1
ATOM 1470 N N . ALA A 1 194 ? 4.890 11.383 -24.429 1.00 93.25 194 ALA A N 1
ATOM 1471 C CA . ALA A 1 194 ? 5.215 10.418 -23.381 1.00 93.25 194 ALA A CA 1
ATOM 1472 C C . ALA A 1 194 ? 4.844 10.909 -21.967 1.00 93.25 194 ALA A C 1
ATOM 1474 O O . ALA A 1 194 ? 5.419 10.456 -20.979 1.00 93.25 194 ALA A O 1
ATOM 1475 N N . ARG A 1 195 ? 3.900 11.854 -21.858 1.00 93.94 195 ARG A N 1
ATOM 1476 C CA . ARG A 1 195 ? 3.355 12.287 -20.569 1.00 93.94 195 ARG A CA 1
ATOM 1477 C C . ARG A 1 195 ? 2.645 11.130 -19.873 1.00 93.94 195 ARG A C 1
ATOM 1479 O O . ARG A 1 195 ? 1.975 10.327 -20.528 1.00 93.94 195 ARG A O 1
ATOM 1486 N N . TYR A 1 196 ? 2.739 11.089 -18.546 1.00 93.25 196 TYR A N 1
ATOM 1487 C CA . TYR A 1 196 ? 2.206 9.984 -17.750 1.00 93.25 196 TYR A CA 1
ATOM 1488 C C . TYR A 1 196 ? 0.691 9.793 -17.924 1.00 93.25 196 TYR A C 1
ATOM 1490 O O . TYR A 1 196 ? 0.187 8.670 -17.908 1.00 93.25 196 TYR A O 1
ATOM 1498 N N . GLU A 1 197 ? -0.044 10.881 -18.173 1.00 93.25 197 GLU A N 1
ATOM 1499 C CA . GLU A 1 197 ? -1.486 10.875 -18.420 1.00 93.25 197 GLU A CA 1
ATOM 1500 C C . GLU A 1 197 ? -1.887 10.095 -19.672 1.00 93.25 197 GLU A C 1
ATOM 1502 O O . GLU A 1 197 ? -3.008 9.584 -19.705 1.00 93.25 197 GLU A O 1
ATOM 1507 N N . ASN A 1 198 ? -1.000 10.021 -20.670 1.00 94.06 198 ASN A N 1
ATOM 1508 C CA . ASN A 1 198 ? -1.272 9.397 -21.962 1.00 94.06 198 ASN A CA 1
ATOM 1509 C C . ASN A 1 198 ? -1.075 7.878 -21.929 1.00 94.06 198 ASN A C 1
ATOM 1511 O O . ASN A 1 198 ? -1.598 7.194 -22.805 1.00 94.06 198 ASN A O 1
ATOM 1515 N N . CYS A 1 199 ? -0.337 7.350 -20.939 1.00 94.38 199 CYS A N 1
ATOM 1516 C CA . CYS A 1 199 ? -0.108 5.910 -20.760 1.00 94.38 199 CYS A CA 1
ATOM 1517 C C . CYS A 1 199 ? 0.342 5.211 -22.060 1.00 94.38 199 CYS A C 1
ATOM 1519 O O . CYS A 1 199 ? -0.198 4.170 -22.448 1.00 94.38 199 CYS A O 1
ATOM 1521 N N . LEU A 1 200 ? 1.304 5.834 -22.751 1.00 95.31 200 LEU A N 1
ATOM 1522 C CA . LEU A 1 200 ? 1.793 5.399 -24.056 1.00 95.31 200 LEU A CA 1
ATOM 1523 C C . LEU A 1 200 ? 2.323 3.962 -23.976 1.00 95.31 200 LEU A C 1
ATOM 1525 O O . LEU A 1 200 ? 3.191 3.653 -23.157 1.00 95.31 200 LEU A O 1
ATOM 1529 N N . SER A 1 201 ? 1.821 3.079 -24.841 1.00 97.44 201 SER A N 1
ATOM 1530 C CA . SER A 1 201 ? 2.336 1.710 -24.895 1.00 97.44 201 SER A CA 1
ATOM 1531 C C . SER A 1 201 ? 3.783 1.680 -25.409 1.00 97.44 201 SER A C 1
ATOM 1533 O O . SER A 1 201 ? 4.226 2.592 -26.105 1.00 97.44 201 SER A O 1
ATOM 1535 N N . ASN A 1 202 ? 4.534 0.615 -25.109 1.00 97.00 202 ASN A N 1
ATOM 1536 C CA . ASN A 1 202 ? 5.917 0.481 -25.568 1.00 97.00 202 ASN A CA 1
ATOM 1537 C C . ASN A 1 202 ? 6.000 0.417 -27.103 1.00 97.00 202 ASN A C 1
ATOM 1539 O O . ASN A 1 202 ? 6.929 0.958 -27.689 1.00 97.00 202 ASN A O 1
ATOM 1543 N N . GLU A 1 203 ? 5.013 -0.195 -27.760 1.00 96.38 203 GLU A N 1
ATOM 1544 C CA . GLU A 1 203 ? 4.912 -0.245 -29.224 1.00 96.38 203 GLU A CA 1
ATOM 1545 C C . GLU A 1 203 ? 4.747 1.160 -29.819 1.00 96.38 203 GLU A C 1
ATOM 1547 O O . GLU A 1 203 ? 5.587 1.601 -30.603 1.00 96.38 203 GLU A O 1
ATOM 1552 N N . GLN A 1 204 ? 3.755 1.921 -29.348 1.00 96.94 204 GLN A N 1
ATOM 1553 C CA . GLN A 1 204 ? 3.549 3.311 -29.772 1.00 96.94 204 GLN A CA 1
ATOM 1554 C C . GLN A 1 204 ? 4.754 4.203 -29.429 1.00 96.94 204 GLN A C 1
ATOM 1556 O O . GLN A 1 204 ? 5.126 5.088 -30.200 1.00 96.94 204 GLN A O 1
ATOM 1561 N N . GLY A 1 205 ? 5.392 3.959 -28.281 1.00 96.69 205 GLY A N 1
ATOM 1562 C CA . GLY A 1 205 ? 6.628 4.620 -27.881 1.00 96.69 205 GLY A CA 1
ATOM 1563 C C . GLY A 1 205 ? 7.760 4.364 -28.871 1.00 96.69 205 GLY A C 1
ATOM 1564 O O . GLY A 1 205 ? 8.443 5.305 -29.270 1.00 96.69 205 GLY A O 1
ATOM 1565 N N . ARG A 1 206 ? 7.952 3.116 -29.309 1.00 97.19 206 ARG A N 1
ATOM 1566 C CA . ARG A 1 206 ? 8.968 2.757 -30.310 1.00 97.19 206 ARG A CA 1
ATOM 1567 C C . ARG A 1 206 ? 8.688 3.395 -31.665 1.00 97.19 206 ARG A C 1
ATOM 1569 O O . ARG A 1 206 ? 9.613 3.920 -32.278 1.00 97.19 206 ARG A O 1
ATOM 1576 N N . GLU A 1 207 ? 7.433 3.421 -32.106 1.00 96.44 207 GLU A N 1
ATOM 1577 C CA . GLU A 1 207 ? 7.046 4.108 -33.344 1.00 96.44 207 GLU A CA 1
ATOM 1578 C C . GLU A 1 207 ? 7.341 5.610 -33.289 1.00 96.44 207 GLU A C 1
ATOM 1580 O O . GLU A 1 207 ? 7.869 6.185 -34.244 1.00 96.44 207 GLU A O 1
ATOM 1585 N N . LEU A 1 208 ? 7.018 6.261 -32.168 1.00 96.44 208 LEU A N 1
ATOM 1586 C CA . LEU A 1 208 ? 7.302 7.679 -31.974 1.00 96.44 208 LEU A CA 1
ATOM 1587 C C . LEU A 1 208 ? 8.811 7.944 -31.908 1.00 96.44 208 LEU A C 1
ATOM 1589 O O . LEU A 1 208 ? 9.296 8.876 -32.547 1.00 96.44 208 LEU A O 1
ATOM 1593 N N . ALA A 1 209 ? 9.566 7.109 -31.193 1.00 96.81 209 ALA A N 1
ATOM 1594 C CA . ALA A 1 209 ? 11.020 7.214 -31.130 1.00 96.81 209 ALA A CA 1
ATOM 1595 C C . ALA A 1 209 ? 11.640 7.092 -32.532 1.00 96.81 209 ALA A C 1
ATOM 1597 O O . ALA A 1 209 ? 12.474 7.918 -32.908 1.00 96.81 209 ALA A O 1
ATOM 1598 N N . ALA A 1 210 ? 11.165 6.145 -33.349 1.00 96.44 210 ALA A N 1
ATOM 1599 C CA . ALA A 1 210 ? 11.591 5.993 -34.736 1.00 96.44 210 ALA A CA 1
ATOM 1600 C C . ALA A 1 210 ? 11.297 7.250 -35.575 1.00 96.44 210 ALA A C 1
ATOM 1602 O O . ALA A 1 210 ? 12.188 7.732 -36.276 1.00 96.44 210 ALA A O 1
ATOM 1603 N N . LYS A 1 211 ? 10.100 7.842 -35.443 1.00 95.81 211 LYS A N 1
ATOM 1604 C CA . LYS A 1 211 ? 9.737 9.112 -36.110 1.00 95.81 211 LYS A CA 1
ATOM 1605 C C . LYS A 1 211 ? 10.651 10.275 -35.711 1.00 95.81 211 LYS A C 1
ATOM 1607 O O . LYS A 1 211 ? 10.960 11.121 -36.545 1.00 95.81 211 LYS A O 1
ATOM 1612 N N . LEU A 1 212 ? 11.127 10.298 -34.466 1.00 95.31 212 LEU A N 1
ATOM 1613 C CA . LEU A 1 212 ? 12.063 11.310 -33.962 1.00 95.31 212 LEU A CA 1
ATOM 1614 C C . LEU A 1 212 ? 13.536 11.021 -34.313 1.00 95.31 212 LEU A C 1
ATOM 1616 O O . LEU A 1 212 ? 14.423 11.795 -33.942 1.00 95.31 212 LEU A O 1
ATOM 1620 N N . GLY A 1 213 ? 13.811 9.952 -35.066 1.00 93.69 213 GLY A N 1
ATOM 1621 C CA . GLY A 1 213 ? 15.151 9.578 -35.527 1.00 93.69 213 GLY A CA 1
ATOM 1622 C C . GLY A 1 213 ? 15.891 8.592 -34.619 1.00 93.69 213 GLY A C 1
ATOM 1623 O O . GLY A 1 213 ? 17.102 8.445 -34.753 1.00 93.69 213 GLY A O 1
ATOM 1624 N N . VAL A 1 214 ? 15.183 7.914 -33.713 1.00 93.38 214 VAL A N 1
ATOM 1625 C CA . VAL A 1 214 ? 15.715 6.928 -32.759 1.00 93.38 214 VAL A CA 1
ATOM 1626 C C . VAL A 1 214 ? 15.078 5.555 -33.029 1.00 93.38 214 VAL A C 1
ATOM 1628 O O . VAL A 1 214 ? 14.326 5.022 -32.219 1.00 93.38 214 VAL A O 1
ATOM 1631 N N . ALA A 1 215 ? 15.334 4.988 -34.212 1.00 85.88 215 ALA A N 1
ATOM 1632 C CA . ALA A 1 215 ? 14.742 3.707 -34.621 1.00 85.88 215 ALA A CA 1
ATOM 1633 C C . ALA A 1 215 ? 15.436 2.483 -33.985 1.00 85.88 215 ALA A C 1
ATOM 1635 O O . ALA A 1 215 ? 14.775 1.541 -33.561 1.00 85.88 215 ALA A O 1
ATOM 1636 N N . GLU A 1 216 ? 16.764 2.520 -33.852 1.00 85.81 216 GLU A N 1
ATOM 1637 C CA . GLU A 1 216 ? 17.598 1.377 -33.436 1.00 85.81 216 GLU A CA 1
ATOM 1638 C C . GLU A 1 216 ? 17.985 1.420 -31.942 1.00 85.81 216 GLU A C 1
ATOM 1640 O O . GLU A 1 216 ? 19.099 1.062 -31.550 1.00 85.81 216 GLU A O 1
ATOM 1645 N N . LEU A 1 217 ? 17.089 1.902 -31.072 1.00 94.00 217 LEU A N 1
ATOM 1646 C CA . LEU A 1 217 ? 17.364 1.958 -29.634 1.00 94.00 217 LEU A CA 1
ATOM 1647 C C . LEU A 1 217 ? 17.309 0.563 -29.010 1.00 94.00 217 LEU A C 1
ATOM 1649 O O . LEU A 1 217 ? 16.244 -0.053 -28.895 1.00 94.00 217 LEU A O 1
ATOM 1653 N N . PHE A 1 218 ? 18.461 0.091 -28.535 1.00 96.31 218 PHE A N 1
ATOM 1654 C CA . PHE A 1 218 ? 18.519 -1.119 -27.728 1.00 96.31 218 PHE A CA 1
ATOM 1655 C C . PHE A 1 218 ? 17.933 -0.854 -26.338 1.00 96.31 218 PHE A C 1
ATOM 1657 O O . PHE A 1 218 ? 18.527 -0.154 -25.518 1.00 96.31 218 PHE A O 1
ATOM 1664 N N . TRP A 1 219 ? 16.762 -1.434 -26.098 1.00 97.81 219 TRP A N 1
ATOM 1665 C CA . TRP A 1 219 ? 16.087 -1.437 -24.811 1.00 97.81 219 TRP A CA 1
ATOM 1666 C C . TRP A 1 219 ? 15.278 -2.723 -24.678 1.00 97.81 219 TRP A C 1
ATOM 1668 O O . TRP A 1 219 ? 14.474 -3.025 -25.567 1.00 97.81 219 TRP A O 1
ATOM 1678 N N . ASP A 1 220 ? 15.494 -3.472 -23.599 1.00 97.81 220 ASP A N 1
ATOM 1679 C CA . ASP A 1 220 ? 14.876 -4.784 -23.390 1.00 97.81 220 ASP A CA 1
ATOM 1680 C C . ASP A 1 220 ? 14.533 -5.014 -21.907 1.00 97.81 220 ASP A C 1
ATOM 1682 O O . ASP A 1 220 ? 15.414 -5.074 -21.046 1.00 97.81 220 ASP A O 1
ATOM 1686 N N . TRP A 1 221 ? 13.239 -5.126 -21.610 1.00 98.12 221 TRP A N 1
ATOM 1687 C CA . TRP A 1 221 ? 12.685 -5.377 -20.274 1.00 98.12 221 TRP A CA 1
ATOM 1688 C C . TRP A 1 221 ? 12.572 -6.859 -19.890 1.00 98.12 221 TRP A C 1
ATOM 1690 O O . TRP A 1 221 ? 12.236 -7.157 -18.745 1.00 98.12 221 TRP A O 1
ATOM 1700 N N . ASP A 1 222 ? 12.871 -7.794 -20.797 1.00 98.00 222 ASP A N 1
ATOM 1701 C CA . ASP A 1 222 ? 12.784 -9.237 -20.557 1.00 98.00 222 ASP A CA 1
ATOM 1702 C C . ASP A 1 222 ? 14.116 -9.800 -20.056 1.00 98.00 222 ASP A C 1
ATOM 1704 O O . ASP A 1 222 ? 14.127 -10.729 -19.242 1.00 98.00 222 ASP A O 1
ATOM 1708 N N . LEU A 1 223 ? 15.237 -9.208 -20.488 1.00 97.69 223 LEU A N 1
ATOM 1709 C CA . LEU A 1 223 ? 16.584 -9.543 -20.010 1.00 97.69 223 LEU A CA 1
ATOM 1710 C C . LEU A 1 223 ? 16.800 -9.392 -18.487 1.00 97.69 223 LEU A C 1
ATOM 1712 O O . LEU A 1 223 ? 17.485 -10.251 -17.929 1.00 97.69 223 LEU A O 1
ATOM 1716 N N . PRO A 1 224 ? 16.273 -8.361 -17.789 1.00 97.69 224 PRO A N 1
ATOM 1717 C CA . PRO A 1 224 ? 16.505 -8.132 -16.365 1.00 97.69 224 PRO A CA 1
ATOM 1718 C C . PRO A 1 224 ? 15.485 -8.812 -15.445 1.00 97.69 224 PRO A C 1
ATOM 1720 O O . PRO A 1 224 ? 15.483 -8.527 -14.239 1.00 97.69 224 PRO A O 1
ATOM 1723 N N . ARG A 1 225 ? 14.608 -9.671 -15.984 1.00 97.50 225 ARG A N 1
ATOM 1724 C CA . ARG A 1 225 ? 13.589 -10.360 -15.186 1.00 97.50 225 ARG A CA 1
ATOM 1725 C C . ARG A 1 225 ? 14.215 -11.196 -14.076 1.00 97.50 225 ARG A C 1
ATOM 1727 O O . ARG A 1 225 ? 15.292 -11.773 -14.240 1.00 97.50 225 ARG A O 1
ATOM 1734 N N . THR A 1 226 ? 13.525 -11.254 -12.940 1.00 95.50 226 THR A N 1
ATOM 1735 C CA . THR A 1 226 ? 13.940 -12.103 -11.818 1.00 95.50 226 THR A CA 1
ATOM 1736 C C . THR A 1 226 ? 13.793 -13.579 -12.182 1.00 95.50 226 THR A C 1
ATOM 1738 O O . THR A 1 226 ? 13.172 -13.937 -13.186 1.00 95.50 226 THR A O 1
ATOM 1741 N N . ARG A 1 227 ? 14.339 -14.466 -11.348 1.00 92.12 227 ARG A N 1
ATOM 1742 C CA . ARG A 1 227 ? 14.210 -15.917 -11.536 1.00 92.12 227 ARG A CA 1
ATOM 1743 C C . ARG A 1 227 ? 12.750 -16.385 -11.508 1.00 92.12 227 ARG A C 1
ATOM 1745 O O . ARG A 1 227 ? 12.399 -17.338 -12.190 1.00 92.12 227 ARG A O 1
ATOM 1752 N N . GLU A 1 228 ? 11.910 -15.698 -10.744 1.00 93.94 228 GLU A N 1
ATOM 1753 C CA . GLU A 1 228 ? 10.464 -15.918 -10.648 1.00 93.94 228 GLU A CA 1
ATOM 1754 C C . GLU A 1 228 ? 9.702 -15.351 -11.860 1.00 93.94 228 GLU A C 1
ATOM 1756 O O . GLU A 1 228 ? 8.499 -15.561 -11.984 1.00 93.94 228 GLU A O 1
ATOM 1761 N N . GLY A 1 229 ? 10.394 -14.644 -12.761 1.00 95.50 229 GLY A N 1
ATOM 1762 C CA . GLY A 1 229 ? 9.834 -14.076 -13.985 1.00 95.50 229 GLY A CA 1
ATOM 1763 C C . GLY A 1 229 ? 9.314 -12.645 -13.849 1.00 95.50 229 GLY A C 1
ATOM 1764 O O . GLY A 1 229 ? 8.702 -12.147 -14.790 1.00 95.50 229 GLY A O 1
ATOM 1765 N N . PHE A 1 230 ? 9.553 -11.964 -12.724 1.00 97.44 230 PHE A N 1
ATOM 1766 C CA . PHE A 1 230 ? 9.047 -10.606 -12.512 1.00 97.44 230 PHE A CA 1
ATOM 1767 C C . PHE A 1 230 ? 9.862 -9.563 -13.274 1.00 97.44 230 PHE A C 1
ATOM 1769 O O . PHE A 1 230 ? 11.091 -9.633 -13.333 1.00 97.44 230 PHE A O 1
ATOM 1776 N N . TYR A 1 231 ? 9.173 -8.560 -13.807 1.00 98.38 231 TYR A N 1
ATOM 1777 C CA . TYR A 1 231 ? 9.778 -7.391 -14.433 1.00 98.38 231 TYR A CA 1
ATOM 1778 C C . TYR A 1 231 ? 10.291 -6.422 -13.369 1.00 98.38 231 TYR A C 1
ATOM 1780 O O . TYR A 1 231 ? 9.720 -6.309 -12.284 1.00 98.38 231 TYR A O 1
ATOM 1788 N N . ARG A 1 232 ? 11.363 -5.693 -13.690 1.00 98.19 232 ARG A N 1
ATOM 1789 C CA . ARG A 1 232 ? 11.883 -4.613 -12.843 1.00 98.19 232 ARG A CA 1
ATOM 1790 C C . ARG A 1 232 ? 10.985 -3.385 -12.988 1.00 98.19 232 ARG A C 1
ATOM 1792 O O . ARG A 1 232 ? 10.661 -2.994 -14.106 1.00 98.19 232 ARG A O 1
ATOM 1799 N N . PHE A 1 233 ? 10.602 -2.781 -11.870 1.00 98.31 233 PHE A N 1
ATOM 1800 C CA . PHE A 1 233 ? 9.662 -1.663 -11.818 1.00 98.31 233 PHE A CA 1
ATOM 1801 C C . PHE A 1 233 ? 10.281 -0.475 -11.080 1.00 98.31 233 PHE A C 1
ATOM 1803 O O . PHE A 1 233 ? 10.953 -0.650 -10.063 1.00 98.31 233 PHE A O 1
ATOM 1810 N N . GLN A 1 234 ? 10.053 0.730 -11.591 1.00 97.88 234 GLN A N 1
ATOM 1811 C CA . GLN A 1 234 ? 10.473 1.979 -10.974 1.00 97.88 23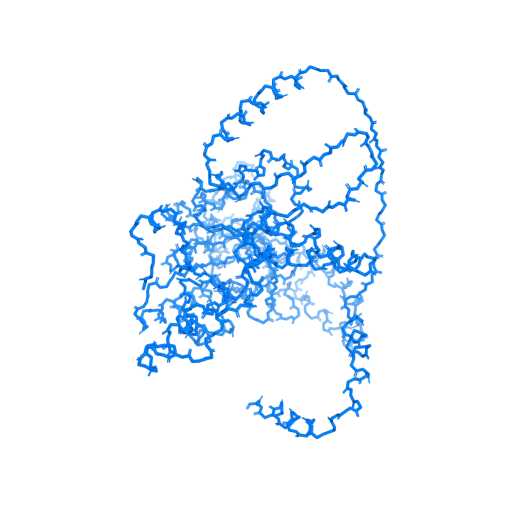4 GLN A CA 1
ATOM 1812 C C . GLN A 1 234 ? 9.325 2.562 -10.150 1.00 97.88 234 GLN A C 1
ATOM 1814 O O . GLN A 1 234 ? 8.492 3.321 -10.650 1.00 97.88 234 GLN A O 1
ATOM 1819 N N . GLY A 1 235 ? 9.293 2.198 -8.868 1.00 97.19 235 GLY A N 1
ATOM 1820 C CA . GLY A 1 235 ? 8.335 2.760 -7.929 1.00 97.19 235 GLY A CA 1
ATOM 1821 C C . GLY A 1 235 ? 8.488 4.273 -7.761 1.00 97.19 235 GLY A C 1
ATOM 1822 O O . GLY A 1 235 ? 9.598 4.808 -7.783 1.00 97.19 235 GLY A O 1
ATOM 1823 N N . SER A 1 236 ? 7.359 4.973 -7.650 1.00 97.44 236 SER A N 1
ATOM 1824 C CA . SER A 1 236 ? 7.307 6.425 -7.444 1.00 97.44 236 SER A CA 1
ATOM 1825 C C . SER A 1 236 ? 5.905 6.887 -7.035 1.00 97.44 236 SER A C 1
ATOM 1827 O O . SER A 1 236 ? 4.916 6.184 -7.256 1.00 97.44 236 SER A O 1
ATOM 1829 N N . VAL A 1 237 ? 5.800 8.111 -6.503 1.00 98.19 237 VAL A N 1
ATOM 1830 C CA . VAL A 1 237 ? 4.501 8.778 -6.290 1.00 98.19 237 VAL A CA 1
ATOM 1831 C C . VAL A 1 237 ? 3.742 8.913 -7.613 1.00 98.19 237 VAL A C 1
ATOM 1833 O O . VAL A 1 237 ? 2.541 8.673 -7.656 1.00 98.19 237 VAL A O 1
ATOM 1836 N N . THR A 1 238 ? 4.431 9.201 -8.720 1.00 97.81 238 THR A N 1
ATOM 1837 C CA . THR A 1 238 ? 3.812 9.270 -10.052 1.00 97.81 238 THR A CA 1
ATOM 1838 C C . THR A 1 238 ? 3.208 7.932 -10.479 1.00 97.81 238 THR A C 1
ATOM 1840 O O . THR A 1 238 ? 2.090 7.908 -10.991 1.00 97.81 238 THR A O 1
ATOM 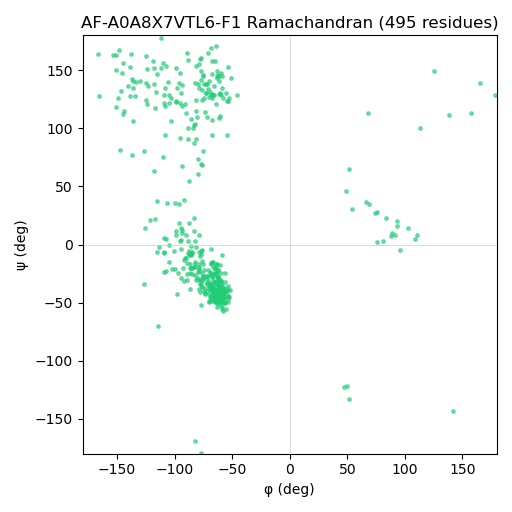1843 N N . ALA A 1 239 ? 3.898 6.814 -10.228 1.00 98.19 239 ALA A N 1
ATOM 1844 C CA . ALA A 1 239 ? 3.353 5.481 -10.481 1.00 98.19 239 ALA A CA 1
ATOM 1845 C C . ALA A 1 239 ? 2.085 5.226 -9.656 1.00 98.19 239 ALA A C 1
ATOM 1847 O O . ALA A 1 239 ? 1.082 4.754 -10.195 1.00 98.19 239 ALA A O 1
ATOM 1848 N N . ALA A 1 240 ? 2.094 5.612 -8.377 1.00 98.44 240 ALA A N 1
ATOM 1849 C CA . ALA A 1 240 ? 0.913 5.537 -7.525 1.00 98.44 240 ALA A CA 1
ATOM 1850 C C . ALA A 1 240 ? -0.234 6.428 -8.033 1.00 98.44 240 ALA A C 1
ATOM 1852 O O . ALA A 1 240 ? -1.379 5.989 -8.024 1.00 98.44 240 ALA A O 1
ATOM 1853 N N . VAL A 1 241 ? 0.044 7.641 -8.526 1.00 98.56 241 VAL A N 1
ATOM 1854 C CA . VAL A 1 241 ? -0.967 8.547 -9.104 1.00 98.56 241 VAL A CA 1
ATOM 1855 C C . VAL A 1 241 ? -1.606 7.947 -10.358 1.00 98.56 241 VAL A C 1
ATOM 1857 O O . VAL A 1 241 ? -2.832 7.911 -10.451 1.00 98.56 241 VAL A O 1
ATOM 1860 N N . VAL A 1 242 ? -0.804 7.431 -11.301 1.00 98.06 242 VAL A N 1
ATOM 1861 C CA . VAL A 1 242 ? -1.320 6.806 -12.535 1.00 98.06 242 VAL A CA 1
ATOM 1862 C C . VAL A 1 242 ? -2.235 5.626 -12.209 1.00 98.06 242 VAL A C 1
ATOM 1864 O O . VAL A 1 242 ? -3.309 5.488 -12.799 1.00 98.06 242 VAL A O 1
ATOM 1867 N N . ARG A 1 243 ? -1.835 4.798 -11.239 1.00 98.44 243 ARG A N 1
ATOM 1868 C CA . ARG A 1 243 ? -2.649 3.689 -10.730 1.00 98.44 243 ARG A CA 1
ATOM 1869 C C . ARG A 1 243 ? -3.909 4.192 -10.024 1.00 98.44 243 ARG A C 1
ATOM 1871 O O . ARG A 1 243 ? -5.003 3.716 -10.313 1.00 98.44 243 ARG A O 1
ATOM 1878 N N . GLY A 1 244 ? -3.774 5.221 -9.191 1.00 98.12 244 GLY A N 1
ATOM 1879 C CA . GLY A 1 244 ? -4.867 5.880 -8.481 1.00 98.12 244 GLY A CA 1
ATOM 1880 C C . GLY A 1 244 ? -5.958 6.410 -9.410 1.00 98.12 244 GLY A C 1
ATOM 1881 O O . GLY A 1 244 ? -7.131 6.195 -9.126 1.00 98.12 244 GLY A O 1
ATOM 1882 N N . TRP A 1 245 ? -5.611 7.004 -10.559 1.00 97.62 245 TRP A N 1
ATOM 1883 C CA . TRP A 1 245 ? -6.602 7.424 -11.564 1.00 97.62 245 TRP A CA 1
ATOM 1884 C C . TRP A 1 245 ? -7.454 6.271 -12.087 1.00 97.62 245 TRP A C 1
ATOM 1886 O O . TRP A 1 245 ? -8.640 6.449 -12.356 1.00 97.62 245 TRP A O 1
ATOM 1896 N N . ALA A 1 246 ? -6.848 5.099 -12.264 1.00 96.88 246 ALA A N 1
ATOM 1897 C CA . ALA A 1 246 ? -7.549 3.925 -12.754 1.00 96.88 246 ALA A CA 1
ATOM 1898 C C . ALA A 1 246 ? -8.428 3.297 -11.660 1.00 96.88 246 ALA A C 1
ATOM 1900 O O . ALA A 1 246 ? -9.528 2.832 -11.944 1.00 96.88 246 ALA A O 1
ATOM 1901 N N . PHE A 1 247 ? -7.960 3.305 -10.411 1.00 98.25 247 PHE A N 1
ATOM 1902 C CA . PHE A 1 247 ? -8.671 2.709 -9.279 1.00 98.25 247 PHE A CA 1
ATOM 1903 C C . PHE A 1 247 ? -9.830 3.588 -8.784 1.00 98.25 247 PHE A C 1
ATOM 1905 O O . PHE A 1 247 ? -10.889 3.062 -8.446 1.00 98.25 247 PHE A O 1
ATOM 1912 N N . ALA A 1 248 ? -9.684 4.916 -8.842 1.00 96.75 248 ALA A N 1
ATOM 1913 C CA . ALA A 1 248 ? -10.687 5.890 -8.396 1.00 96.75 248 ALA A CA 1
ATOM 1914 C C . ALA A 1 248 ? -12.029 5.805 -9.134 1.00 96.75 248 ALA A C 1
ATOM 1916 O O . ALA A 1 248 ? -13.031 6.295 -8.631 1.00 96.75 248 ALA A O 1
ATOM 1917 N N . GLN A 1 249 ? -12.076 5.164 -10.303 1.00 93.19 249 GLN A N 1
ATOM 1918 C CA . GLN A 1 249 ? -13.327 4.946 -11.034 1.00 93.19 249 GLN A CA 1
ATOM 1919 C C . GLN A 1 249 ? -14.196 3.826 -10.437 1.00 93.19 249 GLN A C 1
ATOM 1921 O O . GLN A 1 249 ? -15.349 3.683 -10.834 1.00 93.19 249 GLN A O 1
ATOM 1926 N N . ILE A 1 250 ? -13.642 2.997 -9.544 1.00 95.88 250 ILE A N 1
ATOM 1927 C CA . ILE A 1 250 ? -14.275 1.755 -9.062 1.00 95.88 250 ILE A CA 1
ATOM 1928 C C . ILE A 1 250 ? -14.338 1.707 -7.528 1.00 95.88 250 ILE A C 1
ATOM 1930 O O . ILE A 1 250 ? -15.283 1.153 -6.963 1.00 95.88 250 ILE A O 1
ATOM 1934 N N . SER A 1 251 ? -13.336 2.262 -6.845 1.00 97.69 251 SER A N 1
ATOM 1935 C CA . SER A 1 251 ? -13.266 2.314 -5.380 1.00 97.69 251 SER A CA 1
ATOM 1936 C C . SER A 1 251 ? -13.711 3.663 -4.825 1.00 97.69 251 SER A C 1
ATOM 1938 O O . SER A 1 251 ? -13.481 4.695 -5.449 1.00 97.69 251 SER A O 1
ATOM 1940 N N . ASP A 1 252 ? -14.231 3.657 -3.602 1.00 98.38 252 ASP A N 1
ATOM 1941 C CA . ASP A 1 252 ? -14.714 4.860 -2.920 1.00 98.38 252 ASP A CA 1
ATOM 1942 C C . ASP A 1 252 ? -13.562 5.704 -2.354 1.00 98.38 252 ASP A C 1
ATOM 1944 O O . ASP A 1 252 ? -13.645 6.930 -2.312 1.00 98.38 252 ASP A O 1
ATOM 1948 N N . ILE A 1 253 ? -12.482 5.051 -1.904 1.00 98.75 253 ILE A N 1
ATOM 1949 C CA . ILE A 1 253 ? -11.320 5.699 -1.281 1.00 98.75 253 ILE A CA 1
ATOM 1950 C C . ILE A 1 253 ? -10.026 5.148 -1.884 1.00 98.75 253 ILE A C 1
ATOM 1952 O O . ILE A 1 253 ? -9.896 3.941 -2.079 1.00 98.75 253 ILE A O 1
ATOM 1956 N N . ILE A 1 254 ? -9.039 6.018 -2.115 1.00 98.56 254 ILE A N 1
ATOM 1957 C CA . ILE A 1 254 ? -7.696 5.628 -2.562 1.00 98.56 254 ILE A CA 1
ATOM 1958 C C . ILE A 1 254 ? -6.670 5.801 -1.445 1.00 98.56 254 ILE A C 1
ATOM 1960 O O . ILE A 1 254 ? -6.601 6.841 -0.793 1.00 98.56 254 ILE A O 1
ATOM 1964 N N . TRP A 1 255 ? -5.816 4.801 -1.267 1.00 98.62 255 TRP A N 1
ATOM 1965 C CA . TRP A 1 255 ? -4.706 4.822 -0.322 1.00 98.62 255 TRP A CA 1
ATOM 1966 C C . TRP A 1 255 ? -3.388 4.534 -1.044 1.00 98.62 255 TRP A C 1
ATOM 1968 O O . TRP A 1 255 ? -3.206 3.477 -1.638 1.00 98.62 255 TRP A O 1
ATOM 1978 N N . MET A 1 256 ? -2.440 5.466 -0.970 1.00 98.06 256 MET A N 1
ATOM 1979 C CA . MET A 1 256 ? -1.049 5.224 -1.353 1.00 98.06 256 MET A CA 1
ATOM 1980 C C . MET A 1 256 ? -0.230 4.850 -0.120 1.00 98.06 256 MET A C 1
ATOM 1982 O O . MET A 1 256 ? -0.152 5.635 0.825 1.00 98.06 256 MET A O 1
ATOM 1986 N N . GLU A 1 257 ? 0.406 3.679 -0.129 1.00 96.62 257 GLU A N 1
ATOM 1987 C CA . GLU A 1 257 ? 1.353 3.329 0.929 1.00 96.62 257 GLU A CA 1
ATOM 1988 C C . GLU A 1 257 ? 2.654 4.131 0.778 1.00 96.62 257 GLU A C 1
ATOM 1990 O O . GLU A 1 257 ? 3.259 4.159 -0.298 1.00 96.62 257 GLU A O 1
ATOM 1995 N N . THR A 1 258 ? 3.107 4.749 1.871 1.00 93.44 258 THR A N 1
ATOM 1996 C CA . THR A 1 258 ? 4.330 5.561 1.933 1.00 93.44 258 THR A CA 1
ATOM 1997 C C . THR A 1 258 ? 5.445 4.858 2.705 1.00 93.44 258 THR A C 1
ATOM 1999 O O . THR A 1 258 ? 5.203 4.026 3.576 1.00 93.44 258 THR A O 1
ATOM 2002 N N . ALA A 1 259 ? 6.698 5.201 2.394 1.00 88.69 259 ALA A N 1
ATOM 2003 C CA . ALA A 1 259 ? 7.868 4.709 3.131 1.00 88.69 259 ALA A CA 1
ATOM 2004 C C . ALA A 1 259 ? 8.249 5.607 4.324 1.00 88.69 259 ALA A C 1
ATOM 2006 O O . ALA A 1 259 ? 9.018 5.191 5.191 1.00 88.69 259 ALA A O 1
ATOM 2007 N N . SER A 1 260 ? 7.727 6.836 4.369 1.00 91.00 260 SER A N 1
ATOM 2008 C CA . SER A 1 260 ? 7.964 7.805 5.438 1.00 91.00 260 SER A CA 1
ATOM 2009 C C . SER A 1 260 ? 6.787 8.787 5.557 1.00 91.00 260 SER A C 1
ATOM 2011 O O . SER A 1 260 ? 5.986 8.886 4.623 1.00 91.00 260 SER A O 1
ATOM 2013 N N . PRO A 1 261 ? 6.652 9.531 6.672 1.00 91.69 261 PRO A N 1
ATOM 2014 C CA . PRO A 1 261 ? 5.600 10.530 6.826 1.00 91.69 261 PRO A CA 1
ATOM 2015 C C . PRO A 1 261 ? 5.953 11.841 6.090 1.00 91.69 261 PRO A C 1
ATOM 2017 O O . PRO A 1 261 ? 6.082 12.896 6.707 1.00 91.69 261 PRO A O 1
ATOM 2020 N N . ASP A 1 262 ? 6.133 11.795 4.765 1.00 93.31 262 ASP A N 1
ATOM 2021 C CA . ASP A 1 262 ? 6.499 12.968 3.957 1.00 93.31 262 ASP A CA 1
ATOM 2022 C C . ASP A 1 262 ? 5.262 13.722 3.440 1.00 93.31 262 ASP A C 1
ATOM 2024 O O . ASP A 1 262 ? 4.509 13.261 2.578 1.00 93.31 262 ASP A O 1
ATOM 2028 N N . LEU A 1 263 ? 5.076 14.950 3.932 1.00 93.81 263 LEU A N 1
ATOM 2029 C CA . LEU A 1 263 ? 3.984 15.825 3.513 1.00 93.81 263 LEU A CA 1
ATOM 2030 C C . LEU A 1 263 ? 4.055 16.225 2.026 1.00 93.81 263 LEU A C 1
ATOM 2032 O O . LEU A 1 263 ? 3.016 16.497 1.418 1.00 93.81 263 LEU A O 1
ATOM 2036 N N . LYS A 1 264 ? 5.249 16.279 1.427 1.00 95.25 264 LYS A N 1
ATOM 2037 C CA . LYS A 1 264 ? 5.411 16.580 -0.001 1.00 95.25 264 LYS A CA 1
ATOM 2038 C C . LYS A 1 264 ? 4.866 15.442 -0.849 1.00 95.25 264 LYS A C 1
ATOM 2040 O O . LYS A 1 264 ? 4.088 15.716 -1.757 1.00 95.25 264 LYS A O 1
ATOM 2045 N N . GLU A 1 265 ? 5.201 14.196 -0.516 1.00 96.25 265 GLU A N 1
ATOM 2046 C CA . GLU A 1 265 ? 4.640 13.018 -1.191 1.00 96.25 265 GLU A CA 1
ATOM 2047 C C . GLU A 1 265 ? 3.116 12.970 -1.022 1.00 96.25 265 GLU A C 1
ATOM 2049 O O . GLU A 1 265 ? 2.394 12.759 -1.996 1.00 96.25 265 GLU A O 1
ATOM 2054 N N . CYS A 1 266 ? 2.610 13.273 0.183 1.00 96.81 266 CYS A N 1
ATOM 2055 C CA . CYS A 1 266 ? 1.169 13.349 0.443 1.00 96.81 266 CYS A CA 1
ATOM 2056 C C . CYS A 1 266 ? 0.467 14.379 -0.455 1.00 96.81 266 CYS A C 1
ATOM 2058 O O . CYS A 1 266 ? -0.602 14.095 -0.998 1.00 96.81 266 CYS A O 1
ATOM 2060 N N . THR A 1 267 ? 1.057 15.573 -0.591 1.00 98.00 267 THR A N 1
ATOM 2061 C CA . THR A 1 267 ? 0.534 16.660 -1.437 1.00 98.00 267 THR A CA 1
ATOM 2062 C C . THR A 1 267 ? 0.565 16.260 -2.909 1.00 98.00 267 THR A C 1
ATOM 2064 O O . THR A 1 267 ? -0.463 16.334 -3.575 1.00 98.00 267 THR A O 1
ATOM 2067 N N . GLN A 1 268 ? 1.704 15.756 -3.393 1.00 98.25 268 GLN A N 1
ATOM 2068 C CA . GLN A 1 268 ? 1.868 15.321 -4.783 1.00 98.25 268 GLN A CA 1
ATOM 2069 C C . GLN A 1 268 ? 0.870 14.227 -5.165 1.00 98.25 268 GLN A C 1
ATOM 2071 O O . GLN A 1 268 ? 0.267 14.293 -6.235 1.00 98.25 268 GLN A O 1
ATOM 2076 N N . PHE A 1 269 ? 0.663 13.240 -4.290 1.00 98.56 269 PHE A N 1
ATOM 2077 C CA . PHE A 1 269 ? -0.309 12.183 -4.537 1.00 98.56 269 PHE A CA 1
ATOM 2078 C C . PHE A 1 269 ? -1.742 12.721 -4.576 1.00 98.56 269 PHE A C 1
ATOM 2080 O O . PHE A 1 269 ? -2.490 12.418 -5.506 1.00 98.56 269 PHE A O 1
ATOM 2087 N N . ALA A 1 270 ? -2.114 13.550 -3.596 1.00 98.44 270 ALA A N 1
ATOM 2088 C CA . ALA A 1 270 ? -3.461 14.096 -3.501 1.00 98.44 270 ALA A CA 1
ATOM 2089 C C . ALA A 1 270 ? -3.811 14.981 -4.704 1.00 98.44 270 ALA A C 1
ATOM 2091 O O . ALA A 1 270 ? -4.844 14.768 -5.335 1.00 98.44 270 ALA A O 1
ATOM 2092 N N . GLU A 1 271 ? -2.942 15.931 -5.055 1.00 98.19 271 GLU A N 1
ATOM 2093 C CA . GLU A 1 271 ? -3.115 16.792 -6.231 1.00 98.19 271 GLU A CA 1
ATOM 2094 C C . GLU A 1 271 ? -3.105 15.973 -7.526 1.00 98.19 271 GLU A C 1
ATOM 2096 O O . GLU A 1 271 ? -3.944 16.183 -8.404 1.00 98.19 271 GLU A O 1
ATOM 2101 N N . GLY A 1 272 ? -2.204 14.990 -7.619 1.00 98.00 272 GLY A N 1
ATOM 2102 C CA . GLY A 1 272 ? -2.092 14.089 -8.757 1.00 98.00 272 GLY A CA 1
ATOM 2103 C C . GLY A 1 272 ? -3.390 13.332 -9.020 1.00 98.00 272 GLY A C 1
ATOM 2104 O O . GLY A 1 272 ? -3.958 13.460 -10.103 1.00 98.00 272 GLY A O 1
ATOM 2105 N N . VAL A 1 273 ? -3.912 12.592 -8.038 1.00 97.88 273 VAL A N 1
ATOM 2106 C CA . VAL A 1 273 ? -5.175 11.843 -8.183 1.00 97.88 273 VAL A CA 1
ATOM 2107 C C . VAL A 1 273 ? -6.346 12.793 -8.453 1.00 97.88 273 VAL A C 1
ATOM 2109 O O . VAL A 1 273 ? -7.120 12.574 -9.390 1.00 97.88 273 VAL A O 1
ATOM 2112 N N . LYS A 1 274 ? -6.432 13.901 -7.706 1.00 97.62 274 LYS A N 1
ATOM 2113 C CA . LYS A 1 274 ? -7.526 14.875 -7.834 1.00 97.62 274 LYS A CA 1
ATOM 2114 C C . LYS A 1 274 ? -7.519 15.666 -9.139 1.00 97.62 274 LYS A C 1
ATOM 2116 O O . LYS A 1 274 ? -8.554 16.213 -9.503 1.00 97.62 274 LYS A O 1
ATOM 21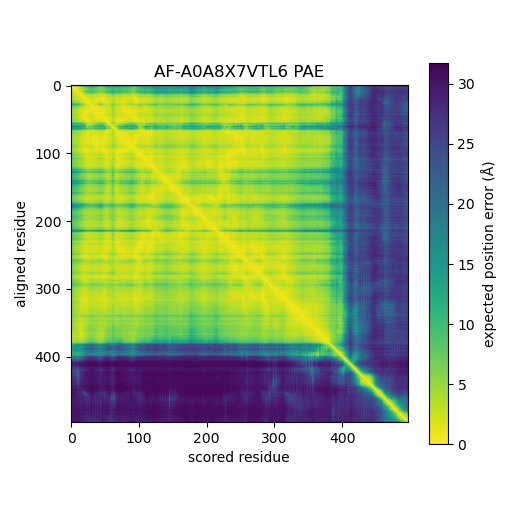21 N N . SER A 1 275 ? -6.412 15.684 -9.883 1.00 96.94 275 SER A N 1
ATOM 2122 C CA . SER A 1 275 ? -6.366 16.301 -11.217 1.00 96.94 275 SER A CA 1
ATOM 2123 C C . SER A 1 275 ? -7.314 15.638 -12.228 1.00 96.94 275 SER A C 1
ATOM 2125 O O . SER A 1 275 ? -7.794 16.314 -13.137 1.00 96.94 275 SER A O 1
ATOM 2127 N N . LYS A 1 276 ? -7.613 14.339 -12.062 1.00 95.31 276 LYS A N 1
ATOM 2128 C CA . LYS A 1 276 ? -8.593 13.603 -12.883 1.00 95.31 276 LYS A CA 1
ATOM 2129 C C . LYS A 1 276 ? -9.874 13.249 -12.133 1.00 95.31 276 LYS A C 1
ATOM 2131 O O . LYS A 1 276 ? -10.900 13.051 -12.776 1.00 95.31 276 LYS A O 1
ATOM 2136 N N . THR A 1 277 ? -9.825 13.180 -10.804 1.00 95.50 277 THR A N 1
ATOM 2137 C CA . THR A 1 277 ? -10.982 12.831 -9.964 1.00 95.50 277 THR A CA 1
ATOM 2138 C C . THR A 1 277 ? -11.036 13.769 -8.751 1.00 95.50 277 THR A C 1
ATOM 2140 O O . THR A 1 277 ? -10.600 13.390 -7.661 1.00 95.50 277 THR A O 1
ATOM 2143 N N . PRO A 1 278 ? -11.489 15.028 -8.923 1.00 96.31 278 PRO A N 1
ATOM 2144 C CA . PRO A 1 278 ? -11.440 16.065 -7.883 1.00 96.31 278 PRO A CA 1
ATOM 2145 C C . PRO A 1 278 ? -12.085 15.654 -6.549 1.00 96.31 278 PRO A C 1
ATOM 2147 O O . PRO A 1 278 ? -11.585 15.984 -5.467 1.00 96.31 278 PRO A O 1
ATOM 2150 N N . GLU A 1 279 ? -13.165 14.885 -6.627 1.00 95.75 279 GLU A N 1
ATOM 2151 C CA . GLU A 1 279 ? -13.957 14.358 -5.519 1.00 95.75 279 GLU A CA 1
ATOM 2152 C C . GLU A 1 279 ? -13.346 13.133 -4.829 1.00 95.75 279 GLU A C 1
ATOM 2154 O O . GLU A 1 279 ? -13.855 12.729 -3.786 1.00 95.75 279 GLU A O 1
ATOM 2159 N N . ALA A 1 280 ? -12.248 12.569 -5.350 1.00 96.50 280 ALA A N 1
ATOM 2160 C CA . ALA A 1 280 ? -11.634 11.367 -4.791 1.00 96.50 280 ALA A CA 1
ATOM 2161 C C . ALA A 1 280 ? -11.357 11.527 -3.289 1.00 96.50 280 ALA A C 1
ATOM 2163 O O . ALA A 1 280 ? -10.689 12.478 -2.855 1.00 96.50 280 ALA A O 1
ATOM 2164 N N . MET A 1 281 ? -11.866 10.585 -2.499 1.00 98.50 281 MET A N 1
ATOM 2165 C CA . MET A 1 281 ? -11.546 10.461 -1.083 1.00 98.50 281 MET A CA 1
ATOM 2166 C C . MET A 1 281 ? -10.231 9.706 -0.931 1.00 98.50 281 MET A C 1
ATOM 2168 O O . MET A 1 281 ? -9.975 8.734 -1.643 1.00 98.50 281 MET A O 1
ATOM 2172 N N . LEU A 1 282 ? -9.386 10.152 -0.005 1.00 98.75 282 LEU A N 1
ATOM 2173 C CA . LEU A 1 282 ? -8.075 9.555 0.219 1.00 98.75 282 LEU A CA 1
ATOM 2174 C C . LEU A 1 282 ? -7.974 8.985 1.632 1.00 98.75 282 LEU A C 1
ATOM 2176 O O . LEU A 1 282 ? -8.594 9.493 2.572 1.00 98.75 282 LEU A O 1
ATOM 2180 N N . ALA A 1 283 ? -7.149 7.957 1.787 1.00 98.75 283 ALA A N 1
ATOM 2181 C CA . ALA A 1 283 ? -6.786 7.411 3.082 1.00 98.75 283 ALA A CA 1
ATOM 2182 C C . ALA A 1 283 ? -5.276 7.400 3.306 1.00 98.75 283 ALA A C 1
ATOM 2184 O O . ALA A 1 283 ? -4.491 7.337 2.357 1.00 98.75 283 ALA A O 1
ATOM 2185 N N . TYR A 1 284 ? -4.879 7.506 4.576 1.00 98.62 284 TYR A N 1
ATOM 2186 C CA . TYR A 1 284 ? -3.477 7.583 4.970 1.00 98.62 284 TYR A CA 1
ATOM 2187 C C . TYR A 1 284 ? -3.149 6.665 6.149 1.00 98.62 284 TYR A C 1
ATOM 2189 O O . TYR A 1 284 ? -3.760 6.746 7.217 1.00 98.62 284 TYR A O 1
ATOM 2197 N N . ASN A 1 285 ? -2.122 5.841 5.966 1.00 98.12 285 ASN A N 1
ATOM 2198 C CA . ASN A 1 285 ? -1.539 5.016 7.014 1.00 98.12 285 ASN A CA 1
ATOM 2199 C C . ASN A 1 285 ? -0.486 5.818 7.793 1.00 98.12 285 ASN A C 1
ATOM 2201 O O . ASN A 1 285 ? 0.621 6.069 7.316 1.00 98.12 285 ASN A O 1
ATOM 2205 N N . LEU A 1 286 ? -0.818 6.191 9.027 1.00 97.25 286 LEU A N 1
ATOM 2206 C CA . LEU A 1 286 ? 0.096 6.774 10.008 1.00 97.25 286 LEU A CA 1
ATOM 2207 C C . LEU A 1 286 ? 0.974 5.658 10.591 1.00 97.25 286 LEU A C 1
ATOM 2209 O O . LEU A 1 286 ? 0.814 5.244 11.739 1.00 97.25 286 LEU A O 1
ATOM 2213 N N . SER A 1 287 ? 1.858 5.116 9.756 1.00 95.06 287 SER A N 1
ATOM 2214 C CA . SER A 1 287 ? 2.544 3.862 10.044 1.00 95.06 287 SER A CA 1
ATOM 2215 C C . SER A 1 287 ? 3.389 3.932 11.324 1.00 95.06 287 SER A C 1
ATOM 2217 O O . SER A 1 287 ? 4.233 4.822 11.462 1.00 95.06 287 SER A O 1
ATOM 2219 N N . PRO A 1 288 ? 3.252 2.957 12.242 1.00 94.38 288 PRO A N 1
ATOM 2220 C CA . PRO A 1 288 ? 4.152 2.813 13.383 1.00 94.38 288 PRO A CA 1
ATOM 2221 C C . PRO A 1 288 ? 5.505 2.196 12.992 1.00 94.38 288 PRO A C 1
ATOM 2223 O O . PRO A 1 288 ? 6.395 2.099 13.829 1.00 94.38 288 PRO A O 1
ATOM 2226 N N . SER A 1 289 ? 5.684 1.787 11.726 1.00 91.25 289 SER A N 1
ATOM 2227 C CA . SER A 1 289 ? 7.001 1.387 11.206 1.00 91.25 289 SER A CA 1
ATOM 2228 C C . SER A 1 289 ? 7.901 2.595 10.933 1.00 91.25 289 SER A C 1
ATOM 2230 O O . SER A 1 289 ? 9.113 2.439 10.791 1.00 91.25 289 SER A O 1
ATOM 2232 N N . PHE A 1 290 ? 7.329 3.801 10.859 1.00 92.56 290 PHE A N 1
ATOM 2233 C CA . PHE A 1 290 ? 8.109 5.027 10.801 1.00 92.56 290 PHE A CA 1
ATOM 2234 C C . PHE A 1 290 ? 8.735 5.308 12.161 1.00 92.56 290 PHE A C 1
ATOM 2236 O O . PHE A 1 290 ? 8.080 5.226 13.200 1.00 92.56 290 PHE A O 1
ATOM 2243 N N . ASN A 1 291 ? 9.992 5.740 12.148 1.00 92.94 291 ASN A N 1
ATOM 2244 C CA . ASN A 1 291 ? 10.564 6.391 13.311 1.00 92.94 291 ASN A CA 1
ATOM 2245 C C . ASN A 1 291 ? 10.116 7.861 13.316 1.00 92.94 291 ASN A C 1
ATOM 2247 O O . ASN A 1 291 ? 10.761 8.709 12.699 1.00 92.94 291 ASN A O 1
ATOM 2251 N N . TRP A 1 292 ? 8.984 8.141 13.970 1.00 94.38 292 TRP A N 1
ATOM 2252 C CA . TRP A 1 292 ? 8.403 9.485 14.045 1.00 94.38 292 TRP A CA 1
ATOM 2253 C C . TRP A 1 292 ? 9.357 10.490 14.702 1.00 94.38 292 TRP A C 1
ATOM 2255 O O . TRP A 1 292 ? 9.534 11.578 14.159 1.00 94.38 292 TRP A O 1
ATOM 2265 N N . ASP A 1 293 ? 10.071 10.108 15.763 1.00 92.25 293 ASP A N 1
ATOM 2266 C CA . ASP A 1 293 ? 11.068 10.970 16.423 1.00 92.25 293 ASP A CA 1
ATOM 2267 C C . ASP A 1 293 ? 12.252 11.310 15.505 1.00 92.25 293 ASP A C 1
ATOM 2269 O O . ASP A 1 293 ? 12.794 12.414 15.545 1.00 92.25 293 ASP A O 1
ATOM 2273 N N . ALA A 1 294 ? 12.648 10.378 14.634 1.00 92.56 294 ALA A N 1
ATOM 2274 C CA . ALA A 1 294 ? 13.723 10.591 13.664 1.00 92.56 294 ALA A CA 1
ATOM 2275 C C . ALA A 1 294 ? 13.249 11.190 12.329 1.00 92.56 294 ALA A C 1
ATOM 2277 O O . ALA A 1 294 ? 14.062 11.366 11.422 1.00 92.56 294 ALA A O 1
ATOM 2278 N N . SER A 1 295 ? 11.961 11.522 12.188 1.00 90.00 295 SER A N 1
ATOM 2279 C CA . SER A 1 295 ? 11.409 12.102 10.953 1.00 90.00 295 SER A CA 1
ATOM 2280 C C . SER A 1 295 ? 11.909 13.524 10.669 1.00 90.00 295 SER A C 1
ATOM 2282 O O . SER A 1 295 ? 11.756 14.026 9.557 1.00 90.00 295 SER A O 1
ATOM 2284 N N . GLY A 1 296 ? 12.488 14.189 11.674 1.00 91.50 296 GLY A N 1
ATOM 2285 C CA . GLY A 1 296 ? 12.854 15.604 11.616 1.00 91.50 296 GLY A CA 1
ATOM 2286 C C . GLY A 1 296 ? 11.682 16.556 11.870 1.00 91.50 296 GLY A C 1
ATOM 2287 O O . GLY A 1 296 ? 11.873 17.770 11.797 1.00 91.50 296 GLY A O 1
ATOM 2288 N N . MET A 1 297 ? 10.489 16.035 12.178 1.00 93.75 297 MET A N 1
ATOM 2289 C CA . MET A 1 297 ? 9.356 16.850 12.608 1.00 93.75 297 MET A CA 1
ATOM 2290 C C . MET A 1 297 ? 9.520 17.327 14.050 1.00 93.75 297 MET A C 1
ATOM 2292 O O . MET A 1 297 ? 10.010 16.600 14.910 1.00 93.75 297 MET A O 1
ATOM 2296 N N . THR A 1 298 ? 9.048 18.538 14.330 1.00 96.25 298 THR A N 1
ATOM 2297 C CA . THR A 1 298 ? 8.818 19.000 15.703 1.00 96.25 298 THR A CA 1
ATOM 2298 C C . THR A 1 298 ? 7.519 18.416 16.259 1.00 96.25 298 THR A C 1
ATOM 2300 O O . THR A 1 298 ? 6.613 18.083 15.493 1.00 96.25 298 THR A O 1
ATOM 2303 N N . ASP A 1 299 ? 7.361 18.390 17.583 1.00 96.56 299 ASP A N 1
ATOM 2304 C CA . ASP A 1 299 ? 6.110 17.975 18.239 1.00 96.56 299 ASP A CA 1
ATOM 2305 C C . ASP A 1 299 ? 4.889 18.727 17.684 1.00 96.56 299 ASP A C 1
ATOM 2307 O O . ASP A 1 299 ? 3.838 18.135 17.442 1.00 96.56 299 ASP A O 1
ATOM 2311 N N . GLN A 1 300 ? 5.039 20.028 17.398 1.00 96.81 300 GLN A N 1
ATOM 2312 C CA . GLN A 1 300 ? 3.985 20.834 16.778 1.00 96.81 300 GLN A CA 1
ATOM 2313 C C . GLN A 1 300 ? 3.621 20.321 15.381 1.00 96.81 300 GLN A C 1
ATOM 2315 O O . GLN A 1 300 ? 2.445 20.215 15.046 1.00 96.81 300 GLN A O 1
ATOM 2320 N N . GLN A 1 301 ? 4.619 19.976 14.567 1.00 95.44 301 GLN A N 1
ATOM 2321 C CA . GLN A 1 301 ? 4.383 19.425 13.235 1.00 95.44 301 GLN A CA 1
ATOM 2322 C C . GLN A 1 301 ? 3.726 18.043 13.298 1.00 95.44 301 GLN A C 1
ATOM 2324 O O . GLN A 1 301 ? 2.851 17.776 12.477 1.00 95.44 301 GLN A O 1
ATOM 2329 N N . MET A 1 302 ? 4.086 17.202 14.274 1.00 95.62 302 MET A N 1
ATOM 2330 C CA . MET A 1 302 ? 3.436 15.904 14.488 1.00 95.62 302 MET A CA 1
ATOM 2331 C C . MET A 1 302 ? 1.970 16.072 14.907 1.00 95.62 302 MET A C 1
ATOM 2333 O O . MET A 1 302 ? 1.094 15.431 14.329 1.00 95.62 302 MET A O 1
ATOM 2337 N N . MET A 1 303 ? 1.683 16.989 15.842 1.00 95.94 303 MET A N 1
ATOM 2338 C CA . MET A 1 303 ? 0.308 17.332 16.235 1.00 95.94 303 MET A CA 1
ATOM 2339 C C . MET A 1 303 ? -0.521 17.842 15.047 1.00 95.94 303 MET A C 1
ATOM 2341 O O . MET A 1 303 ? -1.706 17.533 14.926 1.00 95.94 303 MET A O 1
ATOM 2345 N N . GLU A 1 304 ? 0.096 18.611 14.150 1.00 96.69 304 GLU A N 1
ATOM 2346 C CA . GLU A 1 304 ? -0.573 19.185 12.983 1.00 96.69 304 GLU A CA 1
ATOM 2347 C C . GLU A 1 304 ? -0.617 18.259 11.760 1.00 96.69 304 GLU A C 1
ATOM 2349 O O . GLU A 1 304 ? -1.306 18.582 10.791 1.00 96.69 304 GLU A O 1
ATOM 2354 N N . PHE A 1 305 ? 0.081 17.122 11.762 1.00 97.12 305 PHE A N 1
ATOM 2355 C CA . PHE A 1 305 ? 0.215 16.276 10.573 1.00 97.12 305 PHE A CA 1
ATOM 2356 C C . PHE A 1 305 ? -1.151 15.805 10.047 1.00 97.12 305 PHE A C 1
ATOM 2358 O O . PHE A 1 305 ? -1.509 16.090 8.902 1.00 97.12 305 PHE A O 1
ATOM 2365 N N . ILE A 1 306 ? -1.954 15.186 10.919 1.00 97.69 306 ILE A N 1
ATOM 2366 C CA . ILE A 1 306 ? -3.305 14.677 10.626 1.00 97.69 306 ILE A CA 1
ATOM 2367 C C . ILE A 1 306 ? -4.228 15.767 10.050 1.00 97.69 306 ILE A C 1
ATOM 2369 O O . ILE A 1 306 ? -4.760 15.577 8.949 1.00 97.69 306 ILE A O 1
ATOM 2373 N N . PRO A 1 307 ? -4.432 16.925 10.721 1.00 97.88 307 PRO A N 1
ATOM 2374 C CA . PRO A 1 307 ? -5.310 17.967 10.193 1.00 97.88 307 PRO A CA 1
ATOM 2375 C C . PRO A 1 307 ? -4.758 18.638 8.930 1.00 97.88 307 PRO A C 1
ATOM 2377 O O . PRO A 1 307 ? -5.541 19.156 8.134 1.00 97.88 307 PRO A O 1
ATOM 2380 N N . ARG A 1 308 ? -3.436 18.645 8.708 1.00 97.38 308 ARG A N 1
ATOM 2381 C CA . ARG A 1 308 ? -2.851 19.187 7.473 1.00 97.38 308 ARG A CA 1
ATOM 2382 C C . ARG A 1 308 ? -3.164 18.304 6.275 1.00 97.38 308 ARG A C 1
ATOM 2384 O O . ARG A 1 308 ? -3.656 18.834 5.282 1.00 97.38 308 ARG A O 1
ATOM 2391 N N . ILE A 1 309 ? -2.949 16.993 6.372 1.00 97.81 309 ILE A N 1
ATOM 2392 C CA . ILE A 1 309 ? -3.271 16.093 5.258 1.00 97.81 309 ILE A CA 1
ATOM 2393 C C . ILE A 1 309 ? -4.785 15.928 5.079 1.00 97.81 309 ILE A C 1
ATOM 2395 O O . ILE A 1 309 ? -5.255 15.829 3.951 1.00 97.81 309 ILE A O 1
ATOM 2399 N N . ALA A 1 310 ? -5.592 16.048 6.137 1.00 98.38 310 ALA A N 1
ATOM 2400 C CA . ALA A 1 310 ? -7.051 16.050 5.998 1.00 98.38 310 ALA A CA 1
ATOM 2401 C C . ALA A 1 310 ? -7.554 17.126 5.011 1.00 98.38 310 ALA A C 1
ATOM 2403 O O . ALA A 1 310 ? -8.449 16.859 4.211 1.00 98.38 310 ALA A O 1
ATOM 2404 N N . ARG A 1 311 ? -6.927 18.314 4.988 1.00 97.75 311 ARG A N 1
ATOM 2405 C CA . ARG A 1 311 ? -7.262 19.399 4.040 1.00 97.75 311 ARG A CA 1
ATOM 2406 C C . ARG A 1 311 ? -6.935 19.071 2.580 1.00 97.75 311 ARG A C 1
ATOM 2408 O O . ARG A 1 311 ? -7.484 19.711 1.692 1.00 97.75 311 ARG A O 1
ATOM 2415 N N . LEU A 1 312 ? -6.070 18.088 2.333 1.00 97.56 312 LEU A N 1
ATOM 2416 C CA . LEU A 1 312 ? -5.740 17.592 0.994 1.00 97.56 312 LEU A CA 1
ATOM 2417 C C . LEU A 1 312 ? -6.735 16.522 0.504 1.00 97.56 312 LEU A C 1
ATOM 2419 O O . LEU A 1 312 ? -6.671 16.113 -0.651 1.00 97.56 312 LEU A O 1
ATOM 2423 N N . GLY A 1 313 ? -7.661 16.068 1.360 1.00 97.81 313 GLY A N 1
ATOM 2424 C CA . GLY A 1 313 ? -8.657 15.040 1.038 1.00 97.81 313 GLY A CA 1
ATOM 2425 C C . GLY A 1 313 ? -8.433 13.685 1.712 1.00 97.81 313 GLY A C 1
ATOM 2426 O O . GLY A 1 313 ? -9.195 12.760 1.441 1.00 97.81 313 GLY A O 1
ATOM 2427 N N . TYR A 1 314 ? -7.434 13.556 2.598 1.00 98.56 314 TYR A N 1
ATOM 2428 C CA . TYR A 1 314 ? -7.221 12.351 3.411 1.00 98.56 314 TYR A CA 1
ATOM 2429 C C . TYR A 1 314 ? -8.251 12.270 4.548 1.00 98.56 314 TYR A C 1
ATOM 2431 O O . TYR A 1 314 ? -7.984 12.667 5.688 1.00 98.56 314 TYR A O 1
ATOM 2439 N N . CYS A 1 315 ? -9.456 11.802 4.218 1.00 98.19 315 CYS A N 1
ATOM 2440 C CA . CYS A 1 315 ? -10.621 11.793 5.102 1.00 98.19 315 CYS A CA 1
ATOM 2441 C C . CYS A 1 315 ? -10.643 10.613 6.082 1.00 98.19 315 CYS A C 1
ATOM 2443 O O . CYS A 1 315 ? -11.330 10.688 7.099 1.00 98.19 315 CYS A O 1
ATOM 2445 N N . TRP A 1 316 ? -9.885 9.548 5.808 1.00 98.62 316 TRP A N 1
ATOM 2446 C CA . TRP A 1 316 ? -9.711 8.423 6.723 1.00 98.62 316 TRP A CA 1
ATOM 2447 C C . TRP A 1 316 ? -8.226 8.174 6.995 1.00 98.62 316 TRP A C 1
ATOM 2449 O O . TRP A 1 316 ? -7.426 8.017 6.077 1.00 98.62 316 TRP A O 1
ATOM 2459 N N . GLN A 1 317 ? -7.833 8.181 8.266 1.00 98.44 317 GLN A N 1
ATOM 2460 C CA . GLN A 1 317 ? -6.438 8.045 8.683 1.00 98.44 317 GLN A CA 1
ATOM 2461 C C . GLN A 1 317 ? -6.358 7.072 9.852 1.00 98.44 317 GLN A C 1
ATOM 2463 O O . GLN A 1 317 ? -7.227 7.085 10.726 1.00 98.44 317 GLN A O 1
ATOM 2468 N N . PHE A 1 318 ? -5.337 6.222 9.871 1.00 98.25 318 PHE A N 1
ATOM 2469 C CA . PHE A 1 318 ? -5.252 5.130 10.840 1.00 98.25 318 PHE A CA 1
ATOM 2470 C C . PHE A 1 318 ? -3.805 4.766 11.166 1.00 98.25 318 PHE A C 1
ATOM 2472 O O . PHE A 1 318 ? -2.922 4.886 10.323 1.00 98.25 318 PHE A O 1
ATOM 2479 N N . ILE A 1 319 ? -3.573 4.287 12.391 1.00 97.88 319 ILE A N 1
ATOM 2480 C CA . ILE A 1 319 ? -2.296 3.698 12.815 1.00 97.88 319 ILE A CA 1
ATOM 2481 C C . ILE A 1 319 ? -2.479 2.181 12.831 1.00 97.88 319 ILE A C 1
ATOM 2483 O O . ILE A 1 319 ? -3.129 1.638 13.723 1.00 97.88 319 ILE A O 1
ATOM 2487 N N . THR A 1 320 ? -1.896 1.498 11.849 1.00 95.00 320 THR A N 1
ATOM 2488 C CA . THR A 1 320 ? -2.103 0.058 11.595 1.00 95.00 320 THR A CA 1
ATOM 2489 C C . THR A 1 320 ? -1.863 -0.848 12.805 1.00 95.00 320 THR A C 1
ATOM 2491 O O . THR A 1 320 ? -2.666 -1.738 13.065 1.00 95.00 320 THR A O 1
ATOM 2494 N N . LEU A 1 321 ? -0.781 -0.629 13.563 1.00 96.38 321 LEU A N 1
ATOM 2495 C CA . LEU A 1 321 ? -0.361 -1.512 14.666 1.00 96.38 321 LEU A CA 1
ATOM 2496 C C . LEU A 1 321 ? -0.378 -0.834 16.047 1.00 96.38 321 LEU A C 1
ATOM 2498 O O . LEU A 1 321 ? 0.296 -1.300 16.966 1.00 96.38 321 LEU A O 1
ATOM 2502 N N . ALA A 1 322 ? -1.141 0.252 16.229 1.00 97.31 322 ALA A N 1
ATOM 2503 C CA . ALA A 1 322 ? -1.205 0.959 17.517 1.00 97.31 322 ALA A CA 1
ATOM 2504 C C . ALA A 1 322 ? -1.620 0.036 18.673 1.00 97.31 322 ALA A C 1
ATOM 2506 O O . ALA A 1 322 ? -0.982 0.046 19.723 1.00 97.31 322 ALA A O 1
ATOM 2507 N N . GLY A 1 323 ? -2.646 -0.798 18.462 1.00 97.12 323 GLY A N 1
ATOM 2508 C CA . GLY A 1 323 ? -3.117 -1.751 19.470 1.00 97.12 323 GLY A CA 1
ATOM 2509 C C . GLY A 1 323 ? -2.048 -2.772 19.864 1.00 97.12 323 GLY A C 1
ATOM 2510 O O . GLY A 1 323 ? -1.840 -3.004 21.049 1.00 97.12 323 GLY A O 1
ATOM 2511 N N . PHE A 1 324 ? -1.309 -3.308 18.886 1.00 97.56 324 PHE A N 1
ATOM 2512 C CA . PHE A 1 324 ? -0.203 -4.238 19.134 1.00 97.56 324 PHE A CA 1
ATOM 2513 C C . PHE A 1 324 ? 0.905 -3.596 19.980 1.00 97.56 324 PHE A C 1
ATOM 2515 O O . PHE A 1 324 ? 1.352 -4.186 20.961 1.00 97.56 324 PHE A O 1
ATOM 2522 N N . HIS A 1 325 ? 1.336 -2.378 19.636 1.00 98.00 325 HIS A N 1
ATOM 2523 C CA . HIS A 1 325 ? 2.386 -1.687 20.388 1.00 98.00 325 HIS A CA 1
ATOM 2524 C C . HIS A 1 325 ? 1.931 -1.263 21.791 1.00 98.00 325 HIS A C 1
ATOM 2526 O O . HIS A 1 325 ? 2.714 -1.372 22.735 1.00 98.00 325 HIS A O 1
ATOM 2532 N N . ALA A 1 326 ? 0.682 -0.810 21.941 1.00 97.38 326 ALA A N 1
ATOM 2533 C CA . ALA A 1 326 ? 0.119 -0.442 23.237 1.00 97.38 326 ALA A CA 1
ATOM 2534 C C . ALA A 1 326 ? 0.016 -1.655 24.176 1.00 97.38 326 ALA A C 1
ATOM 2536 O O . ALA A 1 326 ? 0.466 -1.577 25.320 1.00 97.38 326 ALA A O 1
ATOM 2537 N N . ASP A 1 327 ? -0.504 -2.781 23.677 1.00 97.75 327 ASP A N 1
ATOM 2538 C CA . ASP A 1 327 ? -0.599 -4.037 24.427 1.00 97.75 327 ASP A CA 1
ATOM 2539 C C . ASP A 1 327 ? 0.788 -4.544 24.845 1.00 97.75 327 ASP A C 1
ATOM 2541 O O . ASP A 1 327 ? 1.058 -4.729 26.033 1.00 97.75 327 ASP A O 1
ATOM 2545 N N . ALA A 1 328 ? 1.718 -4.649 23.890 1.00 98.19 328 ALA A N 1
ATOM 2546 C CA . ALA A 1 328 ? 3.072 -5.121 24.155 1.00 98.19 328 ALA A CA 1
ATOM 2547 C C . ALA A 1 328 ? 3.801 -4.266 25.209 1.00 98.19 328 ALA A C 1
ATOM 2549 O O . ALA A 1 328 ? 4.471 -4.809 26.090 1.00 98.19 328 ALA A O 1
ATOM 2550 N N . LEU A 1 329 ? 3.655 -2.935 25.153 1.00 98.06 329 LEU A N 1
ATOM 2551 C CA . LEU A 1 329 ? 4.257 -2.016 26.122 1.00 98.06 329 LEU A CA 1
ATOM 2552 C C . LEU A 1 329 ? 3.693 -2.218 27.535 1.00 98.06 329 LEU A C 1
ATOM 2554 O O . LEU A 1 329 ? 4.453 -2.270 28.512 1.00 98.06 329 LEU A O 1
ATOM 2558 N N . VAL A 1 330 ? 2.366 -2.313 27.660 1.00 97.12 330 VAL A N 1
ATOM 2559 C CA . VAL A 1 330 ? 1.709 -2.508 28.958 1.00 97.12 330 VAL A CA 1
ATOM 2560 C C . VAL A 1 330 ? 2.109 -3.856 29.545 1.00 97.12 330 VAL A C 1
ATOM 2562 O O . VAL A 1 330 ? 2.567 -3.897 30.687 1.00 97.12 330 VAL A O 1
ATOM 2565 N N . VAL A 1 331 ? 2.022 -4.934 28.762 1.00 97.88 331 VAL A N 1
ATOM 2566 C CA . VAL A 1 331 ? 2.344 -6.294 29.209 1.00 97.88 331 VAL A CA 1
ATOM 2567 C C . VAL A 1 331 ? 3.807 -6.411 29.642 1.00 97.88 331 VAL A C 1
ATOM 2569 O O . VAL A 1 331 ? 4.071 -6.890 30.746 1.00 97.88 331 VAL A O 1
ATOM 2572 N N . ASP A 1 332 ? 4.764 -5.936 28.838 1.00 98.38 332 ASP A N 1
ATOM 2573 C CA . ASP A 1 332 ? 6.194 -6.040 29.162 1.00 98.38 332 ASP A CA 1
ATOM 2574 C C . ASP A 1 332 ? 6.556 -5.254 30.430 1.00 98.38 332 ASP A C 1
ATOM 2576 O O . ASP A 1 332 ? 7.188 -5.785 31.353 1.00 98.38 332 ASP A O 1
ATOM 2580 N N . THR A 1 333 ? 6.130 -3.990 30.510 1.00 98.00 333 THR A N 1
ATOM 2581 C CA . THR A 1 333 ? 6.498 -3.140 31.647 1.00 98.00 333 THR A CA 1
ATOM 2582 C C . THR A 1 333 ? 5.775 -3.554 32.927 1.00 98.00 333 THR A C 1
ATOM 2584 O O . THR A 1 333 ? 6.358 -3.460 34.009 1.00 98.00 333 THR A O 1
ATOM 2587 N N . PHE A 1 334 ? 4.530 -4.034 32.835 1.00 98.00 334 PHE A N 1
ATOM 2588 C CA . PHE A 1 334 ? 3.800 -4.570 33.980 1.00 98.00 334 PHE A CA 1
ATOM 2589 C C . PHE A 1 334 ? 4.414 -5.882 34.470 1.00 98.00 334 PHE A C 1
ATOM 2591 O O . PHE A 1 334 ? 4.696 -5.994 35.660 1.00 98.00 334 PHE A O 1
ATOM 2598 N N . ALA A 1 335 ? 4.690 -6.844 33.584 1.00 98.31 335 ALA A N 1
ATOM 2599 C CA . ALA A 1 335 ? 5.238 -8.143 33.973 1.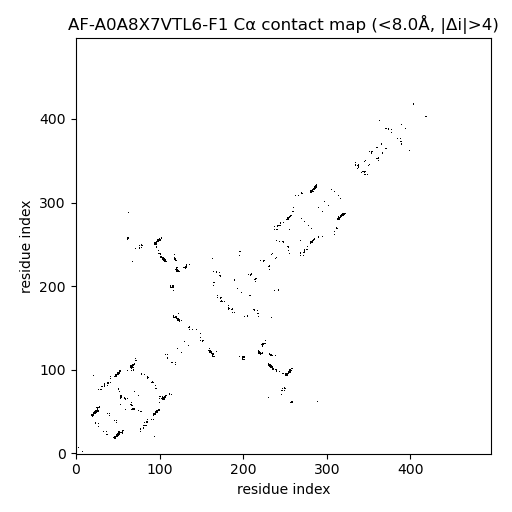00 98.31 335 ALA A CA 1
ATOM 2600 C C . ALA A 1 335 ? 6.598 -8.013 34.682 1.00 98.31 335 ALA A C 1
ATOM 2602 O O . ALA A 1 335 ? 6.814 -8.633 35.727 1.00 98.31 335 ALA A O 1
ATOM 2603 N N . LYS A 1 336 ? 7.496 -7.158 34.168 1.00 98.31 336 LYS A N 1
ATOM 2604 C CA . LYS A 1 336 ? 8.806 -6.878 34.791 1.00 98.31 336 LYS A CA 1
ATOM 2605 C C . LYS A 1 336 ? 8.679 -6.295 36.194 1.00 98.31 336 LYS A C 1
ATOM 2607 O O . LYS A 1 336 ? 9.473 -6.624 37.075 1.00 98.31 336 LYS A O 1
ATOM 2612 N N . ASP A 1 337 ? 7.709 -5.413 36.394 1.00 98.12 337 ASP A N 1
ATOM 2613 C CA . ASP A 1 337 ? 7.484 -4.760 37.677 1.00 98.12 337 ASP A CA 1
ATOM 2614 C C . ASP A 1 337 ? 6.761 -5.682 38.672 1.00 98.12 337 ASP A C 1
ATOM 2616 O O . ASP A 1 337 ? 7.151 -5.791 39.836 1.00 98.12 337 ASP A O 1
ATOM 2620 N N . TYR A 1 338 ? 5.771 -6.437 38.194 1.00 98.44 338 TYR A N 1
ATOM 2621 C CA . TYR A 1 338 ? 5.046 -7.437 38.971 1.00 98.44 338 TYR A CA 1
ATOM 2622 C C . TYR A 1 338 ? 5.969 -8.543 39.487 1.00 98.44 338 TYR A C 1
ATOM 2624 O O . TYR A 1 338 ? 5.884 -8.911 40.656 1.00 98.44 338 TYR A O 1
ATOM 2632 N N . ALA A 1 339 ? 6.928 -9.004 38.680 1.00 98.25 339 ALA A N 1
ATOM 2633 C CA . ALA A 1 339 ? 7.927 -9.981 39.118 1.00 98.25 339 ALA A CA 1
ATOM 2634 C C . ALA A 1 339 ? 8.779 -9.496 40.310 1.00 98.25 339 ALA A C 1
ATOM 2636 O O . ALA A 1 339 ? 9.318 -10.313 41.053 1.00 98.25 339 ALA A O 1
ATOM 2637 N N . ARG A 1 340 ? 8.908 -8.175 40.506 1.00 98.00 340 ARG A N 1
ATOM 2638 C CA . ARG A 1 340 ? 9.701 -7.572 41.590 1.00 98.00 340 ARG A CA 1
ATOM 2639 C C . ARG A 1 340 ? 8.852 -7.162 42.789 1.00 98.00 340 ARG A C 1
ATOM 2641 O O . ARG A 1 340 ? 9.273 -7.347 43.925 1.00 98.00 340 ARG A O 1
ATOM 2648 N N . ARG A 1 341 ? 7.687 -6.557 42.542 1.00 98.25 341 ARG A N 1
ATOM 2649 C CA . ARG A 1 341 ? 6.855 -5.906 43.573 1.00 98.25 341 ARG A CA 1
ATOM 2650 C C . ARG A 1 341 ? 5.510 -6.596 43.812 1.00 98.25 341 ARG A C 1
ATOM 2652 O O . ARG A 1 341 ? 4.745 -6.155 44.672 1.00 98.25 341 ARG A O 1
ATOM 2659 N N . GLY A 1 342 ? 5.205 -7.657 43.066 1.00 98.00 342 GLY A N 1
ATOM 2660 C CA . GLY A 1 342 ? 3.957 -8.409 43.159 1.00 98.00 342 GLY A CA 1
ATOM 2661 C C . GLY A 1 342 ? 2.731 -7.502 43.071 1.00 98.00 342 GLY A C 1
ATOM 2662 O O . GLY A 1 342 ? 2.659 -6.589 42.247 1.00 98.00 342 GLY A O 1
ATOM 2663 N N . MET A 1 343 ? 1.780 -7.711 43.980 1.00 98.19 343 MET A N 1
ATOM 2664 C CA . MET A 1 343 ? 0.509 -6.979 44.012 1.00 98.19 343 MET A CA 1
ATOM 2665 C C . MET A 1 343 ? 0.644 -5.456 44.079 1.00 98.19 343 MET A C 1
ATOM 2667 O O . MET A 1 343 ? -0.273 -4.761 43.641 1.00 98.19 343 MET A O 1
ATOM 2671 N N . LEU A 1 344 ? 1.756 -4.911 44.586 1.00 97.44 344 LEU A N 1
ATOM 2672 C CA . LEU A 1 344 ? 1.948 -3.462 44.593 1.00 97.44 344 LEU A CA 1
ATOM 2673 C C . LEU A 1 344 ? 2.029 -2.897 43.165 1.00 97.44 344 LEU A C 1
ATOM 2675 O O . LEU A 1 344 ? 1.425 -1.860 42.905 1.00 97.44 344 LEU A O 1
ATOM 2679 N N . ALA A 1 345 ? 2.683 -3.605 42.235 1.00 97.94 345 ALA A N 1
ATOM 2680 C CA . ALA A 1 345 ? 2.743 -3.211 40.826 1.00 97.94 345 ALA A CA 1
ATOM 2681 C C . ALA A 1 345 ? 1.348 -3.183 40.184 1.00 97.94 345 ALA A C 1
ATOM 2683 O O . ALA A 1 345 ? 1.025 -2.244 39.462 1.00 97.94 345 ALA A O 1
ATOM 2684 N N . TYR A 1 346 ? 0.497 -4.169 40.494 1.00 98.00 346 TYR A N 1
ATOM 2685 C CA . TYR A 1 346 ? -0.886 -4.209 40.006 1.00 98.00 346 TYR A CA 1
ATOM 2686 C C . TYR A 1 346 ? -1.725 -3.060 40.570 1.00 98.00 346 TYR A C 1
ATOM 2688 O O . TYR A 1 346 ? -2.385 -2.340 39.822 1.00 98.00 346 TYR A O 1
ATOM 2696 N N . VAL A 1 347 ? -1.675 -2.850 41.888 1.00 97.38 347 VAL A N 1
ATOM 2697 C CA . VAL A 1 347 ? -2.450 -1.788 42.537 1.00 97.38 347 VAL A CA 1
ATOM 2698 C C . VAL A 1 347 ? -2.031 -0.412 42.022 1.00 97.38 347 VAL A C 1
ATOM 2700 O O . VAL A 1 347 ? -2.894 0.426 41.784 1.00 97.38 347 VAL A O 1
ATOM 2703 N N . GLU A 1 348 ? -0.732 -0.166 41.844 1.00 96.50 348 GLU A N 1
ATOM 2704 C CA . GLU A 1 348 ? -0.227 1.130 41.388 1.00 96.50 348 GLU A CA 1
ATOM 2705 C C . GLU A 1 348 ? -0.397 1.368 39.898 1.00 96.50 348 GLU A C 1
ATOM 2707 O O . GLU A 1 348 ? -0.944 2.401 39.536 1.00 96.50 348 GLU A O 1
ATOM 2712 N N . ARG A 1 349 ? 0.058 0.443 39.048 1.00 94.62 349 ARG A N 1
ATOM 2713 C CA . ARG A 1 349 ? 0.142 0.684 37.600 1.00 94.62 349 ARG A CA 1
ATOM 2714 C C . ARG A 1 349 ? -1.144 0.357 36.850 1.00 94.62 349 ARG A C 1
ATOM 2716 O O . ARG A 1 349 ? -1.303 0.842 35.739 1.00 94.62 349 ARG A O 1
ATOM 2723 N N . ILE A 1 350 ? -2.029 -0.457 37.431 1.00 96.69 350 ILE A N 1
ATOM 2724 C CA . ILE A 1 350 ? -3.291 -0.870 36.801 1.00 96.69 350 ILE A CA 1
ATOM 2725 C C . ILE A 1 350 ? -4.474 -0.307 37.585 1.00 96.69 350 ILE A C 1
ATOM 2727 O O . ILE A 1 350 ? -5.113 0.635 37.138 1.00 96.69 350 ILE A O 1
ATOM 2731 N N . GLN A 1 351 ? -4.741 -0.805 38.796 1.00 96.94 351 GLN A N 1
ATOM 2732 C CA . GLN A 1 351 ? -6.010 -0.522 39.479 1.00 96.94 351 GLN A CA 1
ATOM 2733 C C . GLN A 1 351 ? -6.194 0.962 39.856 1.00 96.94 351 GLN A C 1
ATOM 2735 O O . GLN A 1 351 ? -7.294 1.507 39.741 1.00 96.94 351 GLN A O 1
ATOM 2740 N N . ARG A 1 352 ? -5.143 1.635 40.352 1.00 96.56 352 ARG A N 1
ATOM 2741 C CA . ARG A 1 352 ? -5.200 3.076 40.663 1.00 96.56 352 ARG A CA 1
ATOM 2742 C C . ARG A 1 352 ? -5.293 3.927 39.399 1.00 96.56 352 ARG A C 1
ATOM 2744 O O . ARG A 1 352 ? -6.020 4.918 39.425 1.00 96.56 352 ARG A O 1
ATOM 2751 N N . GLU A 1 353 ? -4.612 3.540 38.325 1.00 96.62 353 GLU A N 1
ATOM 2752 C CA . GLU A 1 353 ? -4.680 4.233 37.035 1.00 96.62 353 GLU A CA 1
ATOM 2753 C C . GLU A 1 353 ? -6.059 4.074 36.385 1.00 96.62 353 GLU A C 1
ATOM 2755 O O . GLU A 1 353 ? -6.652 5.075 35.987 1.00 96.62 353 GLU A O 1
ATOM 2760 N N . GLU A 1 354 ? -6.642 2.870 36.376 1.00 96.94 354 GLU A N 1
ATOM 2761 C CA . GLU A 1 354 ? -8.018 2.642 35.912 1.00 96.94 354 GLU A CA 1
ATOM 2762 C C . GLU A 1 354 ? -9.012 3.510 36.690 1.00 96.94 354 GLU A C 1
ATOM 2764 O O . GLU A 1 354 ? -9.852 4.189 36.100 1.00 96.94 354 GLU A O 1
ATOM 2769 N N . ARG A 1 355 ? -8.880 3.560 38.023 1.00 94.56 355 ARG A N 1
ATOM 2770 C CA . ARG A 1 355 ? -9.726 4.410 38.872 1.00 94.56 355 ARG A CA 1
ATOM 2771 C C . ARG A 1 355 ? -9.538 5.898 38.576 1.00 94.56 355 ARG A C 1
ATOM 2773 O O . ARG A 1 355 ? -10.523 6.628 38.526 1.00 94.56 355 ARG A O 1
ATOM 2780 N N . SER A 1 356 ? -8.297 6.351 38.406 1.00 95.94 356 SER A N 1
ATOM 2781 C CA . SER A 1 356 ? -7.977 7.773 38.206 1.00 95.94 356 SER A CA 1
ATOM 2782 C C . SER A 1 356 ? -8.414 8.279 36.833 1.00 95.94 356 SER A C 1
ATOM 2784 O O . SER A 1 356 ? -8.803 9.438 36.709 1.00 95.94 356 SER A O 1
ATOM 2786 N N . ASN A 1 357 ? -8.399 7.404 35.825 1.00 95.06 357 ASN A N 1
ATOM 2787 C CA . ASN A 1 357 ? -8.830 7.710 34.463 1.00 95.06 357 ASN A CA 1
ATOM 2788 C C . ASN A 1 357 ? -10.302 7.342 34.196 1.00 95.06 357 ASN A C 1
ATOM 2790 O O . ASN A 1 357 ? -10.814 7.635 33.120 1.00 95.06 357 ASN A O 1
ATOM 2794 N N . GLY A 1 358 ? -10.998 6.735 35.165 1.00 92.69 358 GLY A N 1
ATOM 2795 C CA . GLY A 1 358 ? -12.412 6.373 35.040 1.00 92.69 358 GLY A CA 1
ATOM 2796 C C . GLY A 1 358 ? -12.676 5.256 34.028 1.00 92.69 358 GLY A C 1
ATOM 2797 O O . GLY A 1 358 ? -13.697 5.289 33.345 1.00 92.69 358 GLY A O 1
ATOM 2798 N N . VAL A 1 359 ? -11.762 4.289 33.916 1.00 94.06 359 VAL A N 1
ATOM 2799 C CA . VAL A 1 359 ? -11.883 3.155 32.989 1.00 94.06 359 VAL A CA 1
ATOM 2800 C C . VAL A 1 359 ? -13.026 2.239 33.441 1.00 94.06 359 VAL A C 1
ATOM 2802 O O . VAL A 1 359 ? -13.106 1.837 34.603 1.00 94.06 359 VAL A O 1
ATOM 2805 N N . ASP A 1 360 ? -13.930 1.918 32.519 1.00 91.88 360 ASP A N 1
ATOM 2806 C CA . ASP A 1 360 ? -15.153 1.155 32.781 1.00 91.88 360 ASP A CA 1
ATOM 2807 C C . ASP A 1 360 ? -14.887 -0.302 33.195 1.00 91.88 360 ASP A C 1
ATOM 2809 O O . ASP A 1 360 ? -15.626 -0.845 34.023 1.00 91.88 360 ASP A O 1
ATOM 2813 N N . THR A 1 361 ? -13.798 -0.900 32.702 1.00 94.06 361 THR A N 1
ATOM 2814 C CA . THR A 1 361 ? -13.347 -2.263 33.030 1.00 94.06 361 THR A CA 1
ATOM 2815 C C . THR A 1 361 ? -12.955 -2.463 34.490 1.00 94.06 361 THR A C 1
ATOM 2817 O O . THR A 1 361 ? -12.947 -3.606 34.947 1.00 94.06 361 THR A O 1
ATOM 2820 N N . LEU A 1 362 ? -12.719 -1.393 35.265 1.00 94.38 362 LEU A N 1
ATOM 2821 C CA . LEU A 1 362 ? -12.491 -1.505 36.711 1.00 94.38 362 LEU A CA 1
ATOM 2822 C C . LEU A 1 362 ? -13.660 -2.241 37.394 1.00 94.38 362 LEU A C 1
ATOM 2824 O O . LEU A 1 362 ? -13.455 -3.100 38.256 1.00 94.38 362 LEU A O 1
ATOM 2828 N N . ALA A 1 363 ? -14.889 -1.937 36.960 1.00 92.94 363 ALA A N 1
ATOM 2829 C CA . ALA A 1 363 ? -16.107 -2.659 37.319 1.00 92.94 363 ALA A CA 1
ATOM 2830 C C . ALA A 1 363 ? -16.413 -3.742 36.265 1.00 92.94 363 ALA A C 1
ATOM 2832 O O . ALA A 1 363 ? -17.374 -3.653 35.497 1.00 92.94 363 ALA A O 1
ATOM 2833 N N . HIS A 1 364 ? -15.554 -4.760 36.210 1.00 93.88 364 HIS A N 1
ATOM 2834 C CA . HIS A 1 364 ? -15.542 -5.810 35.189 1.00 93.88 364 HIS A CA 1
ATOM 2835 C C . HIS A 1 364 ? -16.802 -6.700 35.143 1.00 93.88 364 HIS A C 1
ATOM 2837 O O . HIS A 1 364 ? -17.180 -7.146 34.060 1.00 93.88 364 HIS A O 1
ATOM 2843 N N . GLN A 1 365 ? -17.495 -6.956 36.257 1.00 89.31 365 GLN A N 1
ATOM 2844 C CA . GLN A 1 365 ? -18.787 -7.668 36.266 1.00 89.31 365 GLN A CA 1
ATOM 2845 C C . GLN A 1 365 ? -19.877 -6.806 35.631 1.00 89.31 365 GLN A C 1
ATOM 2847 O O . GLN A 1 365 ? -20.642 -7.268 34.782 1.00 89.31 365 GLN A O 1
ATOM 2852 N N . LYS A 1 366 ? -19.933 -5.518 35.992 1.00 89.62 366 LYS A N 1
ATOM 2853 C CA . LYS A 1 366 ? -20.861 -4.580 35.351 1.00 89.62 366 LYS A CA 1
ATOM 2854 C C . LYS A 1 366 ? -20.568 -4.455 33.855 1.00 89.62 366 LYS A C 1
ATOM 2856 O O . LYS A 1 366 ? -21.509 -4.532 33.065 1.00 89.62 366 LYS A O 1
ATOM 2861 N N . TRP A 1 367 ? -19.302 -4.257 33.490 1.00 92.94 367 TRP A N 1
ATOM 2862 C CA . TRP A 1 367 ? -18.849 -4.059 32.112 1.00 92.94 367 TRP A CA 1
ATOM 2863 C C . TRP A 1 367 ? -19.116 -5.279 31.222 1.00 92.94 367 TRP A C 1
ATOM 2865 O O . TRP A 1 367 ? -19.672 -5.130 30.139 1.00 92.94 367 TRP A O 1
ATOM 2875 N N . SER A 1 368 ? -18.838 -6.492 31.713 1.00 94.00 368 SER A N 1
ATOM 2876 C CA . SER A 1 368 ? -19.110 -7.751 30.990 1.00 94.00 368 SER A CA 1
ATOM 2877 C C . SER A 1 368 ? -20.601 -8.074 30.821 1.00 94.00 368 SER A C 1
ATOM 2879 O O . SER A 1 368 ? -20.957 -9.041 30.150 1.00 94.00 368 SER A O 1
ATOM 2881 N N . GLY A 1 369 ? -21.493 -7.262 31.399 1.00 93.75 369 GLY A N 1
ATOM 2882 C CA . GLY A 1 369 ? -22.933 -7.383 31.206 1.00 93.75 369 GLY A CA 1
ATOM 2883 C C . GLY A 1 369 ? -23.650 -8.230 32.257 1.00 93.75 369 GLY A C 1
ATOM 2884 O O . GLY A 1 369 ? -24.787 -8.637 32.012 1.00 93.75 369 GLY A O 1
ATOM 2885 N N . ALA A 1 370 ? -23.075 -8.453 33.446 1.00 90.56 370 ALA A N 1
ATOM 2886 C CA . ALA A 1 370 ? -23.737 -9.223 34.509 1.00 90.56 370 ALA A CA 1
ATOM 2887 C C . ALA A 1 370 ? -25.138 -8.672 34.840 1.00 90.56 370 ALA A C 1
ATOM 2889 O O . ALA A 1 370 ? -26.119 -9.410 34.882 1.00 90.56 370 ALA A O 1
ATOM 2890 N N . ASN A 1 371 ? -25.271 -7.345 34.953 1.00 87.31 371 ASN A N 1
ATOM 2891 C CA . ASN A 1 371 ? -26.562 -6.682 35.185 1.00 87.31 371 ASN A CA 1
ATOM 2892 C C . ASN A 1 371 ? -27.593 -6.919 34.066 1.00 87.31 371 ASN A C 1
ATOM 2894 O O . ASN A 1 371 ? -28.800 -6.880 34.319 1.00 87.31 371 ASN A O 1
ATOM 2898 N N . TYR A 1 372 ? -27.136 -7.088 32.822 1.00 90.31 372 TYR A N 1
ATOM 2899 C CA . TYR A 1 372 ? -28.008 -7.368 31.682 1.00 90.31 372 TYR A CA 1
ATOM 2900 C C . TYR A 1 372 ? -28.575 -8.786 31.793 1.00 90.31 372 TYR A C 1
ATOM 2902 O O . TYR A 1 372 ? -29.796 -8.959 31.760 1.00 90.31 372 TYR A O 1
ATOM 2910 N N . TYR A 1 373 ? -27.712 -9.775 32.032 1.00 88.81 373 TYR A N 1
ATOM 2911 C CA . TYR A 1 373 ? -28.127 -11.170 32.174 1.00 88.81 373 TYR A CA 1
ATOM 2912 C C . TYR A 1 373 ? -28.931 -11.439 33.447 1.00 88.81 373 TYR A C 1
ATOM 2914 O O . TYR A 1 373 ? -29.914 -12.172 33.389 1.00 88.81 373 TYR A O 1
ATOM 2922 N N . ASP A 1 374 ? -28.625 -10.783 34.566 1.00 86.62 374 ASP A N 1
ATOM 2923 C CA . ASP A 1 374 ? -29.439 -10.883 35.785 1.00 86.62 374 ASP A CA 1
ATOM 2924 C C . ASP A 1 374 ? -30.888 -10.450 35.547 1.00 86.62 374 ASP A C 1
ATOM 2926 O O . ASP A 1 374 ? -31.834 -11.028 36.088 1.00 86.62 374 ASP A O 1
ATOM 2930 N N . ARG A 1 375 ? -31.087 -9.420 34.720 1.00 84.75 375 ARG A N 1
ATOM 2931 C CA . ARG A 1 375 ? -32.430 -8.972 34.341 1.00 84.75 375 ARG A CA 1
ATOM 2932 C C . ARG A 1 375 ? -33.082 -9.924 33.369 1.00 84.75 375 ARG A C 1
ATOM 2934 O O . ARG A 1 375 ? -34.256 -10.216 33.551 1.00 84.75 375 ARG A O 1
ATOM 2941 N N . TYR A 1 376 ? -32.328 -10.418 32.393 1.00 86.88 376 TYR A N 1
ATOM 2942 C CA . TYR A 1 376 ? -32.806 -11.447 31.482 1.00 86.88 376 TYR A CA 1
ATOM 2943 C C . TYR A 1 376 ? -33.345 -12.656 32.262 1.00 86.88 376 TYR A C 1
ATOM 2945 O O . TYR A 1 376 ? -34.492 -13.051 32.064 1.00 86.88 376 TYR A O 1
ATOM 2953 N N . LEU A 1 377 ? -32.571 -13.161 33.230 1.00 87.25 377 LEU A N 1
ATOM 2954 C CA . LEU A 1 377 ? -32.955 -14.265 34.111 1.00 87.25 377 LEU A CA 1
ATOM 2955 C C . LEU A 1 377 ? -34.211 -13.947 34.923 1.00 87.25 377 LEU A C 1
ATOM 2957 O O . LEU A 1 377 ? -35.162 -14.723 34.900 1.00 87.25 377 LEU A O 1
ATOM 2961 N N . LYS A 1 378 ? -34.266 -12.783 35.581 1.00 84.25 378 LYS A N 1
ATOM 2962 C CA . LYS A 1 378 ? -35.466 -12.361 36.322 1.00 84.25 378 LYS A CA 1
ATOM 2963 C C . LYS A 1 378 ? -36.695 -12.267 35.421 1.00 84.25 378 LYS A C 1
ATOM 2965 O O . LYS A 1 378 ? -37.775 -12.651 35.851 1.00 84.25 378 LYS A O 1
ATOM 2970 N N . THR A 1 379 ? -36.556 -11.783 34.188 1.00 87.44 379 THR A N 1
ATOM 2971 C CA . THR A 1 379 ? -37.673 -11.692 33.240 1.00 87.44 379 THR A CA 1
ATOM 2972 C C . THR A 1 379 ? -38.190 -13.075 32.848 1.00 87.44 379 THR A C 1
ATOM 2974 O O . THR A 1 379 ? -39.397 -13.292 32.908 1.00 87.44 379 THR A O 1
ATOM 2977 N N . VAL A 1 380 ? -37.312 -14.027 32.508 1.00 89.44 380 VAL A N 1
ATOM 2978 C CA . VAL A 1 380 ? -37.744 -15.383 32.112 1.00 89.44 380 VAL A CA 1
ATOM 2979 C C . VAL A 1 380 ? -38.205 -16.246 33.296 1.00 89.44 380 VAL A C 1
ATOM 2981 O O . VAL A 1 380 ? -38.981 -17.174 33.099 1.00 89.44 380 VAL A O 1
ATOM 2984 N N . GLN A 1 381 ? -37.782 -15.928 34.525 1.00 87.38 381 GLN A N 1
ATOM 2985 C CA . GLN A 1 381 ? -38.162 -16.631 35.763 1.00 87.38 381 GLN A CA 1
ATOM 2986 C C . GLN A 1 381 ? -39.357 -15.992 36.502 1.00 87.38 381 GLN A C 1
ATOM 2988 O O . GLN A 1 381 ? -39.607 -16.300 37.665 1.00 87.38 381 GLN A O 1
ATOM 2993 N N . GLY A 1 382 ? -40.109 -15.092 35.859 1.00 77.00 382 GLY A N 1
ATOM 2994 C CA . GLY A 1 382 ? -41.332 -14.528 36.449 1.00 77.00 382 GLY A CA 1
ATOM 2995 C C . GLY A 1 382 ? -41.093 -13.502 37.565 1.00 77.00 382 GLY A C 1
ATOM 2996 O O . GLY A 1 382 ? -41.938 -13.324 38.437 1.00 77.00 382 GLY A O 1
ATOM 2997 N N . GLY A 1 383 ? -39.951 -12.814 37.548 1.00 67.56 383 GLY A N 1
ATOM 2998 C CA . GLY A 1 383 ? -39.627 -11.700 38.445 1.00 67.56 383 GLY A CA 1
ATOM 2999 C C . GLY A 1 383 ? -38.813 -12.074 39.687 1.00 67.56 383 GLY A C 1
ATOM 3000 O O . GLY A 1 383 ? -38.386 -11.175 40.412 1.00 67.56 383 GLY A O 1
ATOM 3001 N N . ILE A 1 384 ? -38.539 -13.361 39.915 1.00 61.91 384 ILE A N 1
ATOM 3002 C CA . ILE A 1 384 ? -37.765 -13.859 41.060 1.00 61.91 384 ILE A CA 1
ATOM 3003 C C . ILE A 1 384 ? -36.555 -14.670 40.588 1.00 61.91 384 ILE A C 1
ATOM 3005 O O . ILE A 1 384 ? -36.654 -15.469 39.667 1.00 61.91 384 ILE A O 1
ATOM 3009 N N . SER A 1 385 ? -35.397 -14.455 41.214 1.00 60.91 385 SER A N 1
ATOM 3010 C CA . SER A 1 385 ? -34.208 -15.281 40.992 1.00 60.91 385 SER A CA 1
ATOM 3011 C C . SER A 1 385 ? -33.351 -15.302 42.253 1.00 60.91 385 SER A C 1
ATOM 3013 O O . SER A 1 385 ? -32.877 -14.254 42.698 1.00 60.91 385 SER A O 1
ATOM 3015 N N . SER A 1 386 ? -33.166 -16.487 42.837 1.00 62.97 386 SER A N 1
ATOM 3016 C CA . SER A 1 386 ? -32.372 -16.700 44.058 1.00 62.97 386 SER A CA 1
ATOM 3017 C C . SER A 1 386 ? -30.857 -16.690 43.805 1.00 62.97 386 SER A C 1
ATOM 3019 O O . SER A 1 386 ? -30.082 -16.716 44.754 1.00 62.97 386 SER A O 1
ATOM 3021 N N . THR A 1 387 ? -30.435 -16.664 42.536 1.00 62.88 387 THR A N 1
ATOM 3022 C CA . THR A 1 387 ? -29.039 -16.828 42.090 1.00 62.88 387 THR A CA 1
ATOM 3023 C C . THR A 1 387 ? -28.520 -15.630 41.290 1.00 62.88 387 THR A C 1
ATOM 3025 O O . THR A 1 387 ? -27.586 -15.779 40.509 1.00 62.88 387 THR A O 1
ATOM 3028 N N . ALA A 1 388 ? -29.139 -14.452 41.426 1.00 60.81 388 ALA A N 1
ATOM 3029 C CA . ALA A 1 388 ? -28.697 -13.246 40.723 1.00 60.81 388 ALA A CA 1
ATOM 3030 C C . ALA A 1 388 ? -27.245 -12.893 41.100 1.00 60.81 388 ALA A C 1
ATOM 3032 O O . ALA A 1 388 ? -26.918 -12.795 42.286 1.00 60.81 388 ALA A O 1
ATOM 3033 N N . ALA A 1 389 ? -26.392 -12.691 40.094 1.00 60.69 389 ALA A N 1
ATOM 3034 C CA . ALA A 1 389 ? -24.958 -12.475 40.266 1.00 60.69 389 ALA A CA 1
ATOM 3035 C C . ALA A 1 389 ? -24.641 -11.137 40.953 1.00 60.69 389 ALA A C 1
ATOM 3037 O O . ALA A 1 389 ? -23.644 -11.026 41.660 1.00 60.69 389 ALA A O 1
ATOM 3038 N N . MET A 1 390 ? -25.511 -10.135 40.799 1.00 60.53 390 MET A N 1
ATOM 3039 C CA . MET A 1 390 ? -25.344 -8.784 41.345 1.00 60.53 390 MET A CA 1
ATOM 3040 C C . MET A 1 390 ? -26.070 -8.585 42.695 1.00 60.53 390 MET A C 1
ATOM 3042 O O . MET A 1 390 ? -26.633 -7.522 42.963 1.00 60.53 390 MET A O 1
ATOM 3046 N N . GLY A 1 391 ? -26.119 -9.632 43.529 1.00 61.59 391 GLY A N 1
ATOM 3047 C CA . GLY A 1 391 ? -26.761 -9.635 44.850 1.00 61.59 391 GLY A CA 1
ATOM 3048 C C . GLY A 1 391 ? -25.914 -9.048 45.994 1.00 61.59 391 GLY A C 1
ATOM 3049 O O . GLY A 1 391 ? -24.868 -8.438 45.792 1.00 61.59 391 GLY A O 1
ATOM 3050 N N . LYS A 1 392 ? -26.370 -9.240 47.240 1.00 58.00 392 LYS A N 1
ATOM 3051 C CA . LYS A 1 392 ? -25.661 -8.789 48.453 1.00 58.00 392 LYS A CA 1
ATOM 3052 C C . LYS A 1 392 ? -24.314 -9.524 48.579 1.00 58.00 392 LYS A C 1
ATOM 3054 O O . LYS A 1 392 ? -24.315 -10.747 48.685 1.00 58.00 392 LYS A O 1
ATOM 3059 N N . GLY A 1 393 ? -23.195 -8.789 48.602 1.00 58.53 393 GLY A N 1
ATOM 3060 C CA . GLY A 1 393 ? -21.834 -9.346 48.723 1.00 58.53 393 GLY A CA 1
ATOM 3061 C C . GLY A 1 393 ? -20.949 -9.245 47.470 1.00 58.53 393 GLY A C 1
ATOM 3062 O O . GLY A 1 393 ? -19.862 -9.820 47.453 1.00 58.53 393 GLY A O 1
ATOM 3063 N N . VAL A 1 394 ? -21.383 -8.528 46.428 1.00 72.06 394 VAL A N 1
ATOM 3064 C CA . VAL A 1 394 ? -20.587 -8.295 45.209 1.00 72.06 394 VAL A CA 1
ATOM 3065 C C . VAL A 1 394 ? -19.374 -7.417 45.507 1.00 72.06 394 VAL A C 1
ATOM 3067 O O . VAL A 1 394 ? -19.489 -6.325 46.062 1.00 72.06 394 VAL A O 1
ATOM 3070 N N . THR A 1 395 ? -18.199 -7.866 45.069 1.00 66.44 395 THR A N 1
ATOM 3071 C CA . THR A 1 395 ? -16.919 -7.187 45.318 1.00 66.44 395 THR A CA 1
ATOM 3072 C C . THR A 1 395 ? -16.820 -5.814 44.659 1.00 66.44 395 THR A C 1
ATOM 3074 O O . THR A 1 395 ? -16.060 -4.978 45.129 1.00 66.44 395 THR A O 1
ATOM 3077 N N . GLU A 1 396 ? -17.596 -5.528 43.610 1.00 72.69 396 GLU A N 1
ATOM 3078 C CA . GLU A 1 396 ? -17.576 -4.220 42.941 1.00 72.69 396 GLU A CA 1
ATOM 3079 C C . GLU A 1 396 ? -18.063 -3.057 43.812 1.00 72.69 396 GLU A C 1
ATOM 3081 O O . GLU A 1 396 ? -17.738 -1.904 43.523 1.00 72.69 396 GLU A O 1
ATOM 3086 N N . GLU A 1 397 ? -18.815 -3.316 44.888 1.00 70.88 397 GLU A N 1
ATOM 3087 C CA . GLU A 1 397 ? -19.232 -2.255 45.814 1.00 70.88 397 GLU A CA 1
ATOM 3088 C C . GLU A 1 397 ? -18.029 -1.564 46.472 1.00 70.88 397 GLU A C 1
ATOM 3090 O O . GLU A 1 397 ? -18.070 -0.353 46.684 1.00 70.88 397 GLU A O 1
ATOM 3095 N N . GLN A 1 398 ? -16.913 -2.282 46.654 1.00 67.62 398 GLN A N 1
ATOM 3096 C CA . GLN A 1 398 ? -15.673 -1.736 47.220 1.00 67.62 398 GLN A CA 1
ATOM 3097 C C . GLN A 1 398 ? -15.036 -0.634 46.355 1.00 67.62 398 GLN A C 1
ATOM 3099 O O . GLN A 1 398 ? -14.195 0.121 46.834 1.00 67.62 398 GLN A O 1
ATOM 3104 N N . PHE A 1 399 ? -15.399 -0.539 45.070 1.00 70.75 399 PHE A N 1
ATOM 3105 C CA . PHE A 1 399 ? -14.864 0.479 44.162 1.00 70.75 399 PHE A CA 1
ATOM 3106 C C . PHE A 1 399 ? -15.666 1.784 44.178 1.00 70.75 399 PHE A C 1
ATOM 3108 O O . PHE A 1 399 ? -15.237 2.760 43.564 1.00 70.75 399 PHE A O 1
ATOM 3115 N N . LYS A 1 400 ? -16.810 1.817 44.874 1.00 60.62 400 LYS A N 1
ATOM 3116 C CA . LYS A 1 400 ? -17.649 3.016 45.024 1.00 60.62 400 LYS A CA 1
ATOM 3117 C C . LYS A 1 400 ? -17.198 3.913 46.183 1.00 60.62 400 LYS A C 1
ATOM 3119 O O . LYS A 1 400 ? -17.545 5.090 46.195 1.00 60.62 400 LYS A O 1
ATOM 3124 N N . GLU A 1 401 ? -16.439 3.378 47.139 1.00 48.59 401 GLU A N 1
ATOM 3125 C CA . GLU A 1 401 ? -16.005 4.099 48.340 1.00 48.59 401 GLU A CA 1
ATOM 3126 C C . GLU A 1 401 ? -14.592 4.689 48.192 1.00 48.59 401 GLU A C 1
ATOM 3128 O O . GLU A 1 401 ? -13.669 4.062 47.669 1.00 48.59 401 GLU A O 1
ATOM 3133 N N . SER A 1 402 ? -14.403 5.915 48.686 1.00 44.47 402 SER A N 1
ATOM 3134 C CA . SER A 1 402 ? -13.085 6.536 48.840 1.00 44.47 402 SER A CA 1
ATOM 3135 C C . SER A 1 402 ? -12.370 5.946 50.056 1.00 44.47 402 SER A C 1
ATOM 3137 O O . SER A 1 402 ? -12.892 6.030 51.167 1.00 44.47 402 SER A O 1
ATOM 3139 N N . TRP A 1 403 ? -11.166 5.402 49.870 1.00 44.72 403 TRP A N 1
ATOM 3140 C CA . TRP A 1 403 ? -10.401 4.763 50.946 1.00 44.72 403 TRP A CA 1
ATOM 3141 C C . TRP A 1 403 ? -9.066 5.471 51.204 1.00 44.72 403 TRP A C 1
ATOM 3143 O O . TRP A 1 403 ? -8.346 5.809 50.263 1.00 44.72 403 TRP A O 1
ATOM 3153 N N . THR A 1 404 ? -8.703 5.649 52.477 1.00 38.38 404 THR A N 1
ATOM 3154 C CA . THR A 1 404 ? -7.396 6.162 52.917 1.00 38.38 404 THR A CA 1
ATOM 3155 C C . THR A 1 404 ? -6.583 5.044 53.565 1.00 38.38 404 THR A C 1
ATOM 3157 O O . THR A 1 404 ? -7.055 4.337 54.449 1.00 38.38 404 THR A O 1
ATOM 3160 N N . ARG A 1 405 ? -5.333 4.862 53.121 1.00 41.62 405 ARG A N 1
ATOM 3161 C CA . ARG A 1 405 ? -4.411 3.863 53.684 1.00 41.62 405 ARG A CA 1
ATOM 3162 C C . ARG A 1 405 ? -3.462 4.545 54.681 1.00 41.62 405 ARG A C 1
ATOM 3164 O O . ARG A 1 405 ? -2.751 5.461 54.267 1.00 41.62 405 ARG A O 1
ATOM 3171 N N . PRO A 1 406 ? -3.375 4.111 55.949 1.00 32.88 406 PRO A N 1
ATOM 3172 C CA . PRO A 1 406 ? -2.301 4.547 56.838 1.00 32.88 406 PRO A CA 1
ATOM 3173 C C . PRO A 1 406 ? -0.955 3.993 56.335 1.00 32.88 406 PRO A C 1
ATOM 3175 O O . PRO A 1 406 ? -0.846 2.794 56.088 1.00 32.88 406 PRO A O 1
ATOM 3178 N N . GLY A 1 407 ? 0.064 4.847 56.170 1.00 41.66 407 GLY A N 1
ATOM 3179 C CA . GLY A 1 407 ? 1.455 4.412 55.944 1.00 41.66 407 GLY A CA 1
ATOM 3180 C C . GLY A 1 407 ? 2.020 4.491 54.517 1.00 41.66 407 GLY A C 1
ATOM 3181 O O . GLY A 1 407 ? 3.087 3.935 54.272 1.00 41.66 407 GLY A O 1
ATOM 3182 N N . ALA A 1 408 ? 1.381 5.190 53.572 1.00 41.28 408 ALA A N 1
ATOM 3183 C CA . ALA A 1 408 ? 2.008 5.521 52.284 1.00 41.28 408 ALA A CA 1
ATOM 3184 C C . ALA A 1 408 ? 3.006 6.691 52.443 1.00 41.28 408 ALA A C 1
ATOM 3186 O O . ALA A 1 408 ? 2.749 7.807 52.004 1.00 41.28 408 ALA A O 1
ATOM 3187 N N . ALA A 1 409 ? 4.124 6.452 53.132 1.00 34.28 409 ALA A N 1
ATOM 3188 C CA . ALA A 1 409 ? 5.210 7.419 53.262 1.00 34.28 409 ALA A CA 1
ATOM 3189 C C . ALA A 1 409 ? 6.126 7.347 52.029 1.00 34.28 409 ALA A C 1
ATOM 3191 O O . ALA A 1 409 ? 6.951 6.443 51.906 1.00 34.28 409 ALA A O 1
ATOM 3192 N N . GLY A 1 410 ? 5.982 8.306 51.113 1.00 34.38 410 GLY A N 1
ATOM 3193 C CA . GLY A 1 410 ? 7.091 8.719 50.256 1.00 34.38 410 GLY A CA 1
ATOM 3194 C C . GLY A 1 410 ? 8.066 9.554 51.089 1.00 34.38 410 GLY A C 1
ATOM 3195 O O . GLY A 1 410 ? 7.636 10.364 51.906 1.00 34.38 410 GLY A O 1
ATOM 3196 N N . MET A 1 411 ? 9.371 9.337 50.918 1.00 37.12 411 MET A N 1
ATOM 3197 C CA . MET A 1 411 ? 10.400 10.193 51.510 1.00 37.12 411 MET A CA 1
ATOM 3198 C C . MET A 1 411 ? 10.237 11.627 50.984 1.00 37.12 411 MET A C 1
ATOM 3200 O O . MET A 1 411 ? 10.465 11.886 49.805 1.00 37.12 411 MET A O 1
ATOM 3204 N N . GLY A 1 412 ? 9.826 12.536 51.863 1.00 32.50 412 GLY A N 1
ATOM 3205 C CA . GLY A 1 412 ? 9.641 13.958 51.586 1.00 32.50 412 GLY A CA 1
ATOM 3206 C C . GLY A 1 412 ? 8.661 14.547 52.594 1.00 32.50 412 GLY A C 1
ATOM 3207 O O . GLY A 1 412 ? 7.504 14.142 52.637 1.00 32.50 412 GLY A O 1
ATOM 3208 N N . GLU A 1 413 ? 9.146 15.441 53.451 1.00 35.94 413 GLU A N 1
ATOM 3209 C CA . GLU A 1 413 ? 8.375 16.075 54.521 1.00 35.94 413 GLU A CA 1
ATOM 3210 C C . GLU A 1 413 ? 7.090 16.730 53.991 1.00 35.94 413 GLU A C 1
ATOM 3212 O O . GLU A 1 413 ? 7.120 17.581 53.104 1.00 35.94 413 GLU A O 1
ATOM 3217 N N . GLY A 1 414 ? 5.954 16.323 54.560 1.00 32.38 414 GLY A N 1
ATOM 3218 C CA . GLY A 1 414 ? 4.631 16.857 54.251 1.00 32.38 414 GLY A CA 1
ATOM 3219 C C . GLY A 1 414 ? 3.591 15.745 54.156 1.00 32.38 414 GLY A C 1
ATOM 3220 O O . GLY A 1 414 ? 3.604 14.932 53.236 1.00 32.38 414 GLY A O 1
ATOM 3221 N N . THR A 1 415 ? 2.668 15.704 55.113 1.00 29.17 415 THR A N 1
ATOM 3222 C CA . THR A 1 415 ? 1.467 14.860 55.102 1.00 29.17 415 THR A CA 1
ATOM 3223 C C . THR A 1 415 ? 0.660 15.096 53.819 1.00 29.17 415 THR A C 1
ATOM 3225 O O . THR A 1 415 ? -0.165 16.004 53.746 1.00 29.17 415 THR A O 1
ATOM 3228 N N . SER A 1 416 ? 0.884 14.279 52.786 1.00 30.83 416 SER A N 1
ATOM 3229 C CA . SER A 1 416 ? 0.072 14.315 51.568 1.00 30.83 416 SER A CA 1
ATOM 3230 C C . SER A 1 416 ? -1.219 13.519 51.780 1.00 30.83 416 SER A C 1
ATOM 3232 O O . SER A 1 416 ? -1.259 12.290 51.798 1.00 30.83 416 SER A O 1
ATOM 3234 N N . LEU A 1 417 ? -2.311 14.254 51.980 1.00 31.95 417 LEU A N 1
ATOM 3235 C CA . LEU A 1 417 ? -3.670 13.738 51.875 1.00 31.95 417 LEU A CA 1
ATOM 3236 C C . LEU A 1 417 ? -3.945 13.390 50.404 1.00 31.95 417 LEU A C 1
ATOM 3238 O O . LEU A 1 417 ? -4.148 14.280 49.581 1.00 31.95 417 LEU A O 1
ATOM 3242 N N . VAL A 1 418 ? -3.990 12.102 50.056 1.00 34.41 418 VAL A N 1
ATOM 3243 C CA . VAL A 1 418 ? -4.561 11.672 48.769 1.00 34.41 418 VAL A CA 1
ATOM 3244 C C . VAL A 1 418 ? -6.078 11.588 48.938 1.00 34.41 418 VAL A C 1
ATOM 3246 O O . VAL A 1 418 ? -6.626 10.546 49.289 1.00 34.41 418 VAL A O 1
ATOM 3249 N N . VAL A 1 419 ? -6.765 12.714 48.726 1.00 30.02 419 VAL A N 1
ATOM 3250 C CA . VAL A 1 419 ? -8.229 12.760 48.607 1.00 30.02 419 VAL A CA 1
ATOM 3251 C C . VAL A 1 419 ? -8.593 12.526 47.145 1.00 30.02 419 VAL A C 1
ATOM 3253 O O . VAL A 1 419 ? -8.530 13.438 46.324 1.00 30.02 419 VAL A O 1
ATOM 3256 N N . ALA A 1 420 ? -9.000 11.304 46.810 1.00 37.50 420 ALA A N 1
ATOM 3257 C CA . ALA A 1 420 ? -9.646 11.019 45.535 1.00 37.50 420 ALA A CA 1
ATOM 3258 C C . ALA A 1 420 ? -11.163 11.222 45.695 1.00 37.50 420 ALA A C 1
ATOM 3260 O O . ALA A 1 420 ? -11.882 10.305 46.088 1.00 37.50 420 ALA A O 1
ATOM 3261 N N . LYS A 1 421 ? -11.654 12.442 45.431 1.00 28.84 421 LYS A N 1
ATOM 3262 C CA . LYS A 1 421 ? -13.091 12.674 45.209 1.00 28.84 421 LYS A CA 1
ATOM 3263 C C . LYS A 1 421 ? -13.481 12.023 43.880 1.00 28.84 421 LYS A C 1
ATOM 3265 O O . LYS A 1 421 ? -12.844 12.297 42.864 1.00 28.84 421 LYS A O 1
ATOM 3270 N N . SER A 1 422 ? -14.562 11.244 43.852 1.00 33.84 422 SER A N 1
ATOM 3271 C CA . SER A 1 422 ? -15.287 10.997 42.604 1.00 33.84 422 SER A CA 1
ATOM 3272 C C . SER A 1 422 ? -15.796 12.351 42.105 1.00 33.84 422 SER A C 1
ATOM 3274 O O . SER A 1 422 ? -16.657 12.956 42.746 1.00 33.84 422 SER A O 1
ATOM 3276 N N . ARG A 1 423 ? -15.233 12.886 41.019 1.00 35.88 423 ARG A N 1
ATOM 3277 C CA . ARG A 1 423 ? -15.723 14.136 40.427 1.00 35.88 423 ARG A CA 1
ATOM 3278 C C . ARG A 1 423 ? -17.113 13.908 39.831 1.00 35.88 423 ARG A C 1
ATOM 3280 O O . ARG A 1 423 ? -17.255 13.526 38.678 1.00 35.88 423 ARG A O 1
ATOM 3287 N N . MET A 1 424 ? -18.129 14.199 40.627 1.00 33.88 424 MET A N 1
ATOM 3288 C CA . MET A 1 424 ? -19.303 14.921 40.162 1.00 33.88 424 MET A CA 1
ATOM 3289 C C . MET A 1 424 ? -19.212 16.317 40.780 1.00 33.88 424 MET A C 1
ATOM 3291 O O . MET A 1 424 ? -19.555 16.455 41.943 1.00 33.88 424 MET A O 1
ATOM 3295 N N . GLU A 1 425 ? -18.638 17.283 40.050 1.00 33.44 425 GLU A N 1
ATOM 3296 C CA . GLU A 1 425 ? -18.885 18.743 40.113 1.00 33.44 425 GLU A CA 1
ATOM 3297 C C . GLU A 1 425 ? -17.767 19.515 39.378 1.00 33.44 425 GLU A C 1
ATOM 3299 O O . GLU A 1 425 ? -16.585 19.166 39.429 1.00 33.44 425 GLU A O 1
ATOM 3304 N N . ASP A 1 426 ? -18.179 20.542 38.635 1.00 42.53 426 ASP A N 1
ATOM 3305 C CA . ASP A 1 426 ? -17.617 20.983 37.350 1.00 42.53 426 ASP A CA 1
ATOM 3306 C C . ASP A 1 426 ? -16.796 22.295 37.430 1.00 42.53 426 ASP A C 1
ATOM 3308 O O . ASP A 1 426 ? -16.828 23.121 36.522 1.00 42.53 426 ASP A O 1
ATOM 3312 N N . GLU A 1 427 ? -16.052 22.538 38.519 1.00 35.31 427 GLU A N 1
ATOM 3313 C CA . GLU A 1 427 ? -15.361 23.838 38.706 1.00 35.31 427 GLU A CA 1
ATOM 3314 C C . GLU A 1 427 ? -13.831 23.816 38.537 1.00 35.31 427 GLU A C 1
ATOM 3316 O O . GLU A 1 427 ? -13.226 24.816 38.153 1.00 35.31 427 GLU A O 1
ATOM 3321 N N . LEU A 1 428 ? -13.171 22.667 38.688 1.00 39.69 428 LEU A N 1
ATOM 3322 C CA . LEU A 1 428 ? -11.698 22.603 38.717 1.00 39.69 428 LEU A CA 1
ATOM 3323 C C . LEU A 1 428 ? -11.004 22.603 37.335 1.00 39.69 428 LEU A C 1
ATOM 3325 O O . LEU A 1 428 ? -9.774 22.547 37.262 1.00 39.69 428 LEU A O 1
ATOM 3329 N N . VAL A 1 429 ? -11.749 22.620 36.225 1.00 38.25 429 VAL A N 1
ATOM 3330 C CA . VAL A 1 429 ? -11.161 22.671 34.868 1.00 38.25 429 VAL A CA 1
ATOM 3331 C C . VAL A 1 429 ? -10.857 24.113 34.442 1.00 38.25 429 VAL A C 1
ATOM 3333 O O . VAL A 1 429 ? -9.916 24.338 33.683 1.00 38.25 429 VAL A O 1
ATOM 3336 N N . LYS A 1 430 ? -11.564 25.113 34.987 1.00 35.69 430 LYS A N 1
ATOM 3337 C CA . LYS A 1 430 ? -11.323 26.526 34.650 1.00 35.69 430 LYS A CA 1
ATOM 3338 C C . LYS A 1 430 ? -10.045 27.080 35.283 1.00 35.69 430 LYS A C 1
ATOM 3340 O O . LYS A 1 430 ? -9.316 27.805 34.614 1.00 35.69 430 LYS A O 1
ATOM 3345 N N . GLU A 1 431 ? -9.715 26.687 36.512 1.00 39.62 431 GLU A N 1
ATOM 3346 C CA . GLU A 1 431 ? -8.515 27.188 37.205 1.00 39.62 431 GLU A CA 1
ATOM 3347 C C . GLU A 1 431 ? -7.213 26.633 36.607 1.00 39.62 431 GLU A C 1
ATOM 3349 O O . GLU A 1 431 ? -6.244 27.369 36.423 1.00 39.62 431 GLU A O 1
ATOM 3354 N N . ARG A 1 432 ? -7.202 25.362 36.181 1.00 41.31 432 ARG A N 1
ATOM 3355 C CA . ARG A 1 432 ? -5.991 24.714 35.645 1.00 41.31 432 ARG A CA 1
ATOM 3356 C C . ARG A 1 432 ? -5.583 25.222 34.259 1.00 41.31 432 ARG A C 1
ATOM 3358 O O . ARG A 1 432 ? -4.400 25.220 33.929 1.00 41.31 432 ARG A O 1
ATOM 3365 N N . VAL A 1 433 ? -6.543 25.700 33.463 1.00 38.66 433 VAL A N 1
ATOM 3366 C CA . VAL A 1 433 ? -6.286 26.319 32.149 1.00 38.66 433 VAL A CA 1
ATOM 3367 C C . VAL A 1 433 ? -5.718 27.737 32.296 1.00 38.66 433 VAL A C 1
ATOM 3369 O O . VAL A 1 433 ? -4.905 28.160 31.472 1.00 38.66 433 VAL A O 1
ATOM 3372 N N . VAL A 1 434 ? -6.082 28.462 33.358 1.00 42.56 434 VAL A N 1
ATOM 3373 C CA . VAL A 1 434 ? -5.519 29.790 33.664 1.00 42.56 434 VAL A CA 1
ATOM 3374 C C . VAL A 1 434 ? -4.085 29.660 34.190 1.00 42.56 434 VAL A C 1
ATOM 3376 O O . VAL A 1 434 ? -3.193 30.367 33.724 1.00 42.56 434 VAL A O 1
ATOM 3379 N N . GLU A 1 435 ? -3.830 28.687 35.065 1.00 40.34 435 GLU A N 1
ATOM 3380 C CA . GLU A 1 435 ? -2.509 28.466 35.666 1.00 40.34 435 GLU A CA 1
ATOM 3381 C C . GLU A 1 435 ? -1.459 27.963 34.648 1.00 40.34 435 GLU A C 1
ATOM 3383 O O . GLU A 1 435 ? -0.283 28.340 34.703 1.00 40.34 435 GLU A O 1
ATOM 3388 N N . LEU A 1 436 ? -1.880 27.162 33.659 1.00 40.53 436 LEU A N 1
ATOM 3389 C CA . LEU A 1 436 ? -1.020 26.724 32.551 1.00 40.53 436 LEU A CA 1
ATOM 3390 C C . LEU A 1 436 ? -0.647 27.883 31.611 1.00 40.53 436 LEU A C 1
ATOM 3392 O O . LEU A 1 436 ? 0.519 27.998 31.228 1.00 40.53 436 LEU A O 1
ATOM 3396 N N . ARG A 1 437 ? -1.584 28.801 31.327 1.00 42.31 437 ARG A N 1
ATOM 3397 C CA . ARG A 1 437 ? -1.318 30.004 30.515 1.00 42.31 437 ARG A CA 1
ATOM 3398 C C . ARG A 1 437 ? -0.344 30.975 31.191 1.00 42.31 437 ARG A C 1
ATOM 3400 O O . ARG A 1 437 ? 0.442 31.628 30.506 1.00 42.31 437 ARG A O 1
ATOM 3407 N N . GLU A 1 438 ? -0.344 31.063 32.521 1.00 42.09 438 GLU A N 1
ATOM 3408 C CA . GLU A 1 438 ? 0.622 31.894 33.255 1.00 42.09 438 GLU A CA 1
ATOM 3409 C C . GLU A 1 438 ? 2.015 31.255 33.366 1.00 42.09 438 GLU A C 1
ATOM 3411 O O . GLU A 1 438 ? 3.026 31.965 33.324 1.00 42.09 438 GLU A O 1
ATOM 3416 N N . ARG A 1 439 ? 2.098 29.918 33.444 1.00 42.56 439 ARG A N 1
ATOM 3417 C CA . ARG A 1 439 ? 3.380 29.187 33.435 1.00 42.56 439 ARG A CA 1
ATOM 3418 C C . ARG A 1 439 ? 4.088 29.243 32.082 1.00 42.56 439 ARG A C 1
ATOM 3420 O O . ARG A 1 439 ? 5.315 29.344 32.060 1.00 42.56 439 ARG A O 1
ATOM 3427 N N . GLU A 1 440 ? 3.353 29.241 30.973 1.00 43.25 440 GLU A N 1
ATOM 3428 C CA . GLU A 1 440 ? 3.938 29.417 29.635 1.00 43.25 440 GLU A CA 1
ATOM 3429 C C . GLU A 1 440 ? 4.497 30.830 29.428 1.00 43.25 440 GLU A C 1
ATOM 3431 O O . GLU A 1 440 ? 5.574 30.992 28.855 1.00 43.25 440 GLU A O 1
ATOM 3436 N N . ARG A 1 441 ? 3.855 31.853 30.008 1.00 39.00 441 ARG A N 1
ATOM 3437 C CA . ARG A 1 441 ? 4.327 33.246 29.942 1.00 39.00 441 ARG A CA 1
ATOM 3438 C C . ARG A 1 441 ? 5.656 33.482 30.673 1.00 39.00 441 ARG A C 1
ATOM 3440 O O . ARG A 1 441 ? 6.389 34.398 30.316 1.00 39.00 441 ARG A O 1
ATOM 3447 N N . LYS A 1 442 ? 5.990 32.658 31.676 1.00 37.91 442 LYS A N 1
ATOM 3448 C CA . LYS A 1 442 ? 7.232 32.775 32.469 1.00 37.91 442 LYS A CA 1
ATOM 3449 C C . LYS A 1 442 ? 8.419 31.966 31.929 1.00 37.91 442 LYS A C 1
ATOM 3451 O O . LYS A 1 442 ? 9.537 32.205 32.370 1.00 37.91 442 LYS A O 1
ATOM 3456 N N . LYS A 1 443 ? 8.227 31.055 30.965 1.00 41.22 443 LYS A N 1
ATOM 3457 C CA . LYS A 1 443 ? 9.323 30.260 30.365 1.00 41.22 443 LYS A CA 1
ATOM 3458 C C . LYS A 1 443 ? 10.050 30.945 29.195 1.00 41.22 443 LYS A C 1
ATOM 3460 O O . LYS A 1 443 ? 11.018 30.392 28.689 1.00 41.22 443 LYS A O 1
ATOM 3465 N N . GLN A 1 444 ? 9.644 32.152 28.791 1.00 34.03 444 GLN A N 1
ATOM 3466 C CA . GLN A 1 444 ? 10.268 32.904 27.687 1.00 34.03 444 GLN A CA 1
ATOM 3467 C C . GLN A 1 444 ? 11.534 33.712 28.058 1.00 34.03 444 GLN A C 1
ATOM 3469 O O . GLN A 1 444 ? 12.009 34.492 27.238 1.00 34.03 444 GLN A O 1
ATOM 3474 N N . LEU A 1 445 ? 12.133 33.532 29.243 1.00 31.33 445 LEU A N 1
ATOM 3475 C CA . LEU A 1 445 ? 13.342 34.268 29.652 1.00 31.33 445 LEU A CA 1
ATOM 3476 C C . LEU A 1 445 ? 14.389 33.355 30.325 1.00 31.33 445 LEU A C 1
ATOM 3478 O O . LEU A 1 445 ? 14.247 33.014 31.496 1.00 31.33 445 LEU A O 1
ATOM 3482 N N . GLY A 1 446 ? 15.478 33.038 29.607 1.00 27.20 446 GLY A N 1
ATOM 3483 C CA . GLY A 1 446 ? 16.789 32.665 30.185 1.00 27.20 446 GLY A CA 1
ATOM 3484 C C . GLY A 1 446 ? 17.410 31.322 29.733 1.00 27.20 446 GLY A C 1
ATOM 3485 O O . GLY A 1 446 ? 16.662 30.414 29.393 1.00 27.20 446 GLY A O 1
ATOM 3486 N N . PRO A 1 447 ? 18.761 31.187 29.689 1.00 33.25 447 PRO A N 1
ATOM 3487 C CA . PRO A 1 447 ? 19.468 30.559 28.563 1.00 33.25 447 PRO A CA 1
ATOM 3488 C C . PRO A 1 447 ? 20.172 29.202 28.829 1.00 33.25 447 PRO A C 1
ATOM 3490 O O . PRO A 1 447 ? 20.181 28.666 29.931 1.00 33.25 447 PRO A O 1
ATOM 3493 N N . ALA A 1 448 ? 20.752 28.687 27.736 1.00 29.94 448 ALA A N 1
ATOM 3494 C CA . ALA A 1 448 ? 21.384 27.391 27.456 1.00 29.94 448 ALA A CA 1
ATOM 3495 C C . ALA A 1 448 ? 22.516 26.894 28.385 1.00 29.94 448 ALA A C 1
ATOM 3497 O O . ALA A 1 448 ? 23.314 27.691 28.868 1.00 29.94 448 ALA A O 1
ATOM 3498 N N . ASN A 1 449 ? 22.678 25.558 28.482 1.00 25.31 449 ASN A N 1
ATOM 3499 C CA . ASN A 1 449 ? 23.882 24.830 28.020 1.00 25.31 449 ASN A CA 1
ATOM 3500 C C . ASN A 1 449 ? 23.842 23.300 28.275 1.00 25.31 449 ASN A C 1
ATOM 3502 O O . ASN A 1 449 ? 23.659 22.858 29.400 1.00 25.31 449 ASN A O 1
ATOM 3506 N N . GLY A 1 450 ? 24.114 22.534 27.206 1.00 23.41 450 GLY A N 1
ATOM 3507 C CA . GLY A 1 450 ? 25.057 21.402 27.136 1.00 23.41 450 GLY A CA 1
ATOM 3508 C C . GLY A 1 450 ? 24.803 20.090 27.897 1.00 23.41 450 GLY A C 1
ATOM 3509 O O . GLY A 1 450 ? 25.049 20.025 29.091 1.00 23.41 450 GLY A O 1
ATOM 3510 N N . LEU A 1 451 ? 24.569 18.994 27.156 1.00 22.77 451 LEU A N 1
ATOM 3511 C CA . LEU A 1 451 ? 25.494 17.843 27.133 1.00 22.77 451 LEU A CA 1
ATOM 3512 C C . LEU A 1 451 ? 25.195 16.884 25.961 1.00 22.77 451 LEU A C 1
ATOM 3514 O O . LEU A 1 451 ? 24.072 16.424 25.781 1.00 22.77 451 LEU A O 1
ATOM 3518 N N . ARG A 1 452 ? 26.235 16.573 25.178 1.00 23.20 452 ARG A N 1
ATOM 3519 C CA . ARG A 1 452 ? 26.297 15.471 24.202 1.00 23.20 452 ARG A CA 1
ATOM 3520 C C . ARG A 1 452 ? 26.582 14.160 24.936 1.00 23.20 452 ARG A C 1
ATOM 3522 O O . ARG A 1 452 ? 27.530 14.143 25.714 1.00 23.20 452 ARG A O 1
ATOM 3529 N N . VAL A 1 453 ? 25.918 13.061 24.567 1.00 22.69 453 VAL A N 1
ATOM 3530 C CA . VAL A 1 453 ? 26.513 11.710 24.626 1.00 22.69 453 VAL A CA 1
ATOM 3531 C C . VAL A 1 453 ? 26.089 10.907 23.396 1.00 22.69 453 VAL A C 1
ATOM 3533 O O . VAL A 1 453 ? 24.952 10.976 22.940 1.00 22.69 453 VAL A O 1
ATOM 3536 N N . SER A 1 454 ? 27.080 10.214 22.845 1.00 20.73 454 SER A N 1
ATOM 3537 C CA . SER A 1 454 ? 27.107 9.520 21.566 1.00 20.73 454 SER A CA 1
ATOM 3538 C C . SER A 1 454 ? 26.462 8.134 21.604 1.00 20.73 454 SER A C 1
ATOM 3540 O O . SER A 1 454 ? 26.471 7.436 22.614 1.00 20.73 454 SER A O 1
ATOM 3542 N N . VAL A 1 455 ? 25.990 7.756 20.420 1.00 20.73 455 VAL A N 1
ATOM 3543 C CA . VAL A 1 455 ? 25.553 6.444 19.938 1.00 20.73 455 VAL A CA 1
ATOM 3544 C C . VAL A 1 455 ? 26.587 5.346 20.208 1.00 20.73 455 VAL A C 1
ATOM 3546 O O . VAL A 1 455 ? 27.780 5.562 19.995 1.00 20.73 455 VAL A O 1
ATOM 3549 N N . CYS A 1 456 ? 26.109 4.143 20.537 1.00 20.39 456 CYS A N 1
ATOM 3550 C CA . CYS A 1 456 ? 26.756 2.902 20.118 1.00 20.39 456 CYS A CA 1
ATOM 3551 C C . CYS A 1 456 ? 25.690 1.832 19.836 1.00 20.39 456 CYS A C 1
ATOM 3553 O O . CYS A 1 456 ? 24.983 1.383 20.736 1.00 20.39 456 CYS A O 1
ATOM 3555 N N . ALA A 1 457 ? 25.565 1.469 18.561 1.00 21.23 457 ALA A N 1
ATOM 3556 C CA . ALA A 1 457 ? 24.804 0.330 18.076 1.00 21.23 457 ALA A CA 1
ATOM 3557 C C . ALA A 1 457 ? 25.748 -0.869 17.942 1.00 21.23 457 ALA A C 1
ATOM 3559 O O . ALA A 1 457 ? 26.836 -0.719 17.391 1.00 21.23 457 ALA A O 1
ATOM 3560 N N . VAL A 1 458 ? 25.311 -2.058 18.363 1.00 22.42 458 VAL A N 1
ATOM 3561 C CA . VAL A 1 458 ? 25.830 -3.331 17.842 1.00 22.42 458 VAL A CA 1
ATOM 3562 C C . VAL A 1 458 ? 24.651 -4.280 17.644 1.00 22.42 458 VAL A C 1
ATOM 3564 O O . VAL A 1 458 ? 23.815 -4.464 18.526 1.00 22.42 458 VAL A O 1
ATOM 3567 N N . ALA A 1 459 ? 24.581 -4.817 16.431 1.00 25.33 459 ALA A N 1
ATOM 3568 C CA . ALA A 1 459 ? 23.515 -5.637 15.893 1.00 25.33 459 ALA A CA 1
ATOM 3569 C C . ALA A 1 459 ? 23.698 -7.137 16.183 1.00 25.33 459 ALA A C 1
ATOM 3571 O O . ALA A 1 459 ? 24.822 -7.618 16.308 1.00 25.33 459 ALA A O 1
ATOM 3572 N N . GLY A 1 460 ? 22.579 -7.869 16.115 1.00 24.05 460 GLY A N 1
ATOM 3573 C CA . GLY A 1 460 ? 22.526 -9.158 15.418 1.00 24.05 460 GLY A CA 1
ATOM 3574 C C . GLY A 1 460 ? 2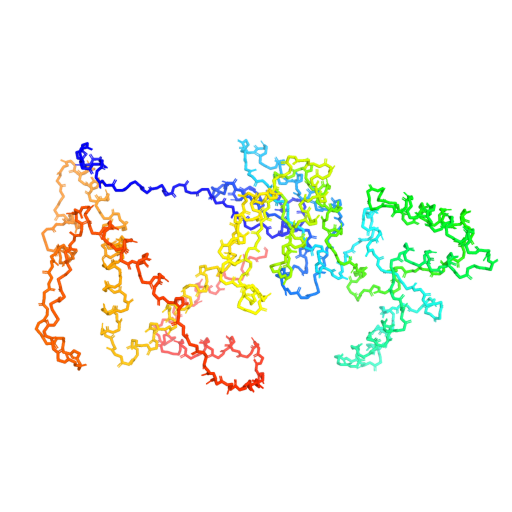2.295 -10.404 16.271 1.00 24.05 460 GLY A C 1
ATOM 3575 O O . GLY A 1 460 ? 23.258 -10.981 16.752 1.00 24.05 460 GLY A O 1
ATOM 3576 N N . VAL A 1 461 ? 21.048 -10.901 16.308 1.00 25.81 461 VAL A N 1
ATOM 3577 C CA . VAL A 1 461 ? 20.745 -12.349 16.294 1.00 25.81 461 VAL A CA 1
ATOM 3578 C C . VAL A 1 461 ? 19.428 -12.600 15.540 1.00 25.81 461 VAL A C 1
ATOM 3580 O O . VAL A 1 461 ? 18.424 -11.923 15.750 1.00 25.81 461 VAL A O 1
ATOM 3583 N N . SER A 1 462 ? 19.475 -13.579 14.637 1.00 25.53 462 SER A N 1
ATOM 3584 C CA . SER A 1 462 ? 18.462 -13.995 13.663 1.00 25.53 462 SER A CA 1
ATOM 3585 C C . SER A 1 462 ? 17.141 -14.520 14.254 1.00 25.53 462 SER A C 1
ATOM 3587 O O . SER A 1 462 ? 17.113 -15.282 15.217 1.00 25.53 462 SER A O 1
ATOM 3589 N N . LEU A 1 463 ? 16.036 -14.192 13.575 1.00 31.39 463 LEU A N 1
ATOM 3590 C CA . LEU A 1 463 ? 14.637 -14.431 13.969 1.00 31.39 463 LEU A CA 1
ATOM 3591 C C . LEU A 1 463 ? 14.094 -15.861 13.742 1.00 31.39 463 LEU A C 1
ATOM 3593 O O . LEU A 1 463 ? 12.902 -16.098 13.926 1.00 31.39 463 LEU A O 1
ATOM 3597 N N . VAL A 1 464 ? 14.931 -16.832 13.364 1.00 28.66 464 VAL A N 1
ATOM 3598 C CA . VAL A 1 464 ? 14.467 -18.204 13.056 1.00 28.66 464 VAL A CA 1
ATOM 3599 C C . VAL A 1 464 ? 14.634 -19.165 14.244 1.00 28.66 464 VAL A C 1
ATOM 3601 O O . VAL A 1 464 ? 13.851 -20.097 14.394 1.00 28.66 464 VAL A O 1
ATOM 3604 N N . THR A 1 465 ? 15.557 -18.900 15.170 1.00 27.77 465 THR A N 1
ATOM 3605 C CA . THR A 1 465 ? 15.861 -19.830 16.278 1.00 27.77 465 THR A CA 1
ATOM 3606 C C . THR A 1 465 ? 14.951 -19.646 17.504 1.00 27.77 465 THR A C 1
ATOM 3608 O O . THR A 1 465 ? 14.825 -20.545 18.332 1.00 27.77 465 THR A O 1
ATOM 3611 N N . VAL A 1 466 ? 14.246 -18.515 17.620 1.00 29.95 466 VAL A N 1
ATOM 3612 C CA . VAL A 1 466 ? 13.442 -18.188 18.818 1.00 29.95 466 VAL A CA 1
ATOM 3613 C C . VAL A 1 466 ? 12.086 -18.913 18.844 1.00 29.95 466 VAL A C 1
ATOM 3615 O O . VAL A 1 466 ? 11.552 -19.174 19.920 1.00 29.95 466 VAL A O 1
ATOM 3618 N N . LYS A 1 467 ? 11.547 -19.336 17.690 1.00 28.16 467 LYS A N 1
ATOM 3619 C CA . LYS A 1 467 ? 10.241 -20.024 17.639 1.00 28.16 467 LYS A CA 1
ATOM 3620 C C . LYS A 1 467 ? 10.251 -21.452 18.203 1.00 28.16 467 LYS A C 1
ATOM 3622 O O . LYS A 1 467 ? 9.201 -21.921 18.625 1.00 28.16 467 LYS A O 1
ATOM 3627 N N . VAL A 1 468 ? 11.402 -22.128 18.270 1.00 28.11 468 VAL A N 1
ATOM 3628 C CA . VAL A 1 468 ? 11.481 -23.528 18.749 1.00 28.11 468 VAL A CA 1
ATOM 3629 C C . VAL A 1 468 ? 11.811 -23.621 20.248 1.00 28.11 468 VAL A C 1
ATOM 3631 O O . VAL A 1 468 ? 11.355 -24.538 20.932 1.00 28.11 468 VAL A O 1
ATOM 3634 N N . LEU A 1 469 ? 12.532 -22.640 20.801 1.00 27.25 469 LEU A N 1
ATOM 3635 C CA . LEU A 1 469 ? 12.960 -22.655 22.208 1.00 27.25 469 LEU A CA 1
ATOM 3636 C C . LEU A 1 469 ? 11.872 -22.199 23.193 1.00 27.25 469 LEU A C 1
ATOM 3638 O O . LEU A 1 469 ? 11.802 -22.707 24.309 1.00 27.25 469 LEU A O 1
ATOM 3642 N N . VAL A 1 470 ? 10.974 -21.299 22.780 1.00 31.12 470 VAL A N 1
ATOM 3643 C CA . VAL A 1 470 ? 9.875 -20.841 23.652 1.00 31.12 470 VAL A CA 1
ATOM 3644 C C . VAL A 1 470 ? 8.774 -21.905 23.779 1.00 31.12 470 VAL A C 1
ATOM 3646 O O . VAL A 1 470 ? 8.149 -22.023 24.830 1.00 31.12 470 VAL A O 1
ATOM 3649 N N . PHE A 1 471 ? 8.591 -22.752 22.759 1.00 27.08 471 PHE A N 1
ATOM 3650 C CA . PHE A 1 471 ? 7.563 -23.800 22.767 1.00 27.08 471 PHE A CA 1
ATOM 3651 C C . PHE A 1 471 ? 7.923 -25.010 23.650 1.00 27.08 471 PHE A C 1
ATOM 3653 O O . PHE A 1 471 ? 7.038 -25.666 24.194 1.00 27.08 471 PHE A O 1
ATOM 3660 N N . THR A 1 472 ? 9.214 -25.293 23.851 1.00 33.47 472 THR A N 1
ATOM 3661 C CA . THR A 1 472 ? 9.683 -26.447 24.644 1.00 33.47 472 THR A CA 1
ATOM 3662 C C . THR A 1 472 ? 9.852 -26.140 26.137 1.00 33.47 472 THR A C 1
ATOM 3664 O O . THR A 1 472 ? 9.692 -27.035 26.965 1.00 33.47 472 THR A O 1
ATOM 3667 N N . SER A 1 473 ? 10.085 -24.879 26.517 1.00 33.34 473 SER A N 1
ATOM 3668 C CA . SER A 1 473 ? 10.303 -24.488 27.920 1.00 33.34 473 SER A CA 1
ATOM 3669 C C . SER A 1 473 ? 9.023 -24.372 28.760 1.00 33.34 473 SER A C 1
ATOM 3671 O O . SER A 1 473 ? 9.108 -24.439 29.985 1.00 33.34 473 SER A O 1
ATOM 3673 N N . ILE A 1 474 ? 7.854 -24.170 28.140 1.00 37.88 474 ILE A N 1
ATOM 3674 C CA . ILE A 1 474 ? 6.599 -23.866 28.860 1.00 37.88 474 ILE A CA 1
ATOM 3675 C C . ILE A 1 474 ? 5.680 -25.100 28.967 1.00 37.88 474 ILE A C 1
ATOM 3677 O O . ILE A 1 474 ? 4.857 -25.182 29.874 1.00 37.88 474 ILE A O 1
ATOM 3681 N N . MET A 1 475 ? 5.854 -26.111 28.107 1.00 34.56 475 MET A N 1
ATOM 3682 C CA . MET A 1 475 ? 4.959 -27.281 28.041 1.00 34.56 475 MET A CA 1
ATOM 3683 C C . MET A 1 475 ? 5.471 -28.550 28.741 1.00 34.56 475 MET A C 1
ATOM 3685 O O . MET A 1 475 ? 4.713 -29.507 28.864 1.00 34.56 475 MET A O 1
ATOM 3689 N N . SER A 1 476 ? 6.705 -28.581 29.253 1.00 37.25 476 SER A N 1
ATOM 3690 C CA . SER A 1 476 ? 7.250 -29.779 29.922 1.00 37.25 476 SER A CA 1
ATOM 3691 C C . SER A 1 476 ? 6.471 -30.218 31.187 1.00 37.25 476 SER A C 1
ATOM 3693 O O . SER A 1 476 ? 6.270 -31.418 31.366 1.00 37.25 476 SER A O 1
ATOM 3695 N N . PRO A 1 477 ? 5.920 -29.312 32.027 1.00 36.69 477 PRO A N 1
ATOM 3696 C CA . PRO A 1 477 ? 5.154 -29.731 33.209 1.00 36.69 477 PRO A CA 1
ATOM 3697 C C . PRO A 1 477 ? 3.685 -30.094 32.931 1.00 36.69 477 PRO A C 1
ATOM 3699 O O . PRO A 1 477 ? 3.052 -30.721 33.772 1.00 36.69 477 PRO A O 1
ATOM 3702 N N . LEU A 1 478 ? 3.125 -29.691 31.783 1.00 36.59 478 LEU A N 1
ATOM 3703 C CA . LEU A 1 478 ? 1.715 -29.929 31.423 1.00 36.59 478 LEU A CA 1
ATOM 3704 C C . LEU A 1 478 ? 1.515 -31.222 30.613 1.00 36.59 478 LEU A C 1
ATOM 3706 O O . LEU A 1 478 ? 0.415 -31.769 30.584 1.00 36.59 478 LEU A O 1
ATOM 3710 N N . LEU A 1 479 ? 2.577 -31.731 29.983 1.00 38.88 479 LEU A N 1
ATOM 3711 C CA . LEU A 1 479 ? 2.545 -32.917 29.118 1.00 38.88 479 LEU A CA 1
ATOM 3712 C C . LEU A 1 479 ? 2.495 -34.258 29.873 1.00 38.88 479 LEU A C 1
ATOM 3714 O O . LEU A 1 479 ? 2.248 -35.287 29.251 1.00 38.88 479 LEU A O 1
ATOM 3718 N N . SER A 1 480 ? 2.681 -34.277 31.195 1.00 41.28 480 SER A N 1
ATOM 3719 C CA . SER A 1 480 ? 2.618 -35.507 32.001 1.00 41.28 480 SER A CA 1
ATOM 3720 C C . SER A 1 480 ? 1.211 -35.865 32.497 1.00 41.28 480 SER A C 1
ATOM 3722 O O . SER A 1 480 ? 1.025 -36.954 33.036 1.00 41.28 480 SER A O 1
ATOM 3724 N N . ALA A 1 481 ? 0.221 -34.980 32.328 1.00 43.12 481 ALA A N 1
ATOM 3725 C CA . ALA A 1 481 ? -1.071 -35.119 33.001 1.00 43.12 481 ALA A CA 1
ATOM 3726 C C . ALA A 1 481 ? -2.206 -35.717 32.147 1.00 43.12 481 ALA A C 1
ATOM 3728 O O . ALA A 1 481 ? -3.171 -36.201 32.730 1.00 43.12 481 ALA A O 1
ATOM 3729 N N . LEU A 1 482 ? -2.149 -35.691 30.805 1.00 46.88 482 LEU A N 1
ATOM 3730 C CA . LEU A 1 482 ? -3.306 -36.070 29.966 1.00 46.88 482 LEU A CA 1
ATOM 3731 C C . LEU A 1 482 ? -2.912 -36.737 28.624 1.00 46.88 482 LEU A C 1
ATOM 3733 O O . LEU A 1 482 ? -2.926 -36.080 27.582 1.00 46.88 482 LEU A O 1
ATOM 3737 N N . PRO A 1 483 ? -2.604 -38.050 28.611 1.00 41.53 483 PRO A N 1
ATOM 3738 C CA . PRO A 1 483 ? -2.263 -38.797 27.391 1.00 41.53 483 PRO A CA 1
ATOM 3739 C C . PRO A 1 483 ? -3.439 -38.980 26.412 1.00 41.53 483 PRO A C 1
ATOM 3741 O O . PRO A 1 483 ? -3.232 -39.126 25.210 1.00 41.53 483 PRO A O 1
ATOM 3744 N N . GLU A 1 484 ? -4.680 -38.955 26.903 1.00 41.31 484 GLU A N 1
ATOM 3745 C CA . GLU A 1 484 ? -5.874 -39.303 26.115 1.00 41.31 484 GLU A CA 1
ATOM 3746 C C . GLU A 1 484 ? -6.411 -38.159 25.238 1.00 41.31 484 GLU A C 1
ATOM 3748 O O . GLU A 1 484 ? -7.162 -38.411 24.300 1.00 41.31 484 GLU A O 1
ATOM 3753 N N . LEU A 1 485 ? -5.985 -36.909 25.464 1.00 41.28 485 LEU A N 1
ATOM 3754 C CA . LEU A 1 485 ? -6.415 -35.766 24.643 1.00 41.28 485 LEU A CA 1
ATOM 3755 C C . LEU A 1 485 ? -5.678 -35.663 23.296 1.00 41.28 485 LEU A C 1
ATOM 3757 O O . LEU A 1 485 ? -6.173 -35.023 22.369 1.00 41.28 485 LEU A O 1
ATOM 3761 N N . TRP A 1 486 ? -4.513 -36.303 23.156 1.00 37.53 486 TRP A N 1
ATOM 3762 C CA . TRP A 1 486 ? -3.706 -36.212 21.935 1.00 37.53 486 TRP A CA 1
ATOM 3763 C C . TRP A 1 486 ? -4.224 -37.090 20.790 1.00 37.53 486 TRP A C 1
ATOM 3765 O O . TRP A 1 486 ? -4.101 -36.705 19.628 1.00 37.53 486 TRP A O 1
ATOM 3775 N N . SER A 1 487 ? -4.868 -38.224 21.081 1.00 38.31 487 SER A N 1
ATOM 3776 C CA . SER A 1 487 ? -5.408 -39.110 20.037 1.00 38.31 487 SER A CA 1
ATOM 3777 C C . SER A 1 487 ? -6.606 -38.500 19.298 1.00 38.31 487 SER A C 1
ATOM 3779 O O . SER A 1 487 ? -6.819 -38.807 18.127 1.00 38.31 487 SER A O 1
ATOM 3781 N N . GLN A 1 488 ? -7.346 -37.588 19.937 1.00 36.94 488 GLN A N 1
ATOM 3782 C CA . GLN A 1 488 ? -8.497 -36.912 19.327 1.00 36.94 488 GLN A CA 1
ATOM 3783 C C . GLN A 1 488 ? -8.117 -35.615 18.594 1.00 36.94 488 GLN A C 1
ATOM 3785 O O . GLN A 1 488 ? -8.731 -35.283 17.583 1.00 36.94 488 GLN A O 1
ATOM 3790 N N . LEU A 1 489 ? -7.071 -34.909 19.041 1.00 34.81 489 LEU A N 1
ATOM 3791 C CA . LEU A 1 489 ? -6.593 -33.677 18.397 1.00 34.81 489 LEU A CA 1
ATOM 3792 C C . LEU A 1 489 ? -5.742 -33.937 17.145 1.00 34.81 489 LEU A C 1
ATOM 3794 O O . LEU A 1 489 ? -5.789 -33.146 16.204 1.00 34.81 489 LEU A O 1
ATOM 3798 N N . PHE A 1 490 ? -5.011 -35.055 17.086 1.00 32.34 490 PHE A N 1
ATOM 3799 C CA . PHE A 1 490 ? -4.139 -35.353 15.944 1.00 32.34 490 PHE A CA 1
ATOM 3800 C C . PHE A 1 490 ? -4.906 -35.806 14.689 1.00 32.34 490 PHE A C 1
ATOM 3802 O O . PHE A 1 490 ? -4.473 -35.548 13.570 1.00 32.34 490 PHE A O 1
ATOM 3809 N N . VAL A 1 491 ? -6.084 -36.419 14.855 1.00 35.84 491 VAL A N 1
ATOM 3810 C CA . VAL A 1 491 ? -6.928 -36.872 13.731 1.00 35.84 491 VAL A CA 1
ATOM 3811 C C . VAL A 1 491 ? -7.673 -35.707 13.060 1.00 35.84 491 VAL A C 1
ATOM 3813 O O . VAL A 1 491 ? -7.979 -35.776 11.872 1.00 35.84 491 VAL A O 1
ATOM 3816 N N . ALA A 1 492 ? -7.907 -34.600 13.770 1.00 32.72 492 ALA A N 1
ATOM 3817 C CA . ALA A 1 492 ? -8.583 -33.427 13.211 1.00 32.72 492 ALA A CA 1
ATOM 3818 C C . ALA A 1 492 ? -7.670 -32.545 12.335 1.00 32.72 492 ALA A C 1
ATOM 3820 O O . ALA A 1 492 ? -8.172 -31.802 11.496 1.00 32.72 492 ALA A O 1
ATOM 3821 N N . PHE A 1 493 ? -6.344 -32.629 12.495 1.00 28.89 493 PHE A N 1
ATOM 3822 C CA . PHE A 1 493 ? -5.395 -31.752 11.791 1.00 28.89 493 PHE A CA 1
ATOM 3823 C C . PHE A 1 493 ? -4.912 -32.302 10.436 1.00 28.89 493 PHE A C 1
ATOM 3825 O O . PHE A 1 493 ? -4.300 -31.568 9.668 1.00 28.89 493 PHE A O 1
ATOM 3832 N N . LEU A 1 494 ? -5.190 -33.574 10.126 1.00 31.28 494 LEU A N 1
ATOM 3833 C CA . LEU A 1 494 ? -4.727 -34.245 8.900 1.00 31.28 494 LEU A CA 1
ATOM 3834 C C . LEU A 1 494 ? -5.809 -34.432 7.819 1.00 31.28 494 LEU A C 1
ATOM 3836 O O . LEU A 1 494 ? -5.493 -34.946 6.756 1.00 31.28 494 LEU A O 1
ATOM 3840 N N . ASN A 1 495 ? -7.057 -34.004 8.050 1.00 30.81 495 ASN A N 1
ATOM 3841 C CA . ASN A 1 495 ? -8.178 -34.219 7.116 1.00 30.81 495 ASN A CA 1
ATOM 3842 C C . ASN A 1 495 ? -8.765 -32.924 6.521 1.00 30.81 495 ASN A C 1
ATOM 3844 O O . ASN A 1 495 ? -9.973 -32.815 6.319 1.00 30.81 495 ASN A O 1
ATOM 3848 N N . LEU A 1 496 ? -7.915 -31.944 6.220 1.00 33.34 496 LEU A N 1
ATOM 3849 C CA . LEU A 1 496 ? -8.275 -30.804 5.372 1.00 33.34 496 LEU A CA 1
ATOM 3850 C C . LEU A 1 496 ? -7.256 -30.689 4.230 1.00 33.34 496 LEU A C 1
ATOM 3852 O O . LEU A 1 496 ? -6.329 -29.884 4.302 1.00 33.34 496 LEU A O 1
ATOM 3856 N N . GLU A 1 497 ? -7.446 -31.523 3.205 1.00 33.75 497 GLU A N 1
ATOM 3857 C CA . GLU A 1 497 ? -7.045 -31.262 1.812 1.00 33.75 497 GLU A CA 1
ATOM 3858 C C . GLU A 1 497 ? -8.298 -31.017 0.967 1.00 33.75 497 GLU A C 1
ATOM 3860 O O . GLU A 1 497 ? -9.288 -31.769 1.150 1.00 33.75 497 GLU A O 1
#

Secondary structure (DSSP, 8-state):
--S-HHHHHHSPP-------EEE-TT-SSSHHHHHHHHHHHHHTT-SEEEEESB-TTT---TTSS--EEPPHHHHHHHHHHHHHHHHHHT---EEEEEE-TTT--EES---SHHHHTTBEEE--GGGTT--HHHHHHHHHHTT--THHHHHHHHHHHHHH-EEEHHHHHHHHHHHSSS-HHHHHHHHHHHHHHS-GGG---HHHHHHHHHHTT--S---BSSTT--TT-PEEB---HHHHHHHHHHHTTT-SEEEE--SS--HHHHHHHHHHHHTT-TT-EEEEE--TTS-SGGGS--HHHHHHHHHHHHTTTEEEEE-TTHHHHHHHHHHHHHHHHHHHHTHHHHIIIIIHHHHHHT-GGGGHHHHTTHHHHHHHHHHHTTT--TT-TTSTT-GGGGGSS----TT---SSSS-------------HHHHHHHHHHHHHHHTTS-----------------TTSHHHHHHHHHHTTTTTS-GGGHHHHHHHSS---